Protein 4GL3 (pdb70)

Structure (mmCIF, N/CA/C/O backbone):
data_4GL3
#
_entry.id   4GL3
#
_cell.length_a   121.568
_cell.length_b   121.568
_cell.length_c   267.888
_cell.angle_alpha   90.000
_cell.angle_beta   90.000
_cell.angle_gamma   120.000
#
_symmetry.space_group_name_H-M   'H 3 2'
#
loop_
_entity.id
_entity.type
_entity.pdbx_description
1 polymer 'putative glucoamylase'
2 non-polymer 2-AMINO-2-HYDROXYMETHYL-PROPANE-1,3-DIOL
3 non-polymer GLYCEROL
4 non-polymer DI(HYDROXYETHYL)ETHER
5 water water
#
loop_
_atom_site.group_PDB
_atom_site.id
_atom_site.type_symbol
_atom_site.label_atom_id
_atom_site.label_alt_id
_atom_site.label_comp_id
_atom_site.label_asym_id
_atom_site.label_entity_id
_atom_site.label_seq_id
_atom_site.pdbx_PDB_ins_code
_atom_site.Cartn_x
_atom_site.Cartn_y
_atom_site.Cartn_z
_atom_site.occupancy
_atom_s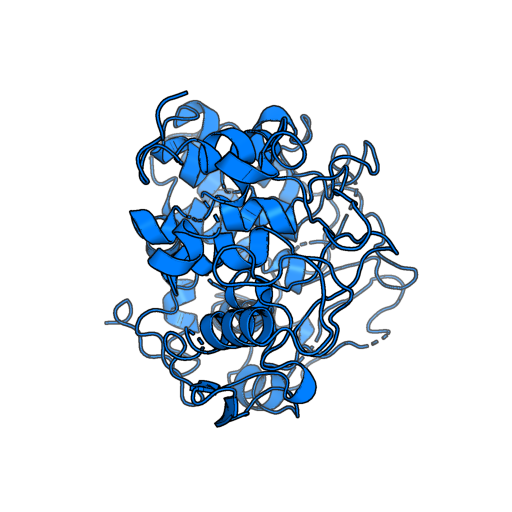ite.B_iso_or_equiv
_atom_site.auth_seq_id
_atom_site.auth_comp_id
_atom_site.auth_asym_id
_atom_site.auth_atom_id
_atom_site.pdbx_PDB_model_num
ATOM 1 N N . GLU A 1 10 ? 11.772 52.390 88.794 1.00 88.89 35 GLU A N 1
ATOM 2 C CA . GLU A 1 10 ? 10.341 52.257 89.224 1.00 96.29 35 GLU A CA 1
ATOM 3 C C . GLU A 1 10 ? 10.091 53.074 90.493 1.00 96.99 35 GLU A C 1
ATOM 4 O O . GLU A 1 10 ? 10.863 52.949 91.441 1.00 102.15 35 GLU A O 1
ATOM 10 N N . LYS A 1 11 ? 9.019 53.877 90.541 1.00 95.24 36 LYS A N 1
ATOM 11 C CA . LYS A 1 11 ? 8.709 54.661 91.762 1.00 86.11 36 LYS A CA 1
ATOM 12 C C . LYS A 1 11 ? 8.551 53.700 92.970 1.00 71.02 36 LYS A C 1
ATOM 13 O O . LYS A 1 11 ? 8.185 5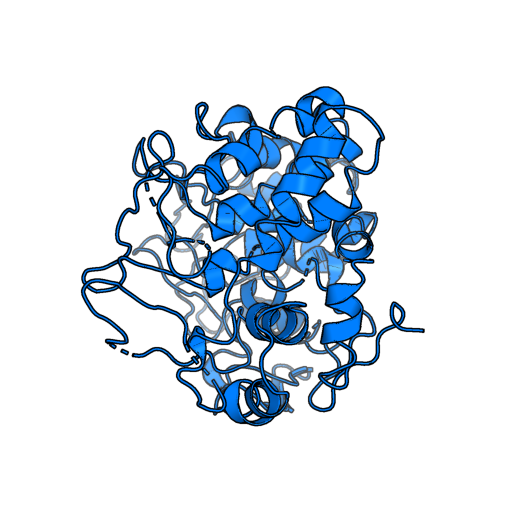2.524 92.830 1.00 59.40 36 LYS A O 1
ATOM 17 N N . GLN A 1 12 ? 8.890 54.191 94.152 1.00 62.91 37 GLN A N 1
ATOM 18 C CA . GLN A 1 12 ? 8.773 53.381 95.354 1.00 60.79 37 GLN A CA 1
ATOM 19 C C . GLN A 1 12 ? 7.314 53.087 95.657 1.00 52.39 37 GLN A C 1
ATOM 20 O O . GLN A 1 12 ? 6.451 53.934 95.446 1.00 50.82 37 GLN A O 1
ATOM 26 N N . LEU A 1 13 ? 7.035 51.873 96.130 1.00 50.96 38 LEU A N 1
ATOM 27 C CA . LEU A 1 13 ? 5.725 51.549 96.636 1.00 44.59 38 LEU A CA 1
ATOM 28 C C . LEU A 1 13 ? 5.555 52.191 98.042 1.00 47.36 38 LEU A C 1
ATOM 29 O O . LEU A 1 13 ? 6.509 52.263 98.841 1.00 45.94 38 LEU A O 1
ATOM 34 N N . SER A 1 14 ? 4.357 52.672 98.351 1.00 46.64 39 SER A N 1
ATOM 35 C CA . SER A 1 14 ? 4.027 53.005 99.737 1.00 43.49 39 SER A CA 1
ATOM 36 C C . SER A 1 14 ? 4.108 51.767 100.615 1.00 42.44 39 SER A C 1
ATOM 37 O O . SER A 1 14 ? 4.155 50.610 100.133 1.00 40.46 39 SER A O 1
ATOM 40 N N . ASP A 1 15 ? 4.132 51.970 101.924 1.00 43.69 40 ASP A N 1
ATOM 41 C CA . ASP A 1 15 ? 4.202 50.808 102.801 1.00 40.54 40 ASP A CA 1
ATOM 42 C C . ASP A 1 15 ? 2.978 49.925 102.596 1.00 41.31 40 ASP A C 1
ATOM 43 O O . ASP A 1 15 ? 3.098 48.700 102.585 1.00 38.17 40 ASP A O 1
ATOM 48 N N . ASP A 1 16 ? 1.797 50.520 102.431 1.00 39.77 41 ASP A N 1
ATOM 49 C CA . ASP A 1 16 ? 0.583 49.712 102.219 1.00 40.75 41 ASP A CA 1
ATOM 50 C C . ASP A 1 16 ? 0.667 48.895 100.914 1.00 40.56 41 ASP A C 1
ATOM 51 O O . ASP A 1 16 ? 0.291 47.720 100.893 1.00 37.63 41 ASP A O 1
ATOM 56 N N . GLU A 1 17 ? 1.165 49.516 99.839 1.00 41.42 42 GLU A N 1
ATOM 57 C CA . GLU A 1 17 ? 1.368 48.811 98.563 1.00 41.07 42 GLU A CA 1
ATOM 58 C C . GLU A 1 17 ? 2.372 47.649 98.635 1.00 38.10 42 GLU A C 1
ATOM 59 O O . GLU A 1 17 ? 2.145 46.567 98.070 1.00 35.64 42 GLU A O 1
ATOM 65 N N . LEU A 1 18 ? 3.474 47.899 99.327 1.00 38.33 43 LEU A N 1
ATOM 66 C CA . LEU A 1 18 ? 4.508 46.912 99.536 1.00 37.95 43 LEU A CA 1
ATOM 67 C C . LEU A 1 18 ? 3.956 45.745 100.331 1.00 38.66 43 LEU A C 1
ATOM 68 O O . LEU A 1 18 ? 4.168 44.593 99.942 1.00 34.53 43 LEU A O 1
ATOM 81 N N . THR A 1 20 ? 0.855 44.763 100.701 1.00 32.84 45 THR A N 1
ATOM 82 C CA . THR A 1 20 ? -0.141 44.090 99.910 1.00 36.96 45 THR A CA 1
ATOM 83 C C . THR A 1 20 ? 0.518 43.231 98.835 1.00 37.77 45 THR A C 1
ATOM 84 O O . THR A 1 20 ? 0.126 42.088 98.658 1.00 33.50 45 THR A O 1
ATOM 88 N N . LEU A 1 21 ? 1.539 43.754 98.165 1.00 35.32 46 LEU A N 1
ATOM 89 C CA . LEU A 1 21 ? 2.266 42.936 97.176 1.00 35.97 46 LEU A CA 1
ATOM 90 C C . LEU A 1 21 ? 2.920 41.716 97.846 1.00 34.10 46 LEU A C 1
ATOM 91 O O . LEU A 1 21 ? 2.835 40.596 97.326 1.00 33.89 46 LEU A O 1
ATOM 96 N N . VAL A 1 22 ? 3.539 41.902 99.009 1.00 31.37 47 VAL A N 1
ATOM 97 C CA . VAL A 1 22 ? 4.199 40.785 99.688 1.00 30.00 47 VAL A CA 1
ATOM 98 C C . VAL A 1 22 ? 3.158 39.699 100.054 1.00 33.15 47 VAL A C 1
ATOM 99 O O . VAL A 1 22 ? 3.352 38.498 99.806 1.00 30.65 47 VAL A O 1
ATOM 103 N N . GLN A 1 23 ? 2.016 40.130 100.577 1.00 31.16 48 GLN A N 1
ATOM 104 C CA . GLN A 1 23 ? 0.958 39.192 100.927 1.00 29.39 48 GLN A CA 1
ATOM 105 C C . GLN A 1 23 ? 0.402 38.471 99.697 1.00 28.86 48 GLN A C 1
ATOM 106 O O . GLN A 1 23 ? 0.179 37.259 99.718 1.00 30.45 48 GLN A O 1
ATOM 112 N N . LYS A 1 24 ? 0.162 39.217 98.629 1.00 31.36 49 LYS A N 1
ATOM 113 C CA . LYS A 1 24 ? -0.416 38.659 97.410 1.00 33.37 49 LYS A CA 1
ATOM 114 C C . LYS A 1 24 ? 0.523 37.672 96.719 1.00 32.46 49 LYS A C 1
ATOM 115 O O . LYS A 1 24 ? 0.082 36.635 96.269 1.00 29.86 49 LYS A O 1
ATOM 121 N N . GLN A 1 25 ? 1.800 38.018 96.596 1.00 32.14 50 GLN A N 1
ATOM 122 C CA . GLN A 1 25 ? 2.753 37.140 95.933 1.00 32.45 50 GLN A CA 1
ATOM 123 C C . GLN A 1 25 ? 2.976 35.863 96.758 1.00 30.75 50 GLN A C 1
ATOM 124 O O . GLN A 1 25 ? 3.024 34.761 96.198 1.00 28.73 50 GLN A O 1
ATOM 130 N N . THR A 1 26 ? 3.082 36.010 98.076 1.00 29.68 51 THR A N 1
ATOM 131 C CA . THR A 1 26 ? 3.327 34.881 98.964 1.00 26.89 51 THR A CA 1
ATOM 132 C C . THR A 1 26 ? 2.092 33.965 99.003 1.00 25.87 51 THR A C 1
ATOM 133 O O . THR A 1 26 ? 2.204 32.753 99.152 1.00 27.52 51 THR A O 1
ATOM 137 N N . PHE A 1 27 ? 0.916 34.556 98.871 1.00 27.43 52 PHE A N 1
ATOM 138 C CA . PHE A 1 27 ? -0.347 33.824 98.896 1.00 29.44 52 PHE A CA 1
ATOM 139 C C . PHE A 1 27 ? -0.379 32.732 97.806 1.00 28.87 52 PHE A C 1
ATOM 140 O O . PHE A 1 27 ? -1.016 31.685 97.974 1.00 30.09 52 PHE A O 1
ATOM 148 N N . ARG A 1 28 ? 0.299 32.984 96.696 1.00 27.92 53 ARG A N 1
ATOM 149 C CA . ARG A 1 28 ? 0.400 32.000 95.618 1.00 27.93 53 ARG A CA 1
ATOM 150 C C . ARG A 1 28 ? 0.899 30.625 96.125 1.00 26.70 53 ARG A C 1
ATOM 151 O O . ARG A 1 28 ? 0.512 29.616 95.574 1.00 27.18 53 ARG A O 1
ATOM 159 N N . TYR A 1 29 ? 1.783 30.621 97.123 1.00 28.30 54 TYR A N 1
ATOM 160 C CA . TYR A 1 29 ? 2.336 29.382 97.657 1.00 29.54 54 TYR A CA 1
ATOM 161 C C . TYR A 1 29 ? 1.216 28.468 98.204 1.00 29.06 54 TYR A C 1
ATOM 162 O O . TYR A 1 29 ? 1.315 27.261 98.108 1.00 27.26 54 TYR A O 1
ATOM 171 N N . PHE A 1 30 ? 0.213 29.070 98.847 1.00 25.79 55 PHE A N 1
ATOM 172 C CA . PHE A 1 30 ? -0.823 28.355 99.522 1.00 25.77 55 PHE A CA 1
ATOM 173 C C . PHE A 1 30 ? -2.076 28.137 98.697 1.00 26.61 55 PHE A C 1
ATOM 174 O O . PHE A 1 30 ? -2.914 27.324 99.082 1.00 30.95 55 PHE A O 1
ATOM 182 N N . TRP A 1 31 ? -2.230 28.896 97.617 1.00 29.43 56 TRP A N 1
ATOM 183 C CA . TRP A 1 31 ? -3.399 28.829 96.781 1.00 30.29 56 TRP A CA 1
ATOM 184 C C . TRP A 1 31 ? -3.061 28.071 95.487 1.00 30.91 56 TRP A C 1
ATOM 185 O O . TRP A 1 31 ? -3.468 26.940 95.317 1.00 34.06 56 TRP A O 1
ATOM 196 N N . ASP A 1 32 ? -2.323 28.710 94.594 1.00 31.55 57 ASP A N 1
ATOM 197 C CA . ASP A 1 32 ? -1.971 28.130 93.301 1.00 34.48 57 ASP A CA 1
ATOM 198 C C . ASP A 1 32 ? -1.082 26.894 93.443 1.00 30.29 57 ASP A C 1
ATOM 199 O O . ASP A 1 32 ? -1.222 25.967 92.712 1.00 33.71 57 ASP A O 1
ATOM 204 N N . PHE A 1 33 ? -0.184 26.881 94.407 1.00 30.19 58 PHE A N 1
ATOM 205 C CA . PHE A 1 33 ? 0.788 25.794 94.536 1.00 29.60 58 PHE A CA 1
ATOM 206 C C . PHE A 1 33 ? 0.366 24.666 95.531 1.00 29.90 58 PHE A C 1
ATOM 207 O O . PHE A 1 33 ? 1.125 23.742 95.760 1.00 33.46 58 PHE A O 1
ATOM 215 N N . ALA A 1 34 ? -0.816 24.781 96.125 1.00 29.93 59 ALA A N 1
ATOM 216 C CA . ALA A 1 34 ? -1.366 23.770 97.019 1.00 31.10 59 ALA A CA 1
ATOM 217 C C . ALA A 1 34 ? -1.604 22.493 96.275 1.00 31.22 59 ALA A C 1
ATOM 218 O O . ALA A 1 34 ? -1.862 22.498 95.075 1.00 29.44 59 ALA A O 1
ATOM 220 N N . HIS A 1 35 ? -1.517 21.368 96.980 1.00 27.96 60 HIS A N 1
ATOM 221 C CA . HIS A 1 35 ? -1.897 20.099 96.355 1.00 26.14 60 HIS A CA 1
ATOM 222 C C . HIS A 1 35 ? -3.339 20.190 95.803 1.00 27.38 60 HIS A C 1
ATOM 223 O O . HIS A 1 35 ? -4.235 20.576 96.529 1.00 27.26 60 HIS A O 1
ATOM 230 N N . PRO A 1 36 ? -3.567 19.803 94.547 1.00 29.31 61 PRO A N 1
ATOM 231 C CA . PRO A 1 36 ? -4.933 19.977 94.045 1.00 36.23 61 PRO A CA 1
ATOM 232 C C . PRO A 1 36 ? -5.977 19.048 94.682 1.00 34.92 61 PRO A C 1
ATOM 233 O O . PRO A 1 36 ? -7.147 19.393 94.718 1.00 32.53 61 PRO A O 1
ATOM 237 N N . GLU A 1 37 ? -5.570 17.875 95.147 1.00 30.65 62 GLU A N 1
ATOM 238 C CA . GLU A 1 37 ? -6.515 16.868 95.631 1.00 34.55 62 GLU A CA 1
ATOM 239 C C . GLU A 1 37 ? -6.985 17.267 97.012 1.00 32.88 62 GLU A C 1
ATOM 240 O O . GLU A 1 37 ? -8.102 16.975 97.379 1.00 35.50 62 GLU A O 1
ATOM 246 N N . SER A 1 38 ? -6.136 17.951 97.778 1.00 28.63 63 SER A N 1
ATOM 247 C CA . SER A 1 38 ? -6.410 18.176 99.188 1.00 27.76 63 SER A CA 1
ATOM 248 C C . SER A 1 38 ? -6.478 19.628 99.628 1.00 28.60 63 SER A C 1
ATOM 249 O O . SER A 1 38 ? -7.063 19.893 100.672 1.00 28.90 63 SER A O 1
ATOM 252 N N . GLY A 1 39 ? -5.825 20.543 98.886 1.00 26.06 64 GLY A N 1
ATOM 253 C CA . GLY A 1 39 ? -5.625 21.936 99.323 1.00 29.66 64 GLY A CA 1
ATOM 254 C C . GLY A 1 39 ? -4.495 22.155 100.318 1.00 29.27 64 GLY A C 1
ATOM 255 O O . GLY A 1 39 ? -4.225 23.294 100.747 1.00 27.46 64 GLY A O 1
ATOM 256 N N . LEU A 1 40 ? -3.818 21.084 100.695 1.00 25.10 65 LEU A N 1
ATOM 257 C CA . LEU A 1 40 ? -2.725 21.180 101.648 1.00 23.88 65 LEU A CA 1
ATOM 258 C C . LEU A 1 40 ? -1.462 21.762 101.002 1.00 24.93 65 LEU A C 1
ATOM 259 O O . LEU A 1 40 ? -1.277 21.731 99.766 1.00 22.70 65 LEU A O 1
ATOM 264 N N . ALA A 1 41 ? -0.623 22.330 101.862 1.00 24.08 66 ALA A N 1
ATOM 265 C CA . ALA A 1 41 ? 0.605 23.003 101.458 1.00 25.13 66 ALA A CA 1
ATOM 266 C C . ALA A 1 41 ? 1.760 22.025 101.354 1.00 25.07 66 ALA A C 1
ATOM 267 O O . ALA A 1 41 ? 1.911 21.103 102.180 1.00 25.55 66 ALA A O 1
ATOM 269 N N . HIS A 1 42 ? 2.559 22.182 100.312 1.00 24.57 67 HIS A N 1
ATOM 270 C CA . HIS A 1 42 ? 3.846 21.513 100.218 1.00 24.32 67 HIS A CA 1
ATOM 271 C C . HIS A 1 42 ? 4.781 22.015 101.334 1.00 27.82 67 HIS A C 1
ATOM 272 O O . HIS A 1 42 ? 4.749 23.196 101.723 1.00 24.55 67 HIS A O 1
ATOM 279 N N . GLU A 1 43 ? 5.653 21.134 101.818 1.00 25.90 68 GLU A N 1
ATOM 280 C CA . GLU A 1 43 ? 6.645 21.528 102.796 1.00 26.14 68 GLU A CA 1
ATOM 281 C C . GLU A 1 43 ? 7.591 22.557 102.191 1.00 25.06 68 GLU A C 1
ATOM 282 O O . GLU A 1 43 ? 8.036 23.481 102.880 1.00 27.59 68 GLU A O 1
ATOM 288 N N . ARG A 1 44 ? 7.933 22.359 100.923 1.00 22.59 69 ARG A N 1
ATOM 289 C CA . ARG A 1 44 ? 8.873 23.266 100.218 1.00 25.23 69 ARG A CA 1
ATOM 290 C C . ARG A 1 44 ? 8.614 23.206 98.695 1.00 27.95 69 ARG A C 1
ATOM 291 O O . ARG A 1 44 ? 7.968 22.276 98.216 1.00 28.94 69 ARG A O 1
ATOM 299 N N . SER A 1 45 ? 9.118 24.198 97.955 1.00 26.08 70 SER A N 1
ATOM 300 C CA . SER A 1 45 ? 8.962 24.274 96.537 1.00 26.93 70 SER A CA 1
ATOM 301 C C . SER A 1 45 ? 9.960 23.379 95.809 1.00 29.76 70 SER A C 1
ATOM 302 O O . SER A 1 45 ? 9.815 23.180 94.623 1.00 31.34 70 SER A O 1
ATOM 305 N N . ASN A 1 46 ? 11.000 22.880 96.465 1.00 30.63 71 ASN A N 1
ATOM 306 C CA . ASN A 1 46 ? 12.016 22.083 95.746 1.00 29.59 71 ASN A CA 1
ATOM 307 C C . ASN A 1 46 ? 12.225 20.702 96.425 1.00 32.71 71 ASN A C 1
ATOM 308 O O . ASN A 1 46 ? 13.342 20.244 96.590 1.00 40.07 71 ASN A O 1
ATOM 313 N N . GLY A 1 47 ? 11.120 20.047 96.805 1.00 35.81 72 GLY A N 1
ATOM 314 C CA . GLY A 1 47 ? 11.136 18.738 97.504 1.00 37.47 72 GLY A CA 1
ATOM 315 C C . GLY A 1 47 ? 10.334 17.682 96.741 1.00 36.28 72 GLY A C 1
ATOM 316 O O . GLY A 1 47 ? 10.256 17.701 95.497 1.00 34.22 72 GLY A O 1
ATOM 317 N N . GLY A 1 48 ? 9.705 16.757 97.451 1.00 44.10 73 GLY A N 1
ATOM 318 C CA . GLY A 1 48 ? 8.731 15.842 96.793 1.00 57.91 73 GLY A CA 1
ATOM 319 C C . GLY A 1 48 ? 7.760 16.537 95.812 1.00 61.61 73 GLY A C 1
ATOM 320 O O . GLY A 1 48 ? 7.601 17.769 95.786 1.00 58.19 73 GLY A O 1
ATOM 321 N N . ALA A 1 49 ? 7.124 15.756 94.960 1.00 42.69 74 ALA A N 1
ATOM 322 C CA . ALA A 1 49 ? 5.839 16.168 94.405 1.00 39.00 74 ALA A CA 1
ATOM 323 C C . ALA A 1 49 ? 4.708 15.775 95.395 1.00 34.70 74 ALA A C 1
ATOM 324 O O . ALA A 1 49 ? 3.599 16.243 95.289 1.00 35.40 74 ALA A O 1
ATOM 326 N N . GLU A 1 50 ? 4.998 14.914 96.369 1.00 31.11 75 GLU A N 1
ATOM 327 C CA . GLU A 1 50 ? 3.951 14.234 97.141 1.00 34.86 75 GLU A CA 1
ATOM 328 C C . GLU A 1 50 ? 3.727 14.743 98.563 1.00 28.62 75 GLU A C 1
ATOM 329 O O . GLU A 1 50 ? 2.715 14.386 99.175 1.00 28.31 75 GLU A O 1
ATOM 335 N N . THR A 1 51 ? 4.685 15.486 99.111 1.00 25.78 76 THR A N 1
ATOM 336 C CA . THR A 1 51 ? 4.706 15.836 100.538 1.00 26.55 76 THR A CA 1
ATOM 337 C C . THR A 1 51 ? 3.876 17.047 100.903 1.00 26.39 76 THR A C 1
ATOM 338 O O . THR A 1 51 ? 4.025 18.102 100.299 1.00 30.10 76 THR A O 1
ATOM 342 N N . ALA A 1 52 ? 2.972 16.868 101.853 1.00 24.69 77 ALA A N 1
ATOM 343 C CA . ALA A 1 52 ? 2.191 17.966 102.456 1.00 22.98 77 ALA A CA 1
ATOM 344 C C . ALA A 1 52 ? 2.640 18.078 103.898 1.00 24.40 77 ALA A C 1
ATOM 345 O O . ALA A 1 52 ? 2.937 17.069 104.562 1.00 22.76 77 ALA A O 1
ATOM 347 N N . THR A 1 53 ? 2.720 19.295 104.407 1.00 21.85 78 THR A N 1
ATOM 348 C CA . THR A 1 53 ? 3.073 19.492 105.801 1.00 20.67 78 THR A CA 1
ATOM 349 C C . THR A 1 53 ? 1.893 19.997 106.604 1.00 22.97 78 THR A C 1
ATOM 350 O O . THR A 1 53 ? 1.195 20.931 106.205 1.00 22.26 78 THR A O 1
ATOM 354 N N . ILE A 1 54 ? 1.637 19.371 107.746 1.00 24.09 79 ILE A N 1
ATOM 355 C CA . ILE A 1 54 ? 0.416 19.698 108.511 1.00 20.41 79 ILE A CA 1
ATOM 356 C C . ILE A 1 54 ? 0.443 21.050 109.194 1.00 23.54 79 ILE A C 1
ATOM 357 O O . ILE A 1 54 ? -0.584 21.755 109.143 1.00 20.10 79 ILE A O 1
ATOM 362 N N . GLY A 1 55 ? 1.526 21.393 109.891 1.00 18.62 80 GLY A N 1
ATOM 363 C CA . GLY A 1 55 ? 1.659 22.702 110.545 1.00 23.30 80 GLY A CA 1
ATOM 364 C C . GLY A 1 55 ? 1.623 23.860 109.546 1.00 25.48 80 GLY A C 1
ATOM 365 O O . GLY A 1 55 ? 0.881 24.845 109.711 1.00 24.64 80 GLY A O 1
ATOM 366 N N . GLY A 1 56 ? 2.398 23.708 108.489 1.00 23.18 81 GLY A N 1
ATOM 367 C CA . GLY A 1 56 ? 2.401 24.660 107.364 1.00 24.04 81 GLY A CA 1
ATOM 368 C C . GLY A 1 56 ? 1.043 24.760 106.695 1.00 25.82 81 GLY A C 1
ATOM 369 O O . GLY A 1 56 ? 0.661 25.83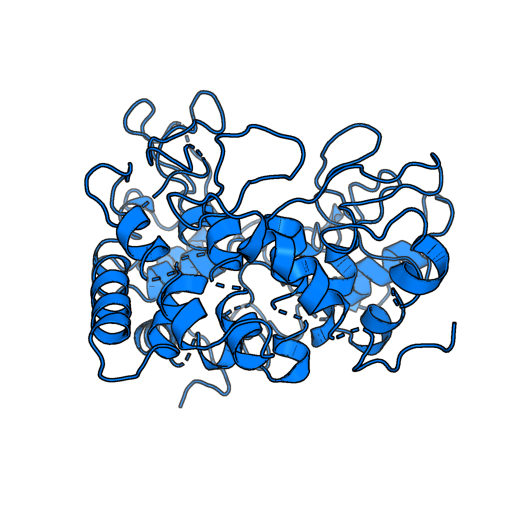5 106.254 1.00 24.31 81 GLY A O 1
ATOM 370 N N . SER A 1 57 ? 0.313 23.654 106.581 1.00 22.87 82 SER A N 1
ATOM 371 C CA . SER A 1 57 ? -1.047 23.717 105.995 1.00 23.48 82 SER A CA 1
ATOM 372 C C . SER A 1 57 ? -1.982 24.491 106.921 1.00 27.09 82 SER A C 1
ATOM 373 O O . SER A 1 57 ? -2.883 25.205 106.460 1.00 26.63 82 SER A O 1
ATOM 376 N N . GLY A 1 58 ? -1.761 24.363 108.228 1.00 25.46 83 GLY A N 1
ATOM 377 C CA . GLY A 1 58 ? -2.502 25.162 109.181 1.00 28.46 83 GLY A CA 1
ATOM 378 C C . GLY A 1 58 ? -2.239 26.659 108.930 1.00 25.62 83 GLY A C 1
ATOM 379 O O . GLY A 1 58 ? -3.157 27.472 109.004 1.00 25.07 83 GLY A O 1
ATOM 380 N N . PHE A 1 59 ? -1.000 27.030 108.630 1.00 26.59 84 PHE A N 1
ATOM 381 C CA . PHE A 1 59 ? -0.725 28.446 108.287 1.00 28.12 84 PHE A CA 1
ATOM 382 C C . PHE A 1 59 ? -1.468 28.821 107.001 1.00 26.65 84 PHE A C 1
ATOM 383 O O . PHE A 1 59 ? -1.981 29.939 106.862 1.00 28.81 84 PHE A O 1
ATOM 391 N N . GLY A 1 60 ? -1.509 27.879 106.082 1.00 22.79 85 GLY A N 1
ATOM 392 C CA . GLY A 1 60 ? -2.205 28.017 104.805 1.00 25.54 85 GLY A CA 1
ATOM 393 C C . GLY A 1 60 ? -3.694 28.309 105.000 1.00 27.96 85 GLY A C 1
ATOM 394 O O . GLY A 1 60 ? -4.251 29.157 104.322 1.00 26.87 85 GLY A O 1
ATOM 395 N N . VAL A 1 61 ? -4.326 27.596 105.926 1.00 25.81 86 VAL A N 1
ATOM 396 C CA . VAL A 1 61 ? -5.713 27.842 106.301 1.00 27.30 86 VAL A CA 1
ATOM 397 C C . VAL A 1 61 ? -5.905 29.310 106.717 1.00 27.65 86 VAL A C 1
ATOM 398 O O . VAL A 1 61 ? -6.829 29.977 106.283 1.00 26.73 86 VAL A O 1
ATOM 410 N N . ALA A 1 63 ? -3.875 31.774 105.867 1.00 28.76 88 ALA A N 1
ATOM 411 C CA . ALA A 1 63 ? -3.599 32.520 104.641 1.00 30.18 88 ALA A CA 1
ATOM 412 C C . ALA A 1 63 ? -4.829 32.608 103.741 1.00 30.50 88 ALA A C 1
ATOM 413 O O . ALA A 1 63 ? -5.087 33.654 103.121 1.00 29.40 88 ALA A O 1
ATOM 415 N N . ILE A 1 64 ? -5.622 31.543 103.671 1.00 30.10 89 ILE A N 1
ATOM 416 C CA . ILE A 1 64 ? -6.844 31.599 102.884 1.00 27.02 89 ILE A CA 1
ATOM 417 C C . ILE A 1 64 ? -7.815 32.689 103.424 1.00 30.74 89 ILE A C 1
ATOM 418 O O . ILE A 1 64 ? -8.389 33.471 102.643 1.00 29.23 89 ILE A O 1
ATOM 423 N N . ILE A 1 65 ? -7.983 32.753 104.738 1.00 28.52 90 ILE A N 1
ATOM 424 C CA . ILE A 1 65 ? -8.854 33.763 105.350 1.00 27.94 90 ILE A CA 1
ATOM 425 C C . ILE A 1 65 ? -8.340 35.186 105.036 1.00 29.30 90 ILE A C 1
ATOM 426 O O . ILE A 1 65 ? -9.133 36.059 104.632 1.00 28.56 90 ILE A O 1
ATOM 431 N N . VAL A 1 66 ? -7.021 35.390 105.150 1.00 28.67 91 VAL A N 1
ATOM 432 C CA . VAL A 1 66 ? -6.381 36.670 104.788 1.00 28.68 91 VAL A CA 1
ATOM 433 C C . VAL A 1 66 ? -6.682 37.016 103.326 1.00 30.75 91 VAL A C 1
ATOM 434 O O . VAL A 1 66 ? -7.117 38.120 102.993 1.00 31.29 91 VAL A O 1
ATOM 438 N N . GLY A 1 67 ? -6.520 36.026 102.463 1.00 30.85 92 GLY A N 1
ATOM 439 C CA . GLY A 1 67 ? -6.764 36.198 101.017 1.00 31.38 92 GLY A CA 1
ATOM 440 C C . GLY A 1 67 ? -8.188 36.571 100.640 1.00 33.48 92 GLY A C 1
ATOM 441 O O . GLY A 1 67 ? -8.393 37.370 99.717 1.00 35.06 92 GLY A O 1
ATOM 442 N N . ILE A 1 68 ? -9.171 36.012 101.348 1.00 31.03 93 ILE A N 1
ATOM 443 C CA . ILE A 1 68 ? -10.557 36.399 101.122 1.00 33.38 93 ILE A CA 1
ATOM 444 C C . ILE A 1 68 ? -10.748 37.871 101.496 1.00 35.30 93 ILE A C 1
ATOM 445 O O . ILE A 1 68 ? -11.301 38.641 100.722 1.00 33.34 93 ILE A O 1
ATOM 450 N N . GLU A 1 69 ? -10.297 38.233 102.690 1.00 33.45 94 GLU A N 1
ATOM 451 C CA . GLU A 1 69 ? -10.438 39.597 103.203 1.00 38.33 94 GLU A CA 1
ATOM 452 C C . GLU A 1 69 ? -9.662 40.618 102.378 1.00 39.69 94 GLU A C 1
ATOM 453 O O . GLU A 1 69 ? -10.093 41.746 102.289 1.00 36.99 94 GLU A O 1
ATOM 459 N N . ARG A 1 70 ? -8.525 40.225 101.791 1.00 33.68 95 ARG A N 1
ATOM 460 C CA . ARG A 1 70 ? -7.752 41.114 100.919 1.00 34.55 95 ARG A CA 1
ATOM 461 C C . ARG A 1 70 ? -8.230 41.103 99.472 1.00 35.78 95 ARG A C 1
ATOM 462 O O . ARG A 1 70 ? -7.724 41.866 98.650 1.00 34.39 95 ARG A O 1
ATOM 470 N N . GLY A 1 71 ? -9.228 40.279 99.160 1.00 35.16 96 GLY A N 1
ATOM 471 C CA . GLY A 1 71 ? -9.753 40.220 97.816 1.00 34.87 96 GLY A CA 1
ATOM 472 C C . GLY A 1 71 ? -8.859 39.468 96.830 1.00 35.93 96 GLY A C 1
ATOM 473 O O . GLY A 1 71 ? -9.054 39.574 95.627 1.00 38.63 96 GLY A O 1
ATOM 474 N N . PHE A 1 72 ? -7.910 38.680 97.314 1.00 36.27 97 PHE A N 1
ATOM 475 C CA . PHE A 1 72 ? -7.110 37.830 96.427 1.00 35.12 97 PHE A CA 1
ATOM 476 C C . PHE A 1 72 ? -7.948 36.703 95.830 1.00 40.57 97 PHE A C 1
ATOM 477 O O . PHE A 1 72 ? -7.672 36.280 94.718 1.00 41.84 97 PHE A O 1
ATOM 485 N N . VAL A 1 73 ? -8.933 36.202 96.583 1.00 35.46 98 VAL A N 1
ATOM 486 C CA . VAL A 1 73 ? -9.943 35.250 96.075 1.00 35.69 98 VAL A CA 1
ATOM 487 C C . VAL A 1 73 ? -11.323 35.689 96.596 1.00 35.15 98 VAL A C 1
ATOM 488 O O . VAL A 1 73 ? -11.403 36.494 97.542 1.00 35.94 98 VAL A O 1
ATOM 492 N N . THR A 1 74 ? -12.400 35.177 96.006 1.00 34.62 99 THR A N 1
ATOM 493 C CA . THR A 1 74 ? -13.725 35.463 96.539 1.00 36.56 99 THR A CA 1
ATOM 494 C C . THR A 1 74 ? -14.015 34.573 97.767 1.00 38.29 99 THR A C 1
ATOM 495 O O . THR A 1 74 ? -13.343 33.543 98.039 1.00 34.01 99 THR A O 1
ATOM 499 N N . ARG A 1 75 ? -14.999 34.991 98.546 1.00 33.65 100 ARG A N 1
ATOM 500 C CA . ARG A 1 75 ? -15.394 34.227 99.694 1.00 36.37 100 ARG A CA 1
ATOM 501 C C . ARG A 1 75 ? -15.905 32.836 99.301 1.00 34.97 100 ARG A C 1
ATOM 502 O O . ARG A 1 75 ? -15.696 31.890 100.019 1.00 36.10 100 ARG A O 1
ATOM 510 N N . GLU A 1 76 ? -16.621 32.754 98.191 1.00 35.47 101 GLU A N 1
ATOM 511 C CA . GLU A 1 76 ? -17.116 31.480 97.692 1.00 41.28 101 GLU A CA 1
ATOM 512 C C . GLU A 1 76 ? -15.919 30.602 97.305 1.00 37.94 101 GLU A C 1
ATOM 513 O O . GLU A 1 76 ? -15.914 29.425 97.628 1.00 34.50 101 GLU A O 1
ATOM 519 N N . GLN A 1 77 ? -14.898 31.177 96.660 1.00 33.58 102 GLN A N 1
ATOM 520 C CA . GLN A 1 77 ? -13.717 30.389 96.307 1.00 34.24 102 GLN A CA 1
ATOM 521 C C . GLN A 1 77 ? -12.995 29.901 97.525 1.00 32.56 102 GLN A C 1
ATOM 522 O O . GLN A 1 77 ? -12.547 28.747 97.564 1.00 31.73 102 GLN A O 1
ATOM 528 N N . GLY A 1 78 ? -12.847 30.775 98.507 1.00 30.07 103 GLY A N 1
ATOM 529 C CA . GLY A 1 78 ? -12.114 30.439 99.684 1.00 31.24 103 GLY A CA 1
ATOM 530 C C . GLY A 1 78 ? -12.810 29.362 100.515 1.00 31.26 103 GLY A C 1
ATOM 531 O O . GLY A 1 78 ? -12.169 28.454 101.048 1.00 32.05 103 GLY A O 1
ATOM 532 N N . ALA A 1 79 ? -14.129 29.473 100.616 1.00 33.15 104 ALA A N 1
ATOM 533 C CA . ALA A 1 79 ? -14.959 28.485 101.327 1.00 31.73 104 ALA A CA 1
ATOM 534 C C . ALA A 1 79 ? -14.885 27.121 100.640 1.00 29.77 104 ALA A C 1
ATOM 535 O O . ALA A 1 79 ? -14.794 26.072 101.291 1.00 29.37 104 ALA A O 1
ATOM 537 N N . GLU A 1 80 ? -14.910 27.133 99.311 1.00 33.62 105 GLU A N 1
ATOM 538 C CA . GLU A 1 80 ? -14.827 25.897 98.546 1.00 36.90 105 GLU A CA 1
ATOM 539 C C . GLU A 1 80 ? -13.520 25.170 98.842 1.00 33.51 105 GLU A C 1
ATOM 540 O O . GLU A 1 80 ? -13.513 23.946 99.145 1.00 33.37 105 GLU A O 1
ATOM 546 N N . ARG A 1 81 ? -12.416 25.922 98.799 1.00 29.95 106 ARG A N 1
ATOM 547 C CA . ARG A 1 81 ? -11.099 25.375 99.148 1.00 28.89 106 ARG A CA 1
ATOM 548 C C . ARG A 1 81 ? -11.063 24.854 100.602 1.00 31.28 106 ARG A C 1
ATOM 549 O O . ARG A 1 81 ? -10.570 23.767 100.864 1.00 26.06 106 ARG A O 1
ATOM 565 N N . LEU A 1 83 ? -13.496 23.837 102.519 1.00 27.15 108 LEU A N 1
ATOM 566 C CA . LEU A 1 83 ? -14.265 22.595 102.593 1.00 27.79 108 LEU A CA 1
ATOM 567 C C . LEU A 1 83 ? -13.444 21.412 102.055 1.00 30.67 108 LEU A C 1
ATOM 568 O O . LEU A 1 83 ? -13.449 20.351 102.686 1.00 28.07 108 LEU A O 1
ATOM 573 N N . LYS A 1 84 ? -12.731 21.585 100.938 1.00 29.07 109 LYS A N 1
ATOM 574 C CA . LYS A 1 84 ? -11.871 20.536 100.414 1.00 29.95 109 LYS A CA 1
ATOM 575 C C . LYS A 1 84 ? -10.817 20.106 101.483 1.00 30.33 109 LYS A C 1
ATOM 576 O O . LYS A 1 84 ? -10.605 18.914 101.712 1.00 26.73 109 LYS A O 1
ATOM 582 N N . ILE A 1 85 ? -10.195 21.085 102.135 1.00 28.03 110 ILE A N 1
ATOM 583 C CA . ILE A 1 85 ? -9.183 20.849 103.105 1.00 24.46 110 ILE A CA 1
ATOM 584 C C . ILE A 1 85 ? -9.711 20.076 104.295 1.00 26.82 110 ILE A C 1
ATOM 585 O O . ILE A 1 85 ? -9.121 19.057 104.667 1.00 21.98 110 ILE A O 1
ATOM 590 N N . VAL A 1 86 ? -10.802 20.535 104.887 1.00 26.67 111 VAL A N 1
ATOM 591 C CA . VAL A 1 86 ? -11.301 19.896 106.108 1.00 28.77 111 VAL A CA 1
ATOM 592 C C . VAL A 1 86 ? -11.958 18.551 105.820 1.00 25.45 111 VAL A C 1
ATOM 593 O O . VAL A 1 86 ? -11.875 17.610 106.648 1.00 25.55 111 VAL A O 1
ATOM 597 N N . ARG A 1 87 ? -12.537 18.400 104.632 1.00 26.59 112 ARG A N 1
ATOM 598 C CA . ARG A 1 87 ? -12.979 17.069 104.233 1.00 30.43 112 ARG A CA 1
ATOM 599 C C . ARG A 1 87 ? -11.807 16.076 104.112 1.00 29.19 112 ARG A C 1
ATOM 600 O O . ARG A 1 87 ? -11.927 14.934 104.523 1.00 27.47 112 ARG A O 1
ATOM 608 N N . PHE A 1 88 ? -10.710 16.501 103.497 1.00 26.31 113 PHE A N 1
ATOM 609 C CA . PHE A 1 88 ? -9.538 15.652 103.372 1.00 27.29 113 PHE A CA 1
ATOM 610 C C . PHE A 1 88 ? -8.936 15.264 104.735 1.00 23.25 113 PHE A C 1
ATOM 611 O O . PHE A 1 88 ? -8.567 14.100 104.960 1.00 25.96 113 PHE A O 1
ATOM 619 N N . LEU A 1 89 ? -8.811 16.228 105.634 1.00 23.67 114 LEU A N 1
ATOM 620 C CA . LEU A 1 89 ? -8.228 15.981 106.925 1.00 23.76 114 LEU A CA 1
ATOM 621 C C . LEU A 1 89 ? -9.110 15.061 107.804 1.00 24.13 114 LEU A C 1
ATOM 622 O O . LEU A 1 89 ? -8.586 14.353 108.669 1.00 22.85 114 LEU A O 1
ATOM 627 N N . SER A 1 90 ? -10.434 15.105 107.608 1.00 22.05 115 SER A N 1
ATOM 628 C CA . SER A 1 90 ? -11.324 14.332 108.418 1.00 22.64 115 SER A CA 1
ATOM 629 C C . SER A 1 90 ? -11.626 12.948 107.796 1.00 24.45 115 SER A C 1
ATOM 630 O O . SER A 1 90 ? -12.266 12.140 108.425 1.00 24.38 115 SER A O 1
ATOM 633 N N . ASP A 1 91 ? -11.237 12.709 106.549 1.00 24.23 116 ASP A N 1
ATOM 634 C CA . ASP A 1 91 ? -11.572 11.472 105.861 1.00 27.67 116 ASP A CA 1
ATOM 635 C C . ASP A 1 91 ? -10.965 10.289 106.639 1.00 25.49 116 ASP A C 1
ATOM 636 O O . ASP A 1 91 ? -9.846 10.379 107.086 1.00 23.06 116 ASP A O 1
ATOM 641 N N . LYS A 1 92 ? -11.731 9.234 106.835 1.00 26.56 117 LYS A N 1
ATOM 642 C CA A LYS A 1 92 ? -11.250 8.030 107.543 0.50 26.42 117 LYS A CA 1
ATOM 643 C CA B LYS A 1 92 ? -11.244 8.029 107.538 0.50 26.82 117 LYS A CA 1
ATOM 644 C C . LYS A 1 92 ? -10.020 7.375 106.872 1.00 25.97 117 LYS A C 1
ATOM 645 O O . LYS A 1 92 ? -9.259 6.653 107.516 1.00 25.82 117 LYS A O 1
ATOM 656 N N . ASN A 1 93 ? -9.815 7.644 105.579 1.00 27.45 118 ASN A N 1
ATOM 657 C CA . ASN A 1 93 ? -8.648 7.131 104.829 1.00 29.03 118 ASN A CA 1
ATOM 658 C C . ASN A 1 93 ? -7.374 7.990 104.923 1.00 27.90 118 ASN A C 1
ATOM 659 O O . ASN A 1 93 ? -6.290 7.565 104.533 1.00 29.52 118 ASN A O 1
ATOM 664 N N . THR A 1 94 ? -7.516 9.180 105.490 1.00 24.19 119 THR A N 1
ATOM 665 C CA . THR A 1 94 ? -6.370 10.024 105.836 1.00 25.58 119 THR A CA 1
ATOM 666 C C . THR A 1 94 ? -5.886 9.613 107.194 1.00 23.56 119 THR A C 1
ATOM 667 O O . THR A 1 94 ? -6.655 9.624 108.152 1.00 24.16 119 THR A O 1
ATOM 671 N N . ASP A 1 95 ? -4.601 9.279 107.305 1.00 25.30 120 ASP A N 1
ATOM 672 C CA . ASP A 1 95 ? -4.057 8.784 108.564 1.00 21.24 120 ASP A CA 1
ATOM 673 C C . ASP A 1 95 ? -4.138 9.786 109.700 1.00 21.40 120 ASP A C 1
ATOM 674 O O . ASP A 1 95 ? -3.776 10.990 109.551 1.00 20.89 120 ASP A O 1
ATOM 679 N N . SER A 1 96 ? -4.577 9.268 110.845 1.00 19.55 121 SER A N 1
ATOM 680 C CA . SER A 1 96 ? -4.593 9.997 112.095 1.00 20.83 121 SER A CA 1
ATOM 681 C C . SER A 1 96 ? -4.424 9.036 113.277 1.00 20.30 121 SER A C 1
ATOM 682 O O . SER A 1 96 ? -4.690 7.836 113.161 1.00 19.57 121 SER A O 1
ATOM 685 N N . TYR A 1 97 ? -3.990 9.592 114.401 1.00 19.44 122 TYR A N 1
ATOM 686 C CA . TYR A 1 97 ? -3.617 8.838 115.589 1.00 20.08 122 TYR A CA 1
ATOM 687 C C . TYR A 1 97 ? -4.114 9.617 116.796 1.00 19.92 122 TYR A C 1
ATOM 688 O O . TYR A 1 97 ? -3.619 10.660 117.078 1.00 20.79 122 TYR A O 1
ATOM 697 N N . HIS A 1 98 ? -5.125 9.079 117.476 1.00 19.48 123 HIS A N 1
ATOM 698 C CA . HIS A 1 98 ? -5.714 9.718 118.656 1.00 19.21 123 HIS A CA 1
ATOM 699 C C . HIS A 1 98 ? -6.163 11.160 118.339 1.00 25.06 123 HIS A C 1
ATOM 700 O O . HIS A 1 98 ? -6.002 12.063 119.143 1.00 22.49 123 HIS A O 1
ATOM 707 N N . GLY A 1 99 ? -6.715 11.328 117.146 1.00 22.77 124 GLY A N 1
ATOM 708 C CA . GLY A 1 99 ? -7.192 12.598 116.625 1.00 19.61 124 GLY A CA 1
ATOM 709 C C . GLY A 1 99 ? -6.140 13.516 116.022 1.00 22.88 124 GLY A C 1
ATOM 710 O O . GLY A 1 99 ? -6.483 14.601 115.524 1.00 25.55 124 GLY A O 1
ATOM 719 N N . TRP A 1 101 ? -2.677 14.339 113.514 1.00 18.62 126 TRP A N 1
ATOM 720 C CA . TRP A 1 101 ? -1.987 13.942 112.283 1.00 19.68 126 TRP A CA 1
ATOM 721 C C . TRP A 1 101 ? -0.480 13.882 112.477 1.00 17.28 126 TRP A C 1
ATOM 722 O O . TRP A 1 101 ? 0.064 14.444 113.450 1.00 19.33 126 TRP A O 1
ATOM 733 N N . ALA A 1 102 ? 0.169 13.211 111.524 1.00 20.03 127 ALA A N 1
ATOM 734 C CA . ALA A 1 102 ? 1.609 13.232 111.328 1.00 18.04 127 ALA A CA 1
ATOM 735 C C . ALA A 1 102 ? 2.129 14.627 110.875 1.00 25.05 127 ALA A C 1
ATOM 736 O O . ALA A 1 102 ? 1.344 15.513 110.496 1.00 23.07 127 ALA A O 1
ATOM 738 N N . HIS A 1 103 ? 3.441 14.845 111.022 1.00 21.60 128 HIS A N 1
ATOM 739 C CA . HIS A 1 103 ? 4.110 16.059 110.543 1.00 20.12 128 HIS A CA 1
ATOM 740 C C . HIS A 1 103 ? 3.907 16.136 109.014 1.00 22.19 128 HIS A C 1
ATOM 741 O O . HIS A 1 103 ? 3.488 17.162 108.493 1.00 22.66 128 HIS A O 1
ATOM 748 N N . TRP A 1 104 ? 4.236 15.056 108.313 1.00 19.30 129 TRP A N 1
ATOM 749 C CA . TRP A 1 104 ? 4.100 14.982 106.858 1.00 20.22 129 TRP A CA 1
ATOM 750 C C . TRP A 1 104 ? 3.094 13.904 106.461 1.00 24.31 129 TRP A C 1
ATOM 751 O O . TRP A 1 104 ? 3.047 12.853 107.081 1.00 20.91 129 TRP A O 1
ATOM 770 N N . ASN A 1 106 ? 1.074 12.354 102.547 1.00 22.29 131 ASN A N 1
ATOM 771 C CA . ASN A 1 106 ? 0.976 12.432 101.117 1.00 23.46 131 ASN A CA 1
ATOM 772 C C . ASN A 1 106 ? -0.213 13.339 100.794 1.00 25.81 131 ASN A C 1
ATOM 773 O O . ASN A 1 106 ? -1.322 13.069 101.242 1.00 23.41 131 ASN A O 1
ATOM 778 N N . GLY A 1 107 ? 0.025 14.407 100.035 1.00 27.07 132 GLY A N 1
ATOM 779 C CA . GLY A 1 107 ? -1.016 15.401 99.726 1.00 26.87 132 GLY A CA 1
ATOM 780 C C . GLY A 1 107 ? -2.106 14.946 98.749 1.00 28.18 132 GLY A C 1
ATOM 781 O O . GLY A 1 107 ? -3.082 15.625 98.566 1.00 26.61 132 GLY A O 1
ATOM 782 N N . LYS A 1 108 ? -1.918 13.781 98.128 1.00 28.17 133 LYS A N 1
ATOM 783 C CA . LYS A 1 108 ? -2.936 13.153 97.315 1.00 30.54 133 LYS A CA 1
ATOM 784 C C . LYS A 1 108 ? -3.663 12.025 98.075 1.00 33.75 133 LYS A C 1
ATOM 785 O O . LYS A 1 108 ? -4.850 11.959 98.015 1.00 29.22 133 LYS A O 1
ATOM 791 N N . THR A 1 109 ? -2.974 11.149 98.788 1.00 27.59 134 THR A N 1
ATOM 792 C CA . THR A 1 109 ? -3.622 9.974 99.377 1.00 25.36 134 THR A CA 1
ATOM 793 C C . THR A 1 109 ? -3.922 10.101 100.861 1.00 27.48 134 THR A C 1
ATOM 794 O O . THR A 1 109 ? -4.680 9.323 101.420 1.00 27.61 134 THR A O 1
ATOM 798 N N . GLY A 1 110 ? -3.304 11.057 101.525 1.00 25.77 135 GLY A N 1
ATOM 799 C CA . GLY A 1 110 ? -3.507 11.228 102.957 1.00 23.64 135 GLY A CA 1
ATOM 800 C C . GLY A 1 110 ? -2.761 10.233 103.850 1.00 24.93 135 GLY A C 1
ATOM 801 O O . GLY A 1 110 ? -3.010 10.207 105.047 1.00 23.16 135 GLY A O 1
ATOM 802 N N . LYS A 1 111 ? -1.858 9.428 103.291 1.00 20.78 136 LYS A N 1
ATOM 803 C CA . LYS A 1 111 ? -1.086 8.487 104.076 1.00 21.78 136 LYS A CA 1
ATOM 804 C C . LYS A 1 111 ? 0.129 9.175 104.728 1.00 23.23 136 LYS A C 1
ATOM 805 O O . LYS A 1 111 ? 0.807 10.014 104.126 1.00 25.42 136 LYS A O 1
ATOM 811 N N . THR A 1 112 ? 0.404 8.841 105.978 1.00 21.69 137 THR A N 1
ATOM 812 C CA . THR A 1 112 ? 1.541 9.396 106.674 1.00 20.39 137 THR A CA 1
ATOM 813 C C . THR A 1 112 ? 2.829 9.163 105.913 1.00 21.63 137 THR A C 1
ATOM 814 O O . THR A 1 112 ? 3.029 8.095 105.371 1.00 21.79 137 THR A O 1
ATOM 818 N N . ILE A 1 113 ? 3.701 10.175 105.910 1.00 21.71 138 ILE A N 1
ATOM 819 C CA . ILE A 1 113 ? 5.128 10.063 105.460 1.00 23.43 138 ILE A CA 1
ATOM 820 C C . ILE A 1 113 ? 5.973 10.301 106.685 1.00 21.68 138 ILE A C 1
ATOM 821 O O . ILE A 1 113 ? 5.886 11.353 107.288 1.00 22.97 138 ILE A O 1
ATOM 826 N N . PRO A 1 114 ? 6.726 9.301 107.120 1.00 23.58 139 PRO A N 1
ATOM 827 C CA . PRO A 1 114 ? 7.568 9.523 108.301 1.00 23.05 139 PRO A CA 1
ATOM 828 C C . PRO A 1 114 ? 8.525 10.666 108.145 1.00 23.35 139 PRO A C 1
ATOM 829 O O . PRO A 1 114 ? 9.085 10.869 107.055 1.00 24.08 139 PRO A O 1
ATOM 833 N N . PHE A 1 115 ? 8.680 11.435 109.225 1.00 23.60 140 PHE A N 1
ATOM 834 C CA . PHE A 1 115 ? 9.624 12.529 109.263 1.00 23.09 140 PHE A CA 1
ATOM 835 C C . PHE A 1 115 ? 11.043 12.002 109.611 1.00 23.55 140 PHE A C 1
ATOM 836 O O . PHE A 1 115 ? 12.023 12.545 109.139 1.00 26.27 140 PHE A O 1
ATOM 844 N N . SER A 1 116 ? 11.123 10.954 110.429 1.00 22.43 141 SER A N 1
ATOM 845 C CA . SER A 1 116 ? 12.354 10.230 110.695 1.00 21.81 141 SER A CA 1
ATOM 846 C C . SER A 1 116 ? 11.976 8.785 111.052 1.00 22.74 141 SER A C 1
ATOM 847 O O . SER A 1 116 ? 10.800 8.424 111.103 1.00 24.38 141 SER A O 1
ATOM 850 N N . ARG A 1 117 ? 12.970 7.962 111.282 1.00 21.04 142 ARG A N 1
ATOM 851 C CA . ARG A 1 117 ? 12.758 6.534 111.493 1.00 23.58 142 ARG A CA 1
ATOM 852 C C . ARG A 1 117 ? 11.694 6.177 112.523 1.00 22.81 142 ARG A C 1
ATOM 853 O O . ARG A 1 117 ? 10.860 5.327 112.253 1.00 23.58 142 ARG A O 1
ATOM 861 N N . LYS A 1 118 ? 11.733 6.806 113.695 1.00 19.07 143 LYS A N 1
ATOM 862 C CA . LYS A 1 118 ? 10.790 6.527 114.755 1.00 22.11 143 LYS A CA 1
ATOM 863 C C . LYS A 1 118 ? 9.660 7.577 114.857 1.00 23.61 143 LYS A C 1
ATOM 864 O O . LYS A 1 118 ? 8.801 7.469 115.723 1.00 23.65 143 LYS A O 1
ATOM 870 N N . ASP A 1 119 ? 9.689 8.610 113.990 1.00 22.94 144 ASP A N 1
ATOM 871 C CA . ASP A 1 119 ? 8.654 9.683 113.955 1.00 20.52 144 ASP A CA 1
ATOM 872 C C . ASP A 1 119 ? 7.724 9.432 112.773 1.00 24.68 144 ASP A C 1
ATOM 873 O O . ASP A 1 119 ? 7.820 10.070 111.711 1.00 21.72 144 ASP A O 1
ATOM 878 N N . ASP A 1 120 ? 6.812 8.499 112.971 1.00 22.47 145 ASP A N 1
ATOM 879 C CA . ASP A 1 120 ? 5.933 8.016 111.910 1.00 21.49 145 ASP A CA 1
ATOM 880 C C . ASP A 1 120 ? 4.498 7.914 112.341 1.00 21.99 145 ASP A C 1
ATOM 881 O O . ASP A 1 120 ? 3.723 7.124 111.775 1.00 23.99 145 ASP A O 1
ATOM 886 N N . GLY A 1 121 ? 4.151 8.653 113.387 1.00 19.38 146 GLY A N 1
ATOM 887 C CA . GLY A 1 121 ? 2.795 8.730 113.887 1.00 20.10 146 GLY A CA 1
ATOM 888 C C . GLY A 1 121 ? 2.362 10.167 114.098 1.00 19.32 146 GLY A C 1
ATOM 889 O O . GLY A 1 121 ? 2.668 11.027 113.300 1.00 24.37 146 GLY A O 1
ATOM 890 N N . ALA A 1 122 ? 1.668 10.403 115.206 1.00 20.57 147 ALA A N 1
ATOM 891 C CA . ALA A 1 122 ? 1.210 11.718 115.585 1.00 22.59 147 ALA A CA 1
ATOM 892 C C . ALA A 1 122 ? 2.404 12.658 115.860 1.00 21.91 147 ALA A C 1
ATOM 893 O O . ALA A 1 122 ? 3.433 12.253 116.444 1.00 18.52 147 ALA A O 1
ATOM 895 N N . ASP A 1 123 ? 2.222 13.902 115.407 1.00 21.45 148 ASP A N 1
ATOM 896 C CA . ASP A 1 123 ? 3.041 15.064 115.813 1.00 20.23 148 ASP A CA 1
ATOM 897 C C . ASP A 1 123 ? 2.080 16.112 116.330 1.00 19.27 148 ASP A C 1
ATOM 898 O O . ASP A 1 123 ? 1.275 16.723 115.546 1.00 19.59 148 ASP A O 1
ATOM 903 N N . ILE A 1 124 ? 2.043 16.296 117.650 1.00 21.53 149 ILE A N 1
ATOM 904 C CA . ILE A 1 124 ? 1.003 17.154 118.184 1.00 20.01 149 ILE A CA 1
ATOM 905 C C . ILE A 1 124 ? 1.306 18.639 118.086 1.00 22.96 149 ILE A C 1
ATOM 906 O O . ILE A 1 124 ? 0.375 19.464 118.260 1.00 18.55 149 ILE A O 1
ATOM 911 N N . VAL A 1 125 ? 2.573 18.996 117.849 1.00 20.59 150 VAL A N 1
ATOM 912 C CA . VAL A 1 125 ? 2.925 20.413 117.662 1.00 20.27 150 VAL A CA 1
ATOM 913 C C . VAL A 1 125 ? 2.412 20.819 116.276 1.00 21.26 150 VAL A C 1
ATOM 914 O O . VAL A 1 125 ? 1.695 21.801 116.133 1.00 22.44 150 VAL A O 1
ATOM 918 N N . GLU A 1 126 ? 2.705 20.008 115.267 1.00 20.14 151 GLU A N 1
ATOM 919 C CA . GLU A 1 126 ? 2.200 20.285 113.914 1.00 20.11 151 GLU A CA 1
ATOM 920 C C . GLU A 1 126 ? 0.666 20.270 113.940 1.00 21.99 151 GLU A C 1
ATOM 921 O O . GLU A 1 126 ? -0.020 21.111 113.331 1.00 20.15 151 GLU A O 1
ATOM 927 N N . SER A 1 127 ? 0.099 19.343 114.688 1.00 16.82 152 SER A N 1
ATOM 928 C CA . SER A 1 127 ? -1.377 19.260 114.697 1.00 20.57 152 SER A CA 1
ATOM 929 C C . SER A 1 127 ? -1.982 20.478 115.401 1.00 19.93 152 SER A C 1
ATOM 930 O O . SER A 1 127 ? -3.046 20.950 115.020 1.00 21.90 152 SER A O 1
ATOM 933 N N . ALA A 1 128 ? -1.292 20.981 116.442 1.00 20.67 153 ALA A N 1
ATOM 934 C CA . ALA A 1 128 ? -1.728 22.174 117.183 1.00 22.11 153 ALA A CA 1
ATOM 935 C C . ALA A 1 128 ? -1.727 23.409 116.248 1.00 21.70 153 ALA A C 1
ATOM 936 O O . ALA A 1 128 ? -2.627 24.229 116.322 1.00 21.65 153 ALA A O 1
ATOM 938 N N . PHE A 1 129 ? -0.728 23.527 115.380 1.00 20.00 154 PHE A N 1
ATOM 939 C CA . PHE A 1 129 ? -0.685 24.628 114.439 1.00 23.05 154 PHE A CA 1
ATOM 940 C C . PHE A 1 129 ? -1.824 24.507 113.422 1.00 25.13 154 PHE A C 1
ATOM 941 O O . PHE A 1 129 ? -2.468 25.526 113.036 1.00 23.58 154 PHE A O 1
ATOM 957 N N . PHE A 1 131 ? -4.785 23.120 114.218 1.00 25.05 156 PHE A N 1
ATOM 958 C CA . PHE A 1 131 ? -5.980 23.518 114.987 1.00 24.00 156 PHE A CA 1
ATOM 959 C C . PHE A 1 131 ? -6.014 25.026 115.235 1.00 23.98 156 PHE A C 1
ATOM 960 O O . PHE A 1 131 ? -7.063 25.619 115.300 1.00 24.62 156 PHE A O 1
ATOM 968 N N . GLU A 1 132 ? -4.854 25.645 115.382 1.00 23.76 157 GLU A N 1
ATOM 969 C CA . GLU A 1 132 ? -4.796 27.120 115.497 1.00 25.99 157 GLU A CA 1
ATOM 970 C C . GLU A 1 132 ? -5.500 27.764 114.288 1.00 26.62 157 GLU A C 1
ATOM 971 O O . GLU A 1 132 ? -6.445 28.550 114.414 1.00 26.16 157 GLU A O 1
ATOM 977 N N . GLY A 1 133 ? -5.130 27.336 113.097 1.00 26.12 158 GLY A N 1
ATOM 978 C CA . GLY A 1 133 ? -5.854 27.740 111.918 1.00 30.31 158 GLY A CA 1
ATOM 979 C C . GLY A 1 133 ? -7.312 27.305 111.806 1.00 27.37 158 GLY A C 1
ATOM 980 O O . GLY A 1 133 ? -8.156 28.104 111.438 1.00 24.74 158 GLY A O 1
ATOM 981 N N . LEU A 1 134 ? -7.623 26.044 112.114 1.00 24.65 159 LEU A N 1
ATOM 982 C CA . LEU A 1 134 ? -8.994 25.554 111.962 1.00 23.95 159 LEU A CA 1
ATOM 983 C C . LEU A 1 134 ? -9.924 26.259 112.940 1.00 26.68 159 LEU A C 1
ATOM 984 O O . LEU A 1 134 ? -11.082 26.538 112.595 1.00 25.34 159 LEU A O 1
ATOM 989 N N . LEU A 1 135 ? -9.446 26.609 114.138 1.00 24.71 160 LEU A N 1
ATOM 990 C CA . LEU A 1 135 ? -10.377 27.274 115.068 1.00 24.82 160 LEU A CA 1
ATOM 991 C C . LEU A 1 135 ? -10.685 28.729 114.610 1.00 26.49 160 LEU A C 1
ATOM 992 O O . LEU A 1 135 ? -11.817 29.179 114.749 1.00 26.83 160 LEU A O 1
ATOM 997 N N . ALA A 1 136 ? -9.687 29.418 114.046 1.00 29.11 161 ALA A N 1
ATOM 998 C CA . ALA A 1 136 ? -9.886 30.699 113.371 1.00 31.75 161 ALA A CA 1
ATOM 999 C C . ALA A 1 136 ? -10.891 30.526 112.239 1.00 30.62 161 ALA A C 1
ATOM 1000 O O . ALA A 1 136 ? -11.847 31.295 112.135 1.00 29.46 161 ALA A O 1
ATOM 1002 N N . ALA A 1 137 ? -10.718 29.507 111.405 1.00 30.09 162 ALA A N 1
ATOM 1003 C CA . ALA A 1 137 ? -11.662 29.283 110.281 1.00 30.51 162 ALA A CA 1
ATOM 1004 C C . ALA A 1 137 ? -13.084 29.009 110.775 1.00 26.86 162 ALA A C 1
ATOM 1005 O O . ALA A 1 137 ? -14.045 29.529 110.221 1.00 28.70 162 ALA A O 1
ATOM 1007 N N . HIS A 1 138 ? -13.225 28.216 111.841 1.00 28.56 163 HIS A N 1
ATOM 1008 C CA . HIS A 1 138 ? -14.534 27.990 112.483 1.00 30.99 163 HIS A CA 1
ATOM 1009 C C . HIS A 1 138 ? -15.242 29.309 112.859 1.00 29.07 163 HIS A C 1
ATOM 1010 O O . HIS A 1 138 ? -16.430 29.440 112.713 1.00 30.01 163 HIS A O 1
ATOM 1017 N N . GLN A 1 139 ? -14.483 30.273 113.333 1.00 30.89 164 GLN A N 1
ATOM 1018 C CA . GLN A 1 139 ? -15.021 31.554 113.750 1.00 31.43 164 GLN A CA 1
ATOM 1019 C C . GLN A 1 139 ? -15.212 32.518 112.601 1.00 33.75 164 GLN A C 1
ATOM 1020 O O . GLN A 1 139 ? -15.891 33.533 112.775 1.00 31.03 164 GLN A O 1
ATOM 1026 N N . TYR A 1 140 ? -14.642 32.224 111.430 1.00 29.34 165 TYR A N 1
ATOM 1027 C CA . TYR A 1 140 ? -14.785 33.125 110.256 1.00 29.74 165 TYR A CA 1
ATOM 1028 C C . TYR A 1 140 ? -15.927 32.717 109.322 1.00 33.94 165 TYR A C 1
ATOM 1029 O O . TYR A 1 140 ? -16.698 33.561 108.868 1.00 32.60 165 TYR A O 1
ATOM 1038 N N . PHE A 1 141 ? -16.014 31.421 109.002 1.00 31.57 166 PHE A N 1
ATOM 1039 C CA . PHE A 1 141 ? -17.046 30.894 108.067 1.00 34.75 166 PHE A CA 1
ATOM 1040 C C . PHE A 1 141 ? -18.400 30.658 108.728 1.00 34.20 166 PHE A C 1
ATOM 1041 O O . PHE A 1 141 ? -18.831 29.509 108.885 1.00 32.38 166 PHE A O 1
ATOM 1049 N N . THR A 1 142 ? -19.068 31.764 109.061 1.00 33.99 167 THR A N 1
ATOM 1050 C CA . THR A 1 142 ? -20.258 31.773 109.906 1.00 34.15 167 THR A CA 1
ATOM 1051 C C . THR A 1 142 ? -21.563 31.885 109.131 1.00 36.94 167 THR A C 1
ATOM 1052 O O . THR A 1 142 ? -22.611 31.968 109.737 1.00 40.96 167 THR A O 1
ATOM 1056 N N . LYS A 1 143 ? -21.535 31.879 107.801 1.00 38.39 168 LYS A N 1
ATOM 1057 C CA A LYS A 1 143 ? -22.763 31.998 107.004 0.50 40.32 168 LYS A CA 1
ATOM 1058 C CA B LYS A 1 143 ? -22.783 32.026 107.045 0.50 41.44 168 LYS A CA 1
ATOM 1059 C C . LYS A 1 143 ? -23.626 30.750 107.132 1.00 39.74 168 LYS A C 1
ATOM 1060 O O . LYS A 1 143 ? -23.111 29.646 107.252 1.00 37.50 168 LYS A O 1
ATOM 1071 N N . ASP A 1 144 ? -24.929 30.921 107.088 1.00 44.42 169 ASP A N 1
ATOM 1072 C CA . ASP A 1 144 ? -25.835 29.794 107.087 1.00 48.48 169 ASP A CA 1
ATOM 1073 C C . ASP A 1 144 ? -26.013 29.352 105.623 1.00 48.59 169 ASP A C 1
ATOM 1074 O O . ASP A 1 144 ? -26.956 29.752 104.961 1.00 50.63 169 ASP A O 1
ATOM 1079 N N . ASN A 1 145 ? -25.062 28.616 105.083 1.00 44.62 170 ASN A N 1
ATOM 1080 C CA . ASN A 1 145 ? -25.257 27.994 103.765 1.00 46.61 170 ASN A CA 1
ATOM 1081 C C . ASN A 1 145 ? -24.590 26.621 103.79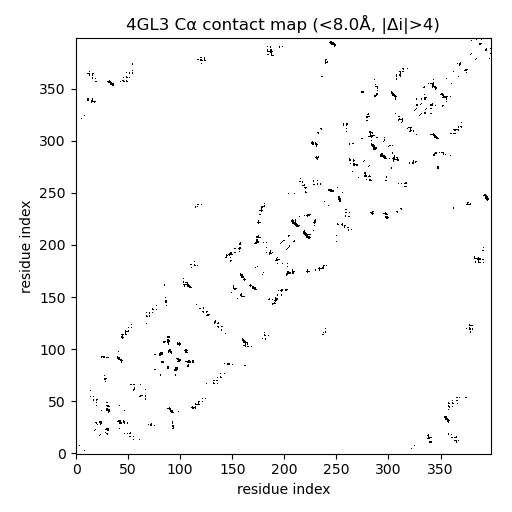5 1.00 40.66 170 ASN A C 1
ATOM 1082 O O . ASN A 1 145 ? -23.904 26.297 104.768 1.00 36.60 170 ASN A O 1
ATOM 1087 N N . PRO A 1 146 ? -24.837 25.793 102.770 1.00 43.80 171 PRO A N 1
ATOM 1088 C CA . PRO A 1 146 ? -24.400 24.410 102.916 1.00 38.83 171 PRO A CA 1
ATOM 1089 C C . PRO A 1 146 ? -22.890 24.254 103.087 1.00 38.15 171 PRO A C 1
ATOM 1090 O O . PRO A 1 146 ? -22.472 23.435 103.905 1.00 38.51 171 PRO A O 1
ATOM 1094 N N . THR A 1 147 ? -22.089 25.031 102.350 1.00 32.79 172 THR A N 1
ATOM 1095 C CA . THR A 1 147 ? -20.652 24.905 102.426 1.00 34.98 172 THR A CA 1
ATOM 1096 C C . THR A 1 147 ? -20.117 25.303 103.808 1.00 34.48 172 THR A C 1
ATOM 1097 O O . THR A 1 147 ? -19.303 24.595 104.399 1.00 29.63 172 THR A O 1
ATOM 1101 N N . GLU A 1 148 ? -20.589 26.419 104.343 1.00 31.90 173 GLU A N 1
ATOM 1102 C CA . GLU A 1 148 ? -20.001 26.945 105.572 1.00 32.59 173 GLU A CA 1
ATOM 1103 C C . GLU A 1 148 ? -20.591 26.217 106.774 1.00 31.28 173 GLU A C 1
ATOM 1104 O O . GLU A 1 148 ? -19.914 26.052 107.774 1.00 31.90 173 GLU A O 1
ATOM 1110 N N . ASN A 1 149 ? -21.825 25.746 106.673 1.00 31.43 174 ASN A N 1
ATOM 1111 C CA . ASN A 1 149 ? -22.379 24.917 107.737 1.00 32.71 174 ASN A CA 1
ATOM 1112 C C . ASN A 1 149 ? -21.520 23.672 107.889 1.00 32.25 174 ASN A C 1
ATOM 1113 O O . ASN A 1 149 ? -21.219 23.265 109.015 1.00 28.67 174 ASN A O 1
ATOM 1118 N N . ARG A 1 150 ? -21.083 23.117 106.758 1.00 31.63 175 ARG A N 1
ATOM 1119 C CA . ARG A 1 150 ? -20.341 21.861 106.748 1.00 32.99 175 ARG A CA 1
ATOM 1120 C C . ARG A 1 150 ? -18.899 22.076 107.207 1.00 28.17 175 ARG A C 1
ATOM 1121 O O . ARG A 1 150 ? -18.358 21.259 107.926 1.00 25.70 175 ARG A O 1
ATOM 1129 N N . ILE A 1 151 ? -18.274 23.175 106.777 1.00 27.31 176 ILE A N 1
ATOM 1130 C CA . ILE A 1 151 ? -16.980 23.580 107.301 1.00 25.35 176 ILE A CA 1
ATOM 1131 C C . ILE A 1 151 ? -16.974 23.617 108.827 1.00 28.72 176 ILE A C 1
ATOM 1132 O O . ILE A 1 151 ? -16.107 23.040 109.468 1.00 26.68 176 ILE A O 1
ATOM 1137 N N . ARG A 1 152 ? -17.920 24.328 109.415 1.00 28.26 177 ARG A N 1
ATOM 1138 C CA . ARG A 1 152 ? -17.977 24.451 110.882 1.00 30.98 177 ARG A CA 1
ATOM 1139 C C . ARG A 1 152 ? -18.208 23.116 111.573 1.00 27.19 177 ARG A C 1
ATOM 1140 O O . ARG A 1 152 ? -17.587 22.842 112.603 1.00 26.20 177 ARG A O 1
ATOM 1148 N N . GLY A 1 153 ? -19.126 22.314 111.032 1.00 32.20 178 GLY A N 1
ATOM 1149 C CA . GLY A 1 153 ? -19.447 20.976 111.582 1.00 27.56 178 GLY A CA 1
ATOM 1150 C C . GLY A 1 153 ? -18.251 20.051 111.583 1.00 29.33 178 GLY A C 1
ATOM 1151 O O . GLY A 1 153 ? -17.963 19.368 112.593 1.00 27.08 178 GLY A O 1
ATOM 1152 N N . ILE A 1 154 ? -17.533 20.036 110.456 1.00 25.35 179 ILE A N 1
ATOM 1153 C CA . ILE A 1 154 ? -16.386 19.182 110.336 1.00 22.37 179 ILE A CA 1
ATOM 1154 C C . ILE A 1 154 ? -15.322 19.653 111.294 1.00 24.92 179 ILE A C 1
ATOM 1155 O O . ILE A 1 154 ? -14.729 18.843 111.992 1.00 22.75 179 ILE A O 1
ATOM 1160 N N . ILE A 1 155 ? -15.062 20.963 111.348 1.00 22.94 180 ILE A N 1
ATOM 1161 C CA . ILE A 1 155 ? -13.986 21.479 112.217 1.00 22.74 180 ILE A CA 1
ATOM 1162 C C . ILE A 1 155 ? -14.343 21.174 113.681 1.00 23.74 180 ILE A C 1
ATOM 1163 O O . ILE A 1 155 ? -13.497 20.770 114.436 1.00 22.96 180 ILE A O 1
ATOM 1168 N N . ASN A 1 156 ? -15.608 21.362 114.065 1.00 22.96 181 ASN A N 1
ATOM 1169 C CA . ASN A 1 156 ? -15.952 21.160 115.463 1.00 26.72 181 ASN A CA 1
ATOM 1170 C C . ASN A 1 156 ? -15.731 19.689 115.858 1.00 28.11 181 ASN A C 1
ATOM 1171 O O . ASN A 1 156 ? -15.268 19.420 116.933 1.00 23.47 181 ASN A O 1
ATOM 1176 N N . ASN A 1 157 ? -16.092 18.762 114.967 1.00 27.11 182 ASN A N 1
ATOM 1177 C CA A ASN A 1 157 ? -15.869 17.342 115.206 0.60 26.13 182 ASN A CA 1
ATOM 1178 C CA B ASN A 1 157 ? -15.874 17.321 115.193 0.40 26.89 182 ASN A CA 1
ATOM 1179 C C . ASN A 1 157 ? -14.377 16.970 115.288 1.00 23.42 182 ASN A C 1
ATOM 1180 O O . ASN A 1 157 ? -13.955 16.231 116.194 1.00 25.86 182 ASN A O 1
ATOM 1189 N N . LEU A 1 158 ? -13.563 17.488 114.371 1.00 23.14 183 LEU A N 1
ATOM 1190 C CA . LEU A 1 158 ? -12.098 17.335 114.460 1.00 22.36 183 LEU A CA 1
ATOM 1191 C C . LEU A 1 158 ? -11.562 17.871 115.771 1.00 24.63 183 LEU A C 1
ATOM 1192 O O . LEU A 1 158 ? -10.754 17.213 116.472 1.00 23.02 183 LEU A O 1
ATOM 1197 N N . TRP A 1 159 ? -12.009 19.067 116.137 1.00 24.63 184 TRP A N 1
ATOM 1198 C CA . TRP A 1 159 ? -11.564 19.665 117.394 1.00 23.59 184 TRP A CA 1
ATOM 1199 C C . TRP A 1 159 ? -11.964 18.789 118.597 1.00 25.23 184 TRP A C 1
ATOM 1200 O O . TRP A 1 159 ? -11.140 18.553 119.469 1.00 23.20 184 TRP A O 1
ATOM 1211 N N . ARG A 1 160 ? -13.215 18.305 118.638 1.00 22.58 185 ARG A N 1
ATOM 1212 C CA . ARG A 1 160 ? -13.645 17.452 119.743 1.00 23.94 185 ARG A CA 1
ATOM 1213 C C . ARG A 1 160 ? -12.915 16.070 119.773 1.00 26.35 185 ARG A C 1
ATOM 1214 O O . ARG A 1 160 ? -12.746 15.500 120.841 1.00 22.50 185 ARG A O 1
ATOM 1222 N N . GLN A 1 161 ? -12.398 15.624 118.639 1.00 22.37 186 GLN A N 1
ATOM 1223 C CA . GLN A 1 161 ? -11.714 14.323 118.554 1.00 24.71 186 GLN A CA 1
ATOM 1224 C C . GLN A 1 161 ? -10.204 14.383 118.874 1.00 20.59 186 GLN A C 1
ATOM 1225 O O . GLN A 1 161 ? -9.562 13.321 118.968 1.00 23.20 186 GLN A O 1
ATOM 1231 N N . ALA A 1 162 ? -9.646 15.594 119.073 1.00 23.20 187 ALA A N 1
ATOM 1232 C CA . ALA A 1 162 ? -8.206 15.749 119.293 1.00 19.29 187 ALA A CA 1
ATOM 1233 C C . ALA A 1 162 ? -7.913 15.421 120.763 1.00 21.37 187 ALA A C 1
ATOM 1234 O O . ALA A 1 162 ? -8.307 16.182 121.637 1.00 24.66 187 ALA A O 1
ATOM 1236 N N . GLU A 1 163 ? -7.201 14.299 121.008 1.00 22.61 188 GLU A N 1
ATOM 1237 C CA . GLU A 1 163 ? -7.018 13.745 122.378 1.00 23.30 188 GLU A CA 1
ATOM 1238 C C . GLU A 1 163 ? -5.770 14.295 123.079 1.00 21.42 188 GLU A C 1
ATOM 1239 O O . GLU A 1 163 ? -4.799 13.570 123.342 1.00 20.62 188 GLU A O 1
ATOM 1245 N N . TRP A 1 164 ? -5.798 15.586 123.398 1.00 18.12 189 TRP A N 1
ATOM 1246 C CA . TRP A 1 164 ? -4.617 16.247 123.997 1.00 20.49 189 TRP A CA 1
ATOM 1247 C C . TRP A 1 164 ? -4.090 15.476 125.227 1.00 20.18 189 TRP A C 1
ATOM 1248 O O . TRP A 1 164 ? -2.878 15.237 125.346 1.00 23.67 189 TRP A O 1
ATOM 1259 N N . ASN A 1 165 ? -4.993 15.090 126.112 1.00 20.25 190 ASN A N 1
ATOM 1260 C CA A ASN A 1 165 ? -4.542 14.524 127.380 0.60 20.55 190 ASN A CA 1
ATOM 1261 C CA B ASN A 1 165 ? -4.657 14.474 127.399 0.40 22.24 190 ASN A CA 1
ATOM 1262 C C . ASN A 1 165 ? -3.885 13.160 127.242 1.00 20.82 190 ASN A C 1
ATOM 1263 O O . ASN A 1 165 ? -3.079 12.796 128.102 1.00 24.49 190 ASN A O 1
ATOM 1272 N N . PHE A 1 166 ? -4.183 12.425 126.159 1.00 21.19 191 PHE A N 1
ATOM 1273 C CA . PHE A 1 166 ? -3.463 11.177 125.869 1.00 22.17 191 PHE A CA 1
ATOM 1274 C C . PHE A 1 166 ? -1.942 11.410 125.834 1.00 23.25 191 PHE A C 1
ATOM 1275 O O . PHE A 1 166 ? -1.183 10.546 126.245 1.00 20.05 191 PHE A O 1
ATOM 1283 N N . PHE A 1 167 ? -1.517 12.582 125.332 1.00 18.68 192 PHE A N 1
ATOM 1284 C CA . PHE A 1 167 ? -0.127 12.883 125.120 1.00 18.42 192 PHE A CA 1
ATOM 1285 C C . PHE A 1 167 ? 0.628 13.300 126.364 1.00 18.67 192 PHE A C 1
ATOM 1286 O O . PHE A 1 167 ? 1.848 13.603 126.297 1.00 21.68 192 PHE A O 1
ATOM 1294 N N . THR A 1 168 ? -0.064 13.322 127.500 1.00 17.56 193 THR A N 1
ATOM 1295 C CA . THR A 1 168 ? 0.590 13.481 128.759 1.00 20.47 193 THR A CA 1
ATOM 1296 C C . THR A 1 168 ? 1.175 12.169 129.352 1.00 21.84 193 THR A C 1
ATOM 1297 O O . THR A 1 168 ? 1.962 12.232 130.328 1.00 24.12 193 THR A O 1
ATOM 1301 N N . GLN A 1 169 ? 0.784 11.001 128.812 1.00 22.39 194 GLN A N 1
ATOM 1302 C CA . GLN A 1 169 ? 1.053 9.706 129.490 1.00 22.09 194 GLN A CA 1
ATOM 1303 C C . GLN A 1 169 ? 0.659 9.720 130.979 1.00 23.54 194 GLN A C 1
ATOM 1304 O O . GLN A 1 169 ? 1.252 9.035 131.774 1.00 25.81 194 GLN A O 1
ATOM 1310 N N . GLY A 1 170 ? -0.335 10.515 131.362 1.00 21.49 195 GLY A N 1
ATOM 1311 C CA . GLY A 1 170 ? -0.750 10.605 132.758 1.00 21.27 195 GLY A CA 1
ATOM 1312 C C . GLY A 1 170 ? 0.240 11.381 133.640 1.00 26.11 195 GLY A C 1
ATOM 1313 O O . GLY A 1 170 ? 0.104 11.356 134.847 1.00 26.04 195 GLY A O 1
ATOM 1314 N N . GLN A 1 171 ? 1.222 12.078 133.037 1.00 24.21 196 GLN A N 1
ATOM 1315 C CA . GLN A 1 171 ? 2.207 12.856 133.767 1.00 22.56 196 GLN A CA 1
ATOM 1316 C C . GLN A 1 171 ? 1.865 14.367 133.684 1.00 26.23 196 GLN A C 1
ATOM 1317 O O . GLN A 1 171 ? 0.939 14.766 132.950 1.00 22.39 196 GLN A O 1
ATOM 1323 N N . ASP A 1 172 ? 2.668 15.187 134.372 1.00 24.17 197 ASP A N 1
ATOM 1324 C CA . ASP A 1 172 ? 2.532 16.636 134.366 1.00 24.42 197 ASP A CA 1
ATOM 1325 C C . ASP A 1 172 ? 3.417 17.315 133.290 1.00 23.81 197 ASP A C 1
ATOM 1326 O O . ASP A 1 172 ? 4.172 18.246 133.585 1.00 22.57 197 ASP A O 1
ATOM 1331 N N . VAL A 1 173 ? 3.273 16.896 132.038 1.00 23.02 198 VAL A N 1
ATOM 1332 C CA . VAL A 1 173 ? 3.986 17.483 130.915 1.00 21.91 198 VAL A CA 1
ATOM 1333 C C . VAL A 1 173 ? 3.322 16.844 129.685 1.00 24.01 198 VAL A C 1
ATOM 1334 O O . VAL A 1 173 ? 2.609 15.832 129.785 1.00 20.73 198 VAL A O 1
ATOM 1346 N N . TYR A 1 175 ? 3.972 15.370 125.632 1.00 19.04 200 TYR A N 1
ATOM 1347 C CA . TYR A 1 175 ? 4.938 14.774 124.750 1.00 19.86 200 TYR A CA 1
ATOM 1348 C C . TYR A 1 175 ? 4.578 15.135 123.312 1.00 19.57 200 TYR A C 1
ATOM 1349 O O . TYR A 1 175 ? 3.399 15.200 122.952 1.00 20.32 200 TYR A O 1
ATOM 1358 N N . TRP A 1 176 ? 5.627 15.320 122.515 1.00 19.75 201 TRP A N 1
ATOM 1359 C CA . TRP A 1 176 ? 5.567 15.840 121.147 1.00 20.15 201 TRP A CA 1
ATOM 1360 C C . TRP A 1 176 ? 4.966 14.798 120.164 1.00 23.24 201 TRP A C 1
ATOM 1361 O O . TRP A 1 176 ? 4.209 15.185 119.294 1.00 20.30 201 TRP A O 1
ATOM 1372 N N . HIS A 1 177 ? 5.293 13.514 120.339 1.00 21.54 202 HIS A N 1
ATOM 1373 C CA . HIS A 1 177 ? 4.996 12.476 119.376 1.00 19.44 202 HIS A CA 1
ATOM 1374 C C . HIS A 1 177 ? 4.356 11.256 120.066 1.00 19.14 202 HIS A C 1
ATOM 1375 O O . HIS A 1 177 ? 4.483 11.030 121.295 1.00 18.24 202 HIS A O 1
ATOM 1382 N N . TRP A 1 178 ? 3.667 10.475 119.238 1.00 20.61 203 TRP A N 1
ATOM 1383 C CA . TRP A 1 178 ? 3.291 9.085 119.554 1.00 20.78 203 TRP A CA 1
ATOM 1384 C C . TRP A 1 178 ? 3.150 8.300 118.263 1.00 21.82 203 TRP A C 1
ATOM 1385 O O . TRP A 1 178 ? 2.676 8.830 117.237 1.00 19.22 203 TRP A O 1
ATOM 1396 N N . SER A 1 179 ? 3.580 7.040 118.318 1.00 18.89 204 SER A N 1
ATOM 1397 C CA . SER A 1 179 ? 3.606 6.171 117.157 1.00 21.69 204 SER A CA 1
ATOM 1398 C C . SER A 1 179 ? 3.002 4.794 117.419 1.00 19.42 204 SER A C 1
ATOM 1399 O O . SER A 1 179 ? 3.225 4.213 118.465 1.00 19.99 204 SER A O 1
ATOM 1402 N N . PRO A 1 180 ? 2.221 4.272 116.465 1.00 20.82 205 PRO A N 1
ATOM 1403 C CA . PRO A 1 180 ? 1.724 2.921 116.593 1.00 20.78 205 PRO A CA 1
ATOM 1404 C C . PRO A 1 180 ? 2.829 1.885 116.535 1.00 21.21 205 PRO A C 1
ATOM 1405 O O . PRO A 1 180 ? 2.643 0.777 117.048 1.00 25.96 205 PRO A O 1
ATOM 1409 N N . ASN A 1 181 ? 3.963 2.244 115.931 1.00 19.17 206 ASN A N 1
ATOM 1410 C CA . ASN A 1 181 ? 5.073 1.301 115.724 1.00 20.68 206 ASN A CA 1
ATOM 1411 C C . ASN A 1 181 ? 6.197 1.459 116.762 1.00 21.82 206 ASN A C 1
ATOM 1412 O O . ASN A 1 181 ? 6.920 0.531 117.033 1.00 18.99 206 ASN A O 1
ATOM 1417 N N . ASN A 1 182 ? 6.323 2.654 117.335 1.00 19.93 207 ASN A N 1
ATOM 1418 C CA . ASN A 1 182 ? 7.428 2.966 118.256 1.00 21.35 207 ASN A CA 1
ATOM 1419 C C . ASN A 1 182 ? 6.953 3.522 119.587 1.00 23.31 207 ASN A C 1
ATOM 1420 O O . ASN A 1 182 ? 7.765 3.959 120.401 1.00 20.91 207 ASN A O 1
ATOM 1425 N N . GLY A 1 183 ? 5.634 3.540 119.800 1.00 21.14 208 GLY A N 1
ATOM 1426 C CA . GLY A 1 183 ? 5.058 4.020 121.038 1.00 19.44 208 GLY A CA 1
ATOM 1427 C C . GLY A 1 183 ? 5.602 5.392 121.420 1.00 19.11 208 GLY A C 1
ATOM 1428 O O . GLY A 1 183 ? 5.573 6.323 120.614 1.00 20.31 208 GLY A O 1
ATOM 1429 N N . TRP A 1 184 ? 6.129 5.490 122.639 1.00 17.20 209 TRP A N 1
ATOM 1430 C CA . TRP A 1 184 ? 6.687 6.736 123.188 1.00 19.81 209 TRP A CA 1
ATOM 1431 C C . TRP A 1 184 ? 8.180 6.879 123.003 1.00 18.31 209 TRP A C 1
ATOM 1432 O O . TRP A 1 184 ? 8.834 7.693 123.704 1.00 21.88 209 TRP A O 1
ATOM 1443 N N . ALA A 1 185 ? 8.777 6.129 122.078 1.00 22.93 210 ALA A N 1
ATOM 1444 C CA . ALA A 1 185 ? 10.244 6.109 121.945 1.00 21.83 210 ALA A CA 1
ATOM 1445 C C . ALA A 1 185 ? 10.863 7.497 121.593 1.00 24.66 210 ALA A C 1
ATOM 1446 O O . ALA A 1 185 ? 11.993 7.735 121.921 1.00 25.40 210 ALA A O 1
ATOM 1456 N N . ASN A 1 187 ? 10.103 10.226 122.898 1.00 22.25 212 ASN A N 1
ATOM 1457 C CA . ASN A 1 187 ? 10.361 10.665 124.275 1.00 21.76 212 ASN A CA 1
ATOM 1458 C C . ASN A 1 187 ? 10.807 12.149 124.350 1.00 24.26 212 ASN A C 1
ATOM 1459 O O . ASN A 1 187 ? 11.776 12.464 125.037 1.00 23.50 212 ASN A O 1
ATOM 1464 N N . HIS A 1 188 ? 10.045 13.050 123.704 1.00 22.60 213 HIS A N 1
ATOM 1465 C CA . HIS A 1 188 ? 10.428 14.472 123.602 1.00 23.01 213 HIS A CA 1
ATOM 1466 C C . HIS A 1 188 ? 9.382 15.295 124.394 1.00 23.96 213 HIS A C 1
ATOM 1467 O O . HIS A 1 188 ? 8.287 15.534 123.921 1.00 21.37 213 HIS A O 1
ATOM 1474 N N . GLN A 1 189 ? 9.718 15.671 125.627 1.00 21.44 214 GLN A N 1
ATOM 1475 C CA . GLN A 1 189 ? 8.841 16.512 126.435 1.00 21.90 214 GLN A CA 1
ATOM 1476 C C . GLN A 1 189 ? 8.777 17.928 125.839 1.00 21.80 214 GLN A C 1
ATOM 1477 O O . GLN A 1 189 ? 9.802 18.464 125.383 1.00 20.94 214 GLN A O 1
ATOM 1483 N N . ILE A 1 190 ? 7.595 18.514 125.797 1.00 22.09 215 ILE A N 1
ATOM 1484 C CA . ILE A 1 190 ? 7.453 19.875 125.265 1.00 22.69 215 ILE A CA 1
ATOM 1485 C C . ILE A 1 190 ? 7.683 20.829 126.438 1.00 23.89 215 ILE A C 1
ATOM 1486 O O . ILE A 1 190 ? 6.825 20.980 127.331 1.00 23.79 215 ILE A O 1
ATOM 1491 N N . LYS A 1 191 ? 8.849 21.451 126.440 1.00 21.09 216 LYS A N 1
ATOM 1492 C CA . LYS A 1 191 ? 9.298 22.295 127.545 1.00 25.66 216 LYS A CA 1
ATOM 1493 C C . LYS A 1 191 ? 9.454 23.717 127.009 1.00 24.00 216 LYS A C 1
ATOM 1494 O O . LYS A 1 191 ? 9.870 23.901 125.876 1.00 23.52 216 LYS A O 1
ATOM 1500 N N . GLY A 1 192 ? 9.053 24.698 127.797 1.00 24.76 217 GLY A N 1
ATOM 1501 C CA . GLY A 1 192 ? 9.096 26.117 127.367 1.00 27.57 217 GLY A CA 1
ATOM 1502 C C . GLY A 1 192 ? 10.464 26.755 127.528 1.00 26.18 217 GLY A C 1
ATOM 1503 O O . GLY A 1 192 ? 11.314 26.181 128.171 1.00 27.02 217 GLY A O 1
ATOM 1504 N N . HIS A 1 193 ? 10.705 27.956 126.989 1.00 29.75 218 HIS A N 1
ATOM 1505 C CA . HIS A 1 193 ? 9.759 28.726 126.167 1.00 27.30 218 HIS A CA 1
ATOM 1506 C C . HIS A 1 193 ? 10.275 28.705 124.730 1.00 27.06 218 HIS A C 1
ATOM 1507 O O . HIS A 1 193 ? 11.284 29.337 124.413 1.00 27.83 218 HIS A O 1
ATOM 1514 N N . ASN A 1 194 ? 9.597 27.932 123.899 1.00 25.49 219 ASN A N 1
ATOM 1515 C CA . ASN A 1 194 ? 9.924 27.794 122.481 1.00 28.85 219 ASN A CA 1
ATOM 1516 C C . ASN A 1 194 ? 8.695 28.088 121.628 1.00 25.08 219 ASN A C 1
ATOM 1517 O O . ASN A 1 194 ? 7.852 28.877 122.040 1.00 31.02 219 ASN A O 1
ATOM 1522 N N . GLU A 1 195 ? 8.585 27.477 120.446 1.00 26.04 220 GLU A N 1
ATOM 1523 C CA . GLU A 1 195 ? 7.465 27.732 119.548 1.00 25.06 220 GLU A CA 1
ATOM 1524 C C . GLU A 1 195 ? 6.189 27.012 119.921 1.00 29.91 220 GLU A C 1
ATOM 1525 O O . GLU A 1 195 ? 5.176 27.259 119.272 1.00 24.34 220 GLU A O 1
ATOM 1531 N N . CYS A 1 196 ? 6.204 26.129 120.934 1.00 23.13 221 CYS A N 1
ATOM 1532 C CA . CYS A 1 196 ? 5.067 25.220 121.155 1.00 25.23 221 CYS A CA 1
ATOM 1533 C C . CYS A 1 196 ? 4.030 25.650 122.199 1.00 24.47 221 CYS A C 1
ATOM 1534 O O . CYS A 1 196 ? 3.280 24.822 122.674 1.00 23.95 221 CYS A O 1
ATOM 1537 N N . HIS A 1 197 ? 4.020 26.912 122.611 1.00 19.79 222 HIS A N 1
ATOM 1538 C CA . HIS A 1 197 ? 3.113 27.381 123.674 1.00 23.31 222 HIS A CA 1
ATOM 1539 C C . HIS A 1 197 ? 1.643 26.958 123.442 1.00 23.89 222 HIS A C 1
ATOM 1540 O O . HIS A 1 197 ? 0.899 26.537 124.384 1.00 22.32 222 HIS A O 1
ATOM 1547 N N . ILE A 1 198 ? 1.244 27.048 122.178 1.00 23.56 223 ILE A N 1
ATOM 1548 C CA . ILE A 1 198 ? -0.138 26.834 121.764 1.00 25.76 223 ILE A CA 1
ATOM 1549 C C . ILE A 1 198 ? -0.607 25.403 122.021 1.00 21.57 223 ILE A C 1
ATOM 1550 O O . ILE A 1 198 ? -1.825 25.153 122.171 1.00 22.15 223 ILE A O 1
ATOM 1555 N N . VAL A 1 199 ? 0.330 24.458 122.054 1.00 22.56 224 VAL A N 1
ATOM 1556 C CA . VAL A 1 199 ? -0.028 23.104 122.379 1.00 22.84 224 VAL A CA 1
ATOM 1557 C C . VAL A 1 199 ? -0.661 22.998 123.774 1.00 21.83 224 VAL A C 1
ATOM 1558 O O . VAL A 1 199 ? -1.651 22.281 123.958 1.00 23.67 224 VAL A O 1
ATOM 1562 N N . TYR A 1 200 ? -0.086 23.701 124.752 1.00 23.32 225 TYR A N 1
ATOM 1563 C CA . TYR A 1 200 ? -0.619 23.692 126.119 1.00 23.58 225 TYR A CA 1
ATOM 1564 C C . TYR A 1 200 ? -1.914 24.474 126.224 1.00 23.73 225 TYR A C 1
ATOM 1565 O O . TYR A 1 200 ? -2.830 24.038 126.930 1.00 21.95 225 TYR A O 1
ATOM 1574 N N . ILE A 1 201 ? -2.007 25.607 125.512 1.00 23.23 226 ILE A N 1
ATOM 1575 C CA . ILE A 1 201 ? -3.251 26.394 125.509 1.00 22.53 226 ILE A CA 1
ATOM 1576 C C . ILE A 1 201 ? -4.411 25.576 124.910 1.00 21.70 226 ILE A C 1
ATOM 1577 O O . ILE A 1 201 ? -5.472 25.534 125.494 1.00 23.70 226 ILE A O 1
ATOM 1582 N N . LEU A 1 202 ? -4.196 24.914 123.761 1.00 23.35 227 LEU A N 1
ATOM 1583 C CA . LEU A 1 202 ? -5.253 24.084 123.168 1.00 24.73 227 LEU A CA 1
ATOM 1584 C C . LEU A 1 202 ? -5.568 22.885 124.075 1.00 23.94 227 LEU A C 1
ATOM 1585 O O . LEU A 1 202 ? -6.746 22.533 124.289 1.00 24.14 227 LEU A O 1
ATOM 1590 N N . GLY A 1 203 ? -4.538 22.257 124.616 1.00 24.34 228 GLY A N 1
ATOM 1591 C CA . GLY A 1 203 ? -4.755 21.155 125.593 1.00 22.72 228 GLY A CA 1
ATOM 1592 C C . GLY A 1 203 ? -5.653 21.592 126.745 1.00 23.89 228 GLY A C 1
ATOM 1593 O O . GLY A 1 203 ? -6.513 20.844 127.191 1.00 23.60 228 GLY A O 1
ATOM 1594 N N . ALA A 1 204 ? -5.456 22.806 127.245 1.00 20.69 229 ALA A N 1
ATOM 1595 C CA . ALA A 1 204 ? -6.233 23.324 128.379 1.00 23.36 229 ALA A CA 1
ATOM 1596 C C . ALA A 1 204 ? -7.645 23.690 127.942 1.00 23.32 229 ALA A C 1
ATOM 1597 O O . ALA A 1 204 ? -8.557 23.704 128.786 1.00 23.53 229 ALA A O 1
ATOM 1599 N N . SER A 1 205 ? -7.793 24.007 126.648 1.00 24.57 230 SER A N 1
ATOM 1600 C CA . SER A 1 205 ? -9.063 24.487 126.065 1.00 26.61 230 SER A CA 1
ATOM 1601 C C . SER A 1 205 ? -10.023 23.374 125.633 1.00 27.10 230 SER A C 1
ATOM 1602 O O . SER A 1 205 ? -11.208 23.620 125.406 1.00 24.09 230 SER A O 1
ATOM 1605 N N . SER A 1 206 ? -9.524 22.156 125.502 1.00 26.04 231 SER A N 1
ATOM 1606 C CA . SER A 1 206 ? -10.340 21.036 124.969 1.00 23.43 231 SER A CA 1
ATOM 1607 C C . SER A 1 206 ? -11.619 20.797 1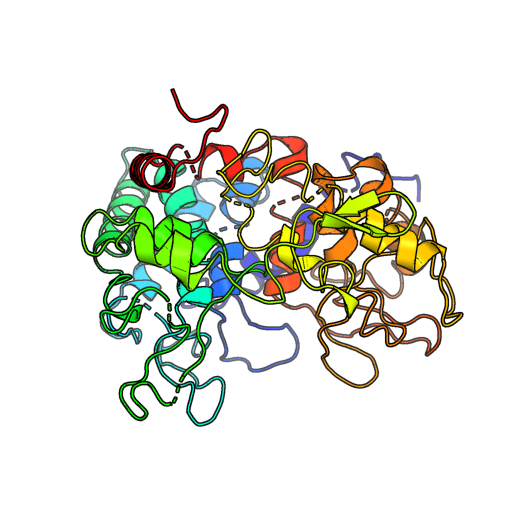25.746 1.00 25.67 231 SER A C 1
ATOM 1608 O O . SER A 1 206 ? -11.588 20.711 126.989 1.00 25.87 231 SER A O 1
ATOM 1611 N N . PRO A 1 207 ? -12.763 20.686 125.042 1.00 24.08 232 PRO A N 1
ATOM 1612 C CA . PRO A 1 207 ? -13.994 20.349 125.735 1.00 27.88 232 PRO A CA 1
ATOM 1613 C C . PRO A 1 207 ? -14.107 18.857 126.065 1.00 25.93 232 PRO A C 1
ATOM 1614 O O . PRO A 1 207 ? -15.015 18.473 126.778 1.00 27.95 232 PRO A O 1
ATOM 1618 N N . THR A 1 208 ? -13.200 18.029 125.552 1.00 25.26 233 THR A N 1
ATOM 1619 C CA . THR A 1 208 ? -13.382 16.588 125.590 1.00 26.55 233 THR A CA 1
ATOM 1620 C C . THR A 1 208 ? -12.202 15.840 126.177 1.00 25.11 233 THR A C 1
ATOM 1621 O O . THR A 1 208 ? -12.407 14.885 126.864 1.00 26.80 233 THR A O 1
ATOM 1625 N N . TYR A 1 209 ? -10.972 16.272 125.913 1.00 21.29 234 TYR A N 1
ATOM 1626 C CA . TYR A 1 209 ? -9.765 15.600 126.418 1.00 21.38 234 TYR A CA 1
ATOM 1627 C C . TYR A 1 209 ? -8.769 16.639 126.982 1.00 18.50 234 TYR A C 1
ATOM 1628 O O . TYR A 1 209 ? -7.633 16.713 126.545 1.00 19.68 234 TYR A O 1
ATOM 1637 N N . PRO A 1 210 ? -9.212 17.462 127.920 1.00 21.91 235 PRO A N 1
ATOM 1638 C CA . PRO A 1 210 ? -8.347 18.550 128.433 1.00 24.22 235 PRO A CA 1
ATOM 1639 C C . PRO A 1 210 ? -7.232 18.044 129.360 1.00 24.98 235 PRO A C 1
ATOM 1640 O O . PRO A 1 210 ? -7.364 16.978 129.989 1.00 22.23 235 PRO A O 1
ATOM 1644 N N . ILE A 1 211 ? -6.160 18.813 129.413 1.00 23.30 236 ILE A N 1
ATOM 1645 C CA . ILE A 1 211 ? -5.069 18.610 130.382 1.00 23.45 236 ILE A CA 1
ATOM 1646 C C . ILE A 1 211 ? -5.387 19.247 131.730 1.00 24.57 236 ILE A C 1
ATOM 1647 O O . ILE A 1 211 ? -6.137 20.212 131.822 1.00 25.88 236 ILE A O 1
ATOM 1652 N N . ALA A 1 212 ? -4.817 18.682 132.791 1.00 28.62 237 ALA A N 1
ATOM 1653 C CA . ALA A 1 212 ? -4.832 19.310 134.105 1.00 26.34 237 ALA A CA 1
ATOM 1654 C C . ALA A 1 212 ? -3.956 20.590 134.067 1.00 27.91 237 ALA A C 1
ATOM 1655 O O . ALA A 1 212 ? -3.027 20.705 133.279 1.00 23.10 237 ALA A O 1
ATOM 1657 N N . GLU A 1 213 ? -4.261 21.551 134.924 1.00 26.84 238 GLU A N 1
ATOM 1658 C CA . GLU A 1 213 ? -3.484 22.791 135.005 1.00 30.16 238 GLU A CA 1
ATOM 1659 C C . GLU A 1 213 ? -2.042 22.530 135.343 1.00 30.18 238 GLU A C 1
ATOM 1660 O O . GLU A 1 213 ? -1.150 23.218 134.833 1.00 26.37 238 GLU A O 1
ATOM 1666 N N . SER A 1 214 ? -1.815 21.552 136.209 1.00 25.21 239 SER A N 1
ATOM 1667 C CA . SER A 1 214 ? -0.471 21.214 136.641 1.00 26.84 239 SER A CA 1
ATOM 1668 C C . SER A 1 214 ? 0.441 20.741 135.460 1.00 29.52 239 SER A C 1
ATOM 1669 O O . SER A 1 214 ? 1.682 20.843 135.543 1.00 26.53 239 SER A O 1
ATOM 1672 N N . VAL A 1 215 ? -0.161 20.278 134.365 1.00 25.33 240 VAL A N 1
ATOM 1673 C CA . VAL A 1 215 ? 0.568 19.904 133.160 1.00 23.47 240 VAL A CA 1
ATOM 1674 C C . VAL A 1 215 ? 1.260 21.153 132.593 1.00 25.78 240 VAL A C 1
ATOM 1675 O O . VAL A 1 215 ? 2.424 21.086 132.150 1.00 22.86 240 VAL A O 1
ATOM 1679 N N . TYR A 1 216 ? 0.555 22.279 132.600 1.00 22.96 241 TYR A N 1
ATOM 1680 C CA . TYR A 1 216 ? 1.139 23.538 132.144 1.00 26.01 241 TYR A CA 1
ATOM 1681 C C . TYR A 1 216 ? 2.201 24.042 133.146 1.00 26.03 241 TYR A C 1
ATOM 1682 O O . TYR A 1 216 ? 3.340 24.320 132.778 1.00 23.28 241 TYR A O 1
ATOM 1691 N N . HIS A 1 217 ? 1.814 24.176 134.408 1.00 25.41 242 HIS A N 1
ATOM 1692 C CA . HIS A 1 217 ? 2.692 24.816 135.393 1.00 31.98 242 HIS A CA 1
ATOM 1693 C C . HIS A 1 217 ? 3.961 24.013 135.727 1.00 34.73 242 HIS A C 1
ATOM 1694 O O . HIS A 1 217 ? 5.020 24.602 135.908 1.00 32.02 242 HIS A O 1
ATOM 1701 N N . LYS A 1 218 ? 3.870 22.681 135.761 1.00 27.73 243 LYS A N 1
ATOM 1702 C CA . LYS A 1 218 ? 5.058 21.830 136.014 1.00 30.36 243 LYS A CA 1
ATOM 1703 C C . LYS A 1 218 ? 5.788 21.343 134.775 1.00 26.76 243 LYS A C 1
ATOM 1704 O O . LYS A 1 218 ? 6.972 21.125 134.815 1.00 29.77 243 LYS A O 1
ATOM 1710 N N . GLY A 1 219 ? 5.088 21.158 133.672 1.00 29.45 244 GLY A N 1
ATOM 1711 C CA . GLY A 1 219 ? 5.717 20.677 132.471 1.00 25.19 244 GLY A CA 1
ATOM 1712 C C . GLY A 1 219 ? 6.239 21.786 131.565 1.00 28.80 244 GLY A C 1
ATOM 1713 O O . GLY A 1 219 ? 7.428 21.888 131.318 1.00 28.98 244 GLY A O 1
ATOM 1714 N N . TRP A 1 220 ? 5.347 22.612 131.033 1.00 25.68 245 TRP A N 1
ATOM 1715 C CA . TRP A 1 220 ? 5.773 23.689 130.175 1.00 24.13 245 TRP A CA 1
ATOM 1716 C C . TRP A 1 220 ? 6.659 24.683 130.911 1.00 24.32 245 TRP A C 1
ATOM 1717 O O . TRP A 1 220 ? 7.704 25.055 130.391 1.00 25.23 245 TRP A O 1
ATOM 1728 N N . ALA A 1 221 ? 6.244 25.092 132.115 1.00 24.07 246 ALA A N 1
ATOM 1729 C CA . ALA A 1 221 ? 6.791 26.292 132.773 1.00 24.02 246 ALA A CA 1
ATOM 1730 C C . ALA A 1 221 ? 7.955 26.046 133.717 1.00 25.28 246 ALA A C 1
ATOM 1731 O O . ALA A 1 221 ? 8.091 26.733 134.717 1.00 28.32 246 ALA A O 1
ATOM 1733 N N . ASN A 1 222 ? 8.795 25.075 133.439 1.00 29.93 247 ASN A N 1
ATOM 1734 C CA . ASN A 1 222 ? 9.921 24.775 134.331 1.00 28.65 247 ASN A CA 1
ATOM 1735 C C . ASN A 1 222 ? 11.023 24.115 133.500 1.00 29.18 247 ASN A C 1
ATOM 1736 O O . ASN A 1 222 ? 10.921 22.944 133.170 1.00 28.21 247 ASN A O 1
ATOM 1741 N N . ALA A 1 223 ? 12.036 24.892 133.112 1.00 29.00 248 ALA A N 1
ATOM 1742 C CA . ALA A 1 223 ? 13.096 24.439 132.186 1.00 26.92 248 ALA A CA 1
ATOM 1743 C C . ALA A 1 223 ? 14.230 25.445 132.181 1.00 26.78 248 ALA A C 1
ATOM 1744 O O . ALA A 1 223 ? 14.017 26.603 132.518 1.00 26.29 248 ALA A O 1
ATOM 1746 N N . ASN A 1 224 ? 15.452 25.005 131.883 1.00 28.85 249 ASN A N 1
ATOM 1747 C CA . ASN A 1 224 ? 16.573 25.912 131.668 1.00 27.85 249 ASN A CA 1
ATOM 1748 C C . ASN A 1 224 ? 16.273 27.015 130.640 1.00 29.66 249 ASN A C 1
ATOM 1749 O O . ASN A 1 224 ? 16.828 28.133 130.732 1.00 27.38 249 ASN A O 1
ATOM 1754 N N . THR A 1 225 ? 15.402 26.688 129.685 1.00 23.88 250 THR A N 1
ATOM 1755 C CA . THR A 1 225 ? 15.006 27.547 128.578 1.00 29.21 250 THR A CA 1
ATOM 1756 C C . THR A 1 225 ? 13.699 28.347 128.851 1.00 29.21 250 THR A C 1
ATOM 1757 O O . THR A 1 225 ? 13.218 29.042 127.960 1.00 29.18 250 THR A O 1
ATOM 1761 N N . PHE A 1 226 ? 13.128 28.235 130.059 1.00 28.49 251 PHE A N 1
ATOM 1762 C CA . PHE A 1 226 ? 11.901 28.950 130.412 1.00 26.74 251 PHE A CA 1
ATOM 1763 C C . PHE A 1 226 ? 12.191 30.318 131.049 1.00 29.45 251 PHE A C 1
ATOM 1764 O O . PHE A 1 226 ? 12.353 31.287 130.313 1.00 26.99 251 PHE A O 1
ATOM 1772 N N . LEU A 1 227 ? 12.266 30.437 132.361 1.00 29.74 252 LEU A N 1
ATOM 1773 C CA . LEU A 1 227 ? 12.465 31.764 132.953 1.00 33.51 252 LEU A CA 1
ATOM 1774 C C . LEU A 1 227 ? 13.858 32.244 132.564 1.00 39.40 252 LEU A C 1
ATOM 1775 O O . LEU A 1 227 ? 14.818 31.486 132.640 1.00 32.82 252 LEU A O 1
ATOM 1780 N N . ASN A 1 228 ? 13.945 33.491 132.077 1.00 31.62 253 ASN A N 1
ATOM 1781 C CA . ASN A 1 228 ? 15.210 34.069 131.683 1.00 31.99 253 ASN A CA 1
ATOM 1782 C C . ASN A 1 228 ? 15.420 35.343 132.502 1.00 31.98 253 ASN A C 1
ATOM 1783 O O . ASN A 1 228 ? 16.099 35.344 133.529 1.00 32.16 253 ASN A O 1
ATOM 1788 N N . GLY A 1 229 ? 14.796 36.435 132.083 1.00 37.30 254 GLY A N 1
ATOM 1789 C CA . GLY A 1 229 ? 14.932 37.693 132.835 1.00 34.65 254 GLY A CA 1
ATOM 1790 C C . GLY A 1 229 ? 16.292 38.356 132.699 1.00 37.56 254 GLY A C 1
ATOM 1791 O O . GLY A 1 229 ? 16.532 39.351 133.361 1.00 39.23 254 GLY A O 1
ATOM 1792 N N . ARG A 1 230 ? 17.199 37.852 131.865 1.00 36.88 255 ARG A N 1
ATOM 1793 C CA . ARG A 1 230 ? 18.517 38.526 131.758 1.00 38.70 255 ARG A CA 1
ATOM 1794 C C . ARG A 1 230 ? 18.419 39.690 130.755 1.00 39.83 255 ARG A C 1
ATOM 1795 O O . ARG A 1 230 ? 17.441 39.828 130.018 1.00 39.28 255 ARG A O 1
ATOM 1803 N N . GLU A 1 231 ? 19.453 40.502 130.713 1.00 39.46 256 GLU A N 1
ATOM 1804 C CA . GLU A 1 231 ? 19.493 41.660 129.838 1.00 45.08 256 GLU A CA 1
ATOM 1805 C C . GLU A 1 231 ? 20.442 41.393 128.650 1.00 43.50 256 GLU A C 1
ATOM 1806 O O . GLU A 1 231 ? 21.542 40.880 128.820 1.00 42.30 256 GLU A O 1
ATOM 1812 N N . TYR A 1 232 ? 19.998 41.726 127.447 1.00 41.46 257 TYR A N 1
ATOM 1813 C CA . TYR A 1 232 ? 20.814 41.606 126.253 1.00 40.91 257 TYR A CA 1
ATOM 1814 C C . TYR A 1 232 ? 20.742 42.947 125.503 1.00 40.74 257 TYR A C 1
ATOM 1815 O O . TYR A 1 232 ? 19.641 43.413 125.181 1.00 39.73 257 TYR A O 1
ATOM 1824 N N . TYR A 1 233 ? 21.890 43.579 125.275 1.00 42.22 258 TYR A N 1
ATOM 1825 C CA . TYR A 1 233 ? 21.924 44.920 124.637 1.00 44.76 258 TYR A CA 1
ATOM 1826 C C . TYR A 1 233 ? 20.941 45.869 125.352 1.00 46.42 258 TYR A C 1
ATOM 1827 O O . TYR A 1 233 ? 20.192 46.613 124.720 1.00 48.68 258 TYR A O 1
ATOM 1836 N N . GLY A 1 234 ? 20.916 45.815 126.680 1.00 43.15 259 GLY A N 1
ATOM 1837 C CA . GLY A 1 234 ? 20.070 46.719 127.457 1.00 44.84 259 GLY A CA 1
ATOM 1838 C C . GLY A 1 234 ? 18.596 46.334 127.479 1.00 45.05 259 GLY A C 1
ATOM 1839 O O . GLY A 1 234 ? 17.806 47.046 128.048 1.00 46.74 259 GLY A O 1
ATOM 1840 N N . ILE A 1 235 ? 18.219 45.207 126.890 1.00 43.33 260 ILE A N 1
ATOM 1841 C CA . ILE A 1 235 ? 16.799 44.783 126.859 1.00 41.64 260 ILE A CA 1
ATOM 1842 C C . ILE A 1 235 ? 16.548 43.524 127.710 1.00 41.09 260 ILE A C 1
ATOM 1843 O O . ILE A 1 235 ? 17.193 42.491 127.528 1.00 36.64 260 ILE A O 1
ATOM 1848 N N . LYS A 1 236 ? 15.564 43.607 128.598 1.00 41.96 261 LYS A N 1
ATOM 1849 C CA . LYS A 1 236 ? 15.221 42.532 129.490 1.00 41.28 261 LYS A CA 1
ATOM 1850 C C . LYS A 1 236 ? 14.392 41.522 128.685 1.00 38.69 261 LYS A C 1
ATOM 1851 O O . LYS A 1 236 ? 13.378 41.898 128.080 1.00 37.95 261 LYS A O 1
ATOM 1857 N N . LEU A 1 237 ? 14.822 40.253 128.657 1.00 36.97 262 LEU A N 1
ATOM 1858 C CA . LEU A 1 237 ? 14.099 39.179 127.971 1.00 32.54 262 LEU A CA 1
ATOM 1859 C C . LEU A 1 237 ? 13.417 38.257 129.000 1.00 36.22 262 LEU A C 1
ATOM 1860 O O . LEU A 1 237 ? 14.116 37.499 129.692 1.00 37.31 262 LEU A O 1
ATOM 1865 N N . PRO A 1 238 ? 12.064 38.309 129.121 1.00 36.41 263 PRO A N 1
ATOM 1866 C CA . PRO A 1 238 ? 11.396 37.526 130.198 1.00 34.97 263 PRO A CA 1
ATOM 1867 C C . PRO A 1 238 ? 11.663 36.027 130.158 1.00 30.72 263 PRO A C 1
ATOM 1868 O O . PRO A 1 238 ? 11.964 35.428 131.194 1.00 29.45 263 PRO A O 1
ATOM 1872 N N . LEU A 1 239 ? 11.583 35.455 128.967 1.00 28.93 264 LEU A N 1
ATOM 1873 C CA . LEU A 1 239 ? 11.641 34.015 128.762 1.00 29.01 264 LEU A CA 1
ATOM 1874 C C . LEU A 1 239 ? 12.601 33.601 127.615 1.00 32.98 264 LEU A C 1
ATOM 1875 O O . LEU A 1 239 ? 12.921 34.385 126.704 1.00 28.14 264 LEU A O 1
ATOM 1880 N N . GLY A 1 240 ? 13.017 32.339 127.642 1.00 27.31 265 GLY A N 1
ATOM 1881 C CA . GLY A 1 240 ? 13.657 31.737 126.478 1.00 25.36 265 GLY A CA 1
ATOM 1882 C C . GLY A 1 240 ? 15.142 31.424 126.683 1.00 31.96 265 GLY A C 1
ATOM 1883 O O . GLY A 1 240 ? 15.766 31.796 127.694 1.00 31.64 265 GLY A O 1
ATOM 1884 N N . ASN A 1 241 ? 15.687 30.747 125.677 1.00 29.62 266 ASN A N 1
ATOM 1885 C CA . ASN A 1 241 ? 17.062 30.259 125.662 1.00 31.68 266 ASN A CA 1
ATOM 1886 C C . ASN A 1 241 ? 18.062 31.344 126.011 1.00 32.66 266 ASN A C 1
ATOM 1887 O O . ASN A 1 241 ? 18.057 32.444 125.422 1.00 35.13 266 ASN A O 1
ATOM 1892 N N . ASN A 1 242 ? 18.981 31.034 126.906 1.00 32.50 267 ASN A N 1
ATOM 1893 C CA . ASN A 1 242 ? 20.008 32.000 127.300 1.00 31.87 267 ASN A CA 1
ATOM 1894 C C . ASN A 1 242 ? 21.085 32.321 126.216 1.00 35.40 267 ASN A C 1
ATOM 1895 O O . ASN A 1 242 ? 21.183 33.458 125.756 1.00 37.14 267 ASN A O 1
ATOM 1900 N N . HIS A 1 243 ? 21.898 31.327 125.855 1.00 38.98 268 HIS A N 1
ATOM 1901 C CA . HIS A 1 243 ? 22.975 31.443 124.862 1.00 47.84 268 HIS A CA 1
ATOM 1902 C C . HIS A 1 243 ? 22.390 31.908 123.519 1.00 38.64 268 HIS A C 1
ATOM 1903 O O . HIS A 1 243 ? 23.002 32.698 122.796 1.00 38.09 268 HIS A O 1
ATOM 1910 N N . GLY A 1 244 ? 21.182 31.465 123.217 1.00 33.93 269 GLY A N 1
ATOM 1911 C CA . GLY A 1 244 ? 20.530 31.863 121.969 1.00 34.24 269 GLY A CA 1
ATOM 1912 C C . GLY A 1 244 ? 19.830 33.205 121.997 1.00 35.09 269 GLY A C 1
ATOM 1913 O O . GLY A 1 244 ? 19.213 33.593 120.994 1.00 32.13 269 GLY A O 1
ATOM 1914 N N . LYS A 1 245 ? 19.938 33.935 123.114 1.00 34.73 270 LYS A N 1
ATOM 1915 C CA . LYS A 1 245 ? 19.266 35.228 123.276 1.00 34.40 270 LYS A CA 1
ATOM 1916 C C . LYS A 1 245 ? 17.788 35.145 122.875 1.00 32.94 270 LYS A C 1
ATOM 1917 O O . LYS A 1 245 ? 17.269 35.969 122.135 1.00 33.34 270 LYS A O 1
ATOM 1923 N N . GLY A 1 246 ? 17.132 34.126 123.367 1.00 28.49 271 GLY A N 1
ATOM 1924 C CA . GLY A 1 246 ? 15.706 33.863 123.058 1.00 28.15 271 GLY A CA 1
ATOM 1925 C C . GLY A 1 246 ? 15.480 32.749 122.042 1.00 29.35 271 GLY A C 1
ATOM 1926 O O . GLY A 1 246 ? 14.423 32.111 122.023 1.00 31.30 271 GLY A O 1
ATOM 1927 N N . GLY A 1 247 ? 16.489 32.501 121.207 1.00 31.37 272 GLY A N 1
ATOM 1928 C CA . GLY A 1 247 ? 16.397 31.476 120.194 1.00 28.48 272 GLY A CA 1
ATOM 1929 C C . GLY A 1 247 ? 16.100 32.057 118.814 1.00 28.96 272 GLY A C 1
ATOM 1930 O O . GLY A 1 247 ? 16.068 33.270 118.614 1.00 28.84 272 GLY A O 1
ATOM 1931 N N . PRO A 1 248 ? 15.901 31.178 117.846 1.00 27.54 273 PRO A N 1
ATOM 1932 C CA . PRO A 1 248 ? 15.397 31.574 116.521 1.00 28.24 273 PRO A CA 1
ATOM 1933 C C . PRO A 1 248 ? 14.099 32.402 116.639 1.00 27.63 273 PRO A C 1
ATOM 1934 O O . PRO A 1 248 ? 13.204 32.104 117.488 1.00 25.54 273 PRO A O 1
ATOM 1938 N N . LEU A 1 249 ? 13.995 33.446 115.816 1.00 28.04 274 LEU A N 1
ATOM 1939 C CA . LEU A 1 249 ? 12.899 34.440 115.971 1.00 26.71 274 LEU A CA 1
ATOM 1940 C C . LEU A 1 249 ? 11.514 33.846 115.696 1.00 28.53 274 LEU A C 1
ATOM 1941 O O . LEU A 1 249 ? 10.522 34.399 116.176 1.00 27.27 274 LEU A O 1
ATOM 1946 N N . PHE A 1 250 ? 11.426 32.708 114.985 1.00 25.56 275 PHE A N 1
ATOM 1947 C CA . PHE A 1 250 ? 10.105 32.121 114.739 1.00 25.46 275 PHE A CA 1
ATOM 1948 C C . PHE A 1 250 ? 9.373 31.673 116.020 1.00 25.78 275 PHE A C 1
ATOM 1949 O O . PHE A 1 250 ? 8.172 31.414 115.976 1.00 23.44 275 PHE A O 1
ATOM 1957 N N . PHE A 1 251 ? 10.086 31.551 117.143 1.00 23.29 276 PHE A N 1
ATOM 1958 C CA . PHE A 1 251 ? 9.425 31.297 118.408 1.00 27.11 276 PHE A CA 1
ATOM 1959 C C . PHE A 1 251 ? 8.354 32.388 118.738 1.00 28.92 276 PHE A C 1
ATOM 1960 O O . PHE A 1 251 ? 7.411 32.102 119.456 1.00 27.66 276 PHE A O 1
ATOM 1968 N N . THR A 1 252 ? 8.493 33.604 118.197 1.00 26.75 277 THR A N 1
ATOM 1969 C CA . THR A 1 252 ? 7.485 34.690 118.408 1.00 26.36 277 THR A CA 1
ATOM 1970 C C . THR A 1 252 ? 6.371 34.680 117.360 1.00 26.18 277 THR A C 1
ATOM 1971 O O . THR A 1 252 ? 5.505 35.557 117.376 1.00 27.37 277 THR A O 1
ATOM 1975 N N . HIS A 1 253 ? 6.379 33.679 116.463 1.00 23.20 278 HIS A N 1
ATOM 1976 C CA . HIS A 1 253 ? 5.438 33.617 115.368 1.00 25.51 278 HIS A CA 1
ATOM 1977 C C . HIS A 1 253 ? 4.440 32.448 115.445 1.00 28.12 278 HIS A C 1
ATOM 1978 O O . HIS A 1 253 ? 3.271 32.654 115.299 1.00 27.49 278 HIS A O 1
ATOM 1985 N N . TYR A 1 254 ? 4.892 31.212 115.578 1.00 24.13 279 TYR A N 1
ATOM 1986 C CA . TYR A 1 254 ? 3.978 30.094 115.245 1.00 23.23 279 TYR A CA 1
ATOM 1987 C C . TYR A 1 254 ? 2.724 29.942 116.149 1.00 24.70 279 TYR A C 1
ATOM 1988 O O . TYR A 1 254 ? 1.646 29.640 115.659 1.00 23.94 279 TYR A O 1
ATOM 1997 N N . SER A 1 255 ? 2.894 30.101 117.451 1.00 23.76 280 SER A N 1
ATOM 1998 C CA . SER A 1 255 ? 1.796 30.048 118.415 1.00 26.17 280 SER A CA 1
ATOM 1999 C C . SER A 1 255 ? 1.005 31.358 118.488 1.00 28.08 280 SER A C 1
ATOM 2000 O O . SER A 1 255 ? -0.090 31.347 119.039 1.00 30.53 280 SER A O 1
ATOM 2003 N N . TYR A 1 256 ? 1.524 32.443 117.889 1.00 24.13 281 TYR A N 1
ATOM 2004 C CA . TYR A 1 256 ? 0.987 33.813 118.046 1.00 27.02 281 TYR A CA 1
ATOM 2005 C C . TYR A 1 256 ? 0.399 34.361 116.745 1.00 26.95 281 TYR A C 1
ATOM 2006 O O . TYR A 1 256 ? 0.270 35.573 116.491 1.00 30.55 281 TYR A O 1
ATOM 2028 N N . GLY A 1 258 ? -2.721 33.008 115.870 1.00 29.45 283 GLY A N 1
ATOM 2029 C CA . GLY A 1 258 ? -4.100 33.171 116.407 1.00 31.42 283 GLY A CA 1
ATOM 2030 C C . GLY A 1 258 ? -4.147 33.738 117.829 1.00 27.55 283 GLY A C 1
ATOM 2031 O O . GLY A 1 258 ? -4.982 34.586 118.167 1.00 31.08 283 GLY A O 1
ATOM 2032 N N . LEU A 1 259 ? -3.254 33.251 118.672 1.00 29.85 284 LEU A N 1
ATOM 2033 C CA . LEU A 1 259 ? -3.115 33.737 120.036 1.00 31.86 284 LEU A CA 1
ATOM 2034 C C . LEU A 1 259 ? -2.479 35.147 119.986 1.00 30.66 284 LEU A C 1
ATOM 2035 O O . LEU A 1 259 ? -1.316 35.319 119.583 1.00 35.44 284 LEU A O 1
ATOM 2040 N N . ASP A 1 260 ? -3.271 36.150 120.341 1.00 31.84 285 ASP A N 1
ATOM 2041 C CA . ASP A 1 260 ? -2.830 37.528 120.364 1.00 27.11 285 ASP A CA 1
ATOM 2042 C C . ASP A 1 260 ? -2.030 37.794 121.650 1.00 29.68 285 ASP A C 1
ATOM 2043 O O . ASP A 1 260 ? -2.596 37.811 122.744 1.00 30.53 285 ASP A O 1
ATOM 2048 N N . PRO A 1 261 ? -0.722 38.084 121.523 1.00 29.48 286 PRO A N 1
ATOM 2049 C CA . PRO A 1 261 ? 0.092 38.386 122.712 1.00 31.95 286 PRO A CA 1
ATOM 2050 C C . PRO A 1 261 ? -0.073 39.767 123.298 1.00 32.88 286 PRO A C 1
ATOM 2051 O O . PRO A 1 261 ? 0.436 39.999 124.417 1.00 32.25 286 PRO A O 1
ATOM 2055 N N . ARG A 1 262 ? -0.794 40.667 122.613 1.00 31.39 287 ARG A N 1
ATOM 2056 C CA . ARG A 1 262 ? -0.979 42.018 123.118 1.00 35.51 287 ARG A CA 1
ATOM 2057 C C . ARG A 1 262 ? -1.911 42.033 124.352 1.00 35.72 287 ARG A C 1
ATOM 2058 O O . ARG A 1 262 ? -3.055 41.573 124.296 1.00 40.60 287 ARG A O 1
ATOM 2066 N N . GLY A 1 263 ? -1.393 42.519 125.472 1.00 34.00 288 GLY A N 1
ATOM 2067 C CA . GLY A 1 263 ? -2.100 42.511 126.754 1.00 33.35 288 GLY A CA 1
ATOM 2068 C C . GLY A 1 263 ? -2.239 41.106 127.340 1.00 33.14 288 GLY A C 1
ATOM 2069 O O . GLY A 1 263 ? -2.937 40.927 128.338 1.00 37.22 288 GLY A O 1
ATOM 2070 N N . LEU A 1 264 ? -1.583 40.112 126.739 1.00 30.07 289 LEU A N 1
ATOM 2071 C CA . LEU A 1 264 ? -1.625 38.732 127.254 1.00 30.39 289 LEU A CA 1
ATOM 2072 C C . LEU A 1 264 ? -0.614 38.517 128.372 1.00 31.86 289 LEU A C 1
ATOM 2073 O O . LEU A 1 264 ? 0.558 38.800 128.197 1.00 31.74 289 LEU A O 1
ATOM 2078 N N . LYS A 1 265 ? -1.082 38.024 129.527 1.00 32.19 290 LYS A N 1
ATOM 2079 C CA . LYS A 1 265 ? -0.249 37.864 130.719 1.00 32.59 290 LYS A CA 1
ATOM 2080 C C . LYS A 1 265 ? -0.638 36.592 131.465 1.00 35.31 290 LYS A C 1
ATOM 2081 O O . LYS A 1 265 ? -1.822 36.331 131.637 1.00 36.98 290 LYS A O 1
ATOM 2087 N N . ASP A 1 266 ? 0.339 35.815 131.930 1.00 34.37 291 ASP A N 1
ATOM 2088 C CA . ASP A 1 266 ? 0.060 34.724 132.887 1.00 31.96 291 ASP A CA 1
ATOM 2089 C C . ASP A 1 266 ? 0.964 34.992 134.070 1.00 34.00 291 ASP A C 1
ATOM 2090 O O . ASP A 1 266 ? 1.531 36.097 134.167 1.00 33.13 291 ASP A O 1
ATOM 2095 N N . ARG A 1 267 ? 1.103 34.038 134.987 1.00 33.12 292 ARG A N 1
ATOM 2096 C CA . ARG A 1 267 ? 1.908 34.305 136.183 1.00 38.40 292 ARG A CA 1
ATOM 2097 C C . ARG A 1 267 ? 3.401 34.373 135.864 1.00 32.59 292 ARG A C 1
ATOM 2098 O O . ARG A 1 267 ? 4.123 34.730 136.697 1.00 33.37 292 ARG A O 1
ATOM 2106 N N . TYR A 1 268 ? 3.838 33.980 134.678 1.00 29.46 293 TYR A N 1
ATOM 2107 C CA . TYR A 1 268 ? 5.243 33.945 134.322 1.00 32.80 293 TYR A CA 1
ATOM 2108 C C . TYR A 1 268 ? 5.661 35.143 133.479 1.00 37.31 293 TYR A C 1
ATOM 2109 O O . TYR A 1 268 ? 6.759 35.596 133.630 1.00 37.59 293 TYR A O 1
ATOM 2118 N N . ALA A 1 269 ? 4.831 35.633 132.570 1.00 33.31 294 ALA A N 1
ATOM 2119 C CA . ALA A 1 269 ? 5.281 36.724 131.711 1.00 36.61 294 ALA A CA 1
ATOM 2120 C C . ALA A 1 269 ? 4.163 37.611 131.167 1.00 40.73 294 ALA A C 1
ATOM 2121 O O . ALA A 1 269 ? 2.965 37.230 131.131 1.00 36.82 294 ALA A O 1
ATOM 2123 N N . ASP A 1 270 ? 4.596 38.795 130.743 1.00 35.10 295 ASP A N 1
ATOM 2124 C CA . ASP A 1 270 ? 3.822 39.679 129.864 1.00 36.06 295 ASP A CA 1
ATOM 2125 C C . ASP A 1 270 ? 4.265 39.343 128.455 1.00 35.35 295 ASP A C 1
ATOM 2126 O O . ASP A 1 270 ? 5.404 39.622 128.060 1.00 30.63 295 ASP A O 1
ATOM 2131 N N . TYR A 1 271 ? 3.376 38.712 127.703 1.00 32.44 296 TYR A N 1
ATOM 2132 C CA . TYR A 1 271 ? 3.772 38.138 126.420 1.00 31.22 296 TYR A CA 1
ATOM 2133 C C . TYR A 1 271 ? 4.014 39.184 125.359 1.00 32.93 296 TYR A C 1
ATOM 2134 O O . TYR A 1 271 ? 4.806 38.959 124.447 1.00 30.74 296 TYR A O 1
ATOM 2143 N N . GLU A 1 272 ? 3.385 40.343 125.490 1.00 35.93 297 GLU A N 1
ATOM 2144 C CA . GLU A 1 272 ? 3.672 41.432 124.578 1.00 34.36 297 GLU A CA 1
ATOM 2145 C C . GLU A 1 272 ? 5.131 41.905 124.750 1.00 32.73 297 GLU A C 1
ATOM 2146 O O . GLU A 1 272 ? 5.832 42.166 123.762 1.00 31.85 297 GLU A O 1
ATOM 2152 N N . GLU A 1 273 ? 5.556 42.049 125.996 1.00 32.34 298 GLU A N 1
ATOM 2153 C CA . GLU A 1 273 ? 6.943 42.364 126.312 1.00 33.55 298 GLU A CA 1
ATOM 2154 C C . GLU A 1 273 ? 7.877 41.274 125.753 1.00 32.36 298 GLU A C 1
ATOM 2155 O O . GLU A 1 273 ? 8.906 41.584 125.170 1.00 32.39 298 GLU A O 1
ATOM 2161 N N . GLN A 1 274 ? 7.512 40.002 125.914 1.00 30.38 299 GLN A N 1
ATOM 2162 C CA . GLN A 1 274 ? 8.350 38.906 125.441 1.00 28.55 299 GLN A CA 1
ATOM 2163 C C . GLN A 1 274 ? 8.609 39.043 123.931 1.00 31.11 299 GLN A C 1
ATOM 2164 O O . GLN A 1 274 ? 9.768 38.902 123.472 1.00 30.66 299 GLN A O 1
ATOM 2178 N N . LYS A 1 276 ? 8.232 41.601 121.809 1.00 31.36 301 LYS A N 1
ATOM 2179 C CA . LYS A 1 276 ? 9.007 42.797 121.506 1.00 33.78 301 LYS A CA 1
ATOM 2180 C C . LYS A 1 276 ? 10.464 42.652 121.890 1.00 35.01 301 LYS A C 1
ATOM 2181 O O . LYS A 1 276 ? 11.334 42.982 121.102 1.00 34.35 301 LYS A O 1
ATOM 2187 N N . ALA A 1 277 ? 10.728 42.156 123.097 1.00 32.97 302 ALA A N 1
ATOM 2188 C CA . ALA A 1 277 ? 12.104 41.978 123.589 1.00 32.90 302 ALA A CA 1
ATOM 2189 C C . ALA A 1 277 ? 12.864 41.035 122.676 1.00 31.03 302 ALA A C 1
ATOM 2190 O O . ALA A 1 277 ? 13.964 41.340 122.243 1.00 30.58 302 ALA A O 1
ATOM 2192 N N . HIS A 1 278 ? 12.285 39.885 122.384 1.00 30.15 303 HIS A N 1
ATOM 2193 C CA . HIS A 1 278 ? 12.963 38.913 121.536 1.00 30.45 303 HIS A CA 1
ATOM 2194 C C . HIS A 1 278 ? 13.269 39.484 120.146 1.00 31.08 303 HIS A C 1
ATOM 2195 O O . HIS A 1 278 ? 14.382 39.335 119.629 1.00 27.16 303 HIS A O 1
ATOM 2202 N N . THR A 1 279 ? 12.281 40.134 119.545 1.00 29.11 304 THR A N 1
ATOM 2203 C CA . THR A 1 279 ? 12.493 40.781 118.241 1.00 30.41 304 THR A CA 1
ATOM 2204 C C . THR A 1 279 ? 13.616 41.811 118.265 1.00 30.99 304 THR A C 1
ATOM 2205 O O . THR A 1 279 ? 14.464 41.847 117.370 1.00 34.33 304 THR A O 1
ATOM 2209 N N . LEU A 1 280 ? 13.652 42.643 119.293 1.00 31.41 305 LEU A N 1
ATOM 2210 C CA . LEU A 1 280 ? 14.623 43.771 119.310 1.00 32.61 305 LEU A CA 1
ATOM 2211 C C . LEU A 1 280 ? 16.015 43.275 119.655 1.00 32.39 305 LEU A C 1
ATOM 2212 O O . LEU A 1 280 ? 16.996 43.766 119.151 1.00 36.57 305 LEU A O 1
ATOM 2217 N N . ILE A 1 281 ? 16.096 42.260 120.502 1.00 33.77 306 ILE A N 1
ATOM 2218 C CA . ILE A 1 281 ? 17.370 41.600 120.787 1.00 33.35 306 ILE A CA 1
ATOM 2219 C C . ILE A 1 281 ? 17.972 40.909 119.535 1.00 30.67 306 ILE A C 1
ATOM 2220 O O . ILE A 1 281 ? 19.163 41.041 119.270 1.00 33.50 306 ILE A O 1
ATOM 2225 N N . ASN A 1 282 ? 17.147 40.185 118.782 1.00 31.09 307 ASN A N 1
ATOM 2226 C CA . ASN A 1 282 ? 17.573 39.527 117.530 1.00 33.02 307 ASN A CA 1
ATOM 2227 C C . ASN A 1 282 ? 18.115 40.577 116.543 1.00 36.19 307 ASN A C 1
ATOM 2228 O O . ASN A 1 282 ? 19.226 40.460 115.984 1.00 37.68 307 ASN A O 1
ATOM 2233 N N . ARG A 1 283 ? 17.368 41.670 116.409 1.00 38.12 308 ARG A N 1
ATOM 2234 C CA . ARG A 1 283 ? 17.826 42.798 115.619 1.00 37.27 308 ARG A CA 1
ATOM 2235 C C . ARG A 1 283 ? 19.112 43.414 116.149 1.00 39.44 308 ARG A C 1
ATOM 2236 O O . ARG A 1 283 ? 20.016 43.711 115.368 1.00 39.05 308 ARG A O 1
ATOM 2244 N N . ALA A 1 284 ? 19.197 43.650 117.462 1.00 40.47 309 ALA A N 1
ATOM 2245 C CA . ALA A 1 284 ? 20.403 44.257 118.048 1.00 36.29 309 ALA A CA 1
ATOM 2246 C C . ALA A 1 284 ? 21.618 43.360 117.811 1.00 37.54 309 ALA A C 1
ATOM 2247 O O . ALA A 1 284 ? 22.716 43.865 117.531 1.00 39.38 309 ALA A O 1
ATOM 2249 N N . TYR A 1 285 ? 21.429 42.038 117.910 1.00 37.94 310 TYR A N 1
ATOM 2250 C CA . TYR A 1 285 ? 22.519 41.115 117.620 1.00 37.31 310 TYR A CA 1
ATOM 2251 C C . TYR A 1 285 ? 23.032 41.362 116.187 1.00 40.21 310 TYR A C 1
ATOM 2252 O O . TYR A 1 285 ? 24.252 41.452 115.952 1.00 40.59 310 TYR A O 1
ATOM 2261 N N . CYS A 1 286 ? 22.107 41.509 115.251 1.00 37.15 311 CYS A N 1
ATOM 2262 C CA . CYS A 1 286 ? 22.490 41.662 113.858 1.00 38.58 311 CYS A CA 1
ATOM 2263 C C . CYS A 1 286 ? 23.213 42.956 113.621 1.00 38.52 311 CYS A C 1
ATOM 2264 O O . CYS A 1 286 ? 24.189 43.007 112.835 1.00 43.44 311 CYS A O 1
ATOM 2267 N N . ILE A 1 287 ? 22.778 44.006 114.315 1.00 38.67 312 ILE A N 1
ATOM 2268 C CA . ILE A 1 287 ? 23.443 45.298 114.201 1.00 41.44 312 ILE A CA 1
ATOM 2269 C C . ILE A 1 287 ? 24.825 45.220 114.836 1.00 46.04 312 ILE A C 1
ATOM 2270 O O . ILE A 1 287 ? 25.780 45.725 114.274 1.00 45.95 312 ILE A O 1
ATOM 2275 N N . ASP A 1 288 ? 24.940 44.579 115.999 1.00 48.16 313 ASP A N 1
ATOM 2276 C CA . ASP A 1 288 ? 26.259 44.350 116.605 1.00 50.59 313 ASP A CA 1
ATOM 2277 C C . ASP A 1 288 ? 27.187 43.583 115.641 1.00 47.85 313 ASP A C 1
ATOM 2278 O O . ASP A 1 288 ? 28.344 43.929 115.506 1.00 45.63 313 ASP A O 1
ATOM 2283 N N . ASN A 1 289 ? 26.652 42.555 114.968 1.00 46.15 314 ASN A N 1
ATOM 2284 C CA . ASN A 1 289 ? 27.393 41.760 113.974 1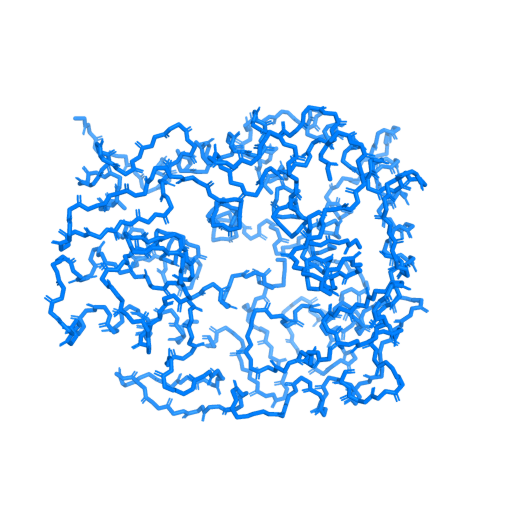.00 44.77 314 ASN A CA 1
ATOM 2285 C C . ASN A 1 289 ? 28.746 41.291 114.502 1.00 44.56 314 ASN A C 1
ATOM 2286 O O . ASN A 1 289 ? 29.785 41.572 113.911 1.00 44.44 314 ASN A O 1
ATOM 2291 N N . PRO A 1 290 ? 28.746 40.588 115.635 1.00 47.88 315 PRO A N 1
ATOM 2292 C CA . PRO A 1 290 ? 30.048 40.264 116.232 1.00 49.69 315 PRO A CA 1
ATOM 2293 C C . PRO A 1 290 ? 30.921 39.358 115.361 1.00 50.76 315 PRO A C 1
ATOM 2294 O O . PRO A 1 290 ? 32.125 39.426 115.482 1.00 52.70 315 PRO A O 1
ATOM 2298 N N . LYS A 1 291 ? 30.344 38.532 114.486 1.00 47.01 316 LYS A N 1
ATOM 2299 C CA . LYS A 1 291 ? 31.159 37.659 113.618 1.00 48.73 316 LYS A CA 1
ATOM 2300 C C . LYS A 1 291 ? 31.618 38.337 112.326 1.00 54.15 316 LYS A C 1
ATOM 2301 O O . LYS A 1 291 ? 32.389 37.756 111.548 1.00 59.51 316 LYS A O 1
ATOM 2307 N N . GLY A 1 292 ? 31.153 39.567 112.106 1.00 51.21 317 GLY A N 1
ATOM 2308 C CA . GLY A 1 292 ? 31.569 40.383 110.970 1.00 44.94 317 GLY A CA 1
ATOM 2309 C C . GLY A 1 292 ? 31.041 39.923 109.618 1.00 44.79 317 GLY A C 1
ATOM 2310 O O . GLY A 1 292 ? 31.726 40.048 108.628 1.00 46.80 317 GLY A O 1
ATOM 2311 N N . TYR A 1 293 ? 29.833 39.371 109.553 1.00 44.41 318 TYR A N 1
ATOM 2312 C CA . TYR A 1 293 ? 29.287 38.966 108.265 1.00 43.01 318 TYR A CA 1
ATOM 2313 C C . TYR A 1 293 ? 28.986 40.169 107.379 1.00 51.20 318 TYR A C 1
ATOM 2314 O O . TYR A 1 293 ? 28.773 41.269 107.884 1.00 47.51 318 TYR A O 1
ATOM 2323 N N . LYS A 1 294 ? 28.988 39.966 106.060 1.00 50.97 319 LYS A N 1
ATOM 2324 C CA . LYS A 1 294 ? 28.674 41.045 105.121 1.00 47.50 319 LYS A CA 1
ATOM 2325 C C . LYS A 1 294 ? 27.186 41.452 105.161 1.00 48.29 319 LYS A C 1
ATOM 2326 O O . LYS A 1 294 ? 26.293 40.596 105.135 1.00 45.60 319 LYS A O 1
ATOM 2332 N N . GLY A 1 295 ? 26.935 42.758 105.264 1.00 47.13 320 GLY A N 1
ATOM 2333 C CA . GLY A 1 295 ? 25.575 43.324 105.162 1.00 47.95 320 GLY A CA 1
ATOM 2334 C C . GLY A 1 295 ? 24.657 43.289 106.379 1.00 45.66 320 GLY A C 1
ATOM 2335 O O . GLY A 1 295 ? 23.599 43.856 106.342 1.00 46.65 320 GLY A O 1
ATOM 2336 N N . TYR A 1 296 ? 25.043 42.626 107.459 1.00 44.97 321 TYR A N 1
ATOM 2337 C CA . TYR A 1 296 ? 24.217 42.582 108.671 1.00 41.34 321 TYR A CA 1
ATOM 2338 C C . TYR A 1 296 ? 24.042 44.001 109.202 1.00 39.60 321 TYR A C 1
ATOM 2339 O O . TYR A 1 296 ? 25.016 44.747 109.303 1.00 40.33 321 TYR A O 1
ATOM 2348 N N . GLY A 1 297 ? 22.824 44.388 109.562 1.00 40.67 322 GLY A N 1
ATOM 2349 C CA . GLY A 1 297 ? 22.579 45.811 109.918 1.00 43.31 322 GLY A CA 1
ATOM 2350 C C . GLY A 1 297 ? 21.115 46.148 110.119 1.00 42.80 322 GLY A C 1
ATOM 2351 O O . GLY A 1 297 ? 20.262 45.266 110.170 1.00 41.83 322 GLY A O 1
ATOM 2352 N N . GLU A 1 298 ? 20.833 47.437 110.213 1.00 44.41 323 GLU A N 1
ATOM 2353 C CA . GLU A 1 298 ? 19.476 47.938 110.426 1.00 47.11 323 GLU A CA 1
ATOM 2354 C C . GLU A 1 298 ? 18.540 47.559 109.295 1.00 43.39 323 GLU A C 1
ATOM 2355 O O . GLU A 1 298 ? 17.356 47.371 109.521 1.00 48.21 323 GLU A O 1
ATOM 2361 N N . LYS A 1 299 ? 19.079 47.468 108.087 1.00 44.70 324 LYS A N 1
ATOM 2362 C CA . LYS A 1 299 ? 18.285 47.157 106.903 1.00 45.95 324 LYS A CA 1
ATOM 2363 C C . LYS A 1 299 ? 18.218 45.668 106.689 1.00 45.81 324 LYS A C 1
ATOM 2364 O O . LYS A 1 299 ? 17.384 45.192 105.957 1.00 49.03 324 LYS A O 1
ATOM 2370 N N . CYS A 1 300 ? 19.096 44.931 107.351 1.00 44.28 325 CYS A N 1
ATOM 2371 C CA . CYS A 1 300 ? 19.309 43.547 107.036 1.00 42.44 325 CYS A CA 1
ATOM 2372 C C . CYS A 1 300 ? 19.554 42.765 108.330 1.00 41.06 325 CYS A C 1
ATOM 2373 O O . CYS A 1 300 ? 20.692 42.612 108.779 1.00 39.51 325 CYS A O 1
ATOM 2376 N N . TRP A 1 301 ? 18.446 42.335 108.935 1.00 39.15 326 TRP A N 1
ATOM 2377 C CA . TRP A 1 301 ? 18.439 41.615 110.208 1.00 36.30 326 TRP A CA 1
ATOM 2378 C C . TRP A 1 301 ? 17.372 40.552 110.188 1.00 34.61 326 TRP A C 1
ATOM 2379 O O . TRP A 1 301 ? 16.456 40.598 109.357 1.00 32.92 326 TRP A O 1
ATOM 2390 N N . GLY A 1 302 ? 17.509 39.603 111.117 1.00 34.08 327 GLY A N 1
ATOM 2391 C CA . GLY A 1 302 ? 16.509 38.577 111.362 1.00 32.10 327 GLY A CA 1
ATOM 2392 C C . GLY A 1 302 ? 17.118 37.201 111.208 1.00 34.91 327 GLY A C 1
ATOM 2393 O O . GLY A 1 302 ? 17.348 36.739 110.084 1.00 30.73 327 GLY A O 1
ATOM 2394 N N . LEU A 1 303 ? 17.359 36.541 112.344 1.00 32.91 328 LEU A N 1
ATOM 2395 C CA . LEU A 1 303 ? 17.886 35.168 112.386 1.00 29.97 328 LEU A CA 1
ATOM 2396 C C . LEU A 1 303 ? 16.842 34.169 112.922 1.00 27.87 328 LEU A C 1
ATOM 2397 O O . LEU A 1 303 ? 16.286 34.332 114.022 1.00 30.81 328 LEU A O 1
ATOM 2402 N N . THR A 1 304 ? 16.577 33.139 112.118 1.00 26.11 329 THR A N 1
ATOM 2403 C CA . THR A 1 304 ? 15.683 32.057 112.480 1.00 26.07 329 THR A CA 1
ATOM 2404 C C . THR A 1 304 ? 16.038 30.786 111.665 1.00 26.39 329 THR A C 1
ATOM 2405 O O . THR A 1 304 ? 16.893 30.816 110.766 1.00 27.99 329 THR A O 1
ATOM 2409 N N . ALA A 1 305 ? 15.376 29.681 111.991 1.00 25.23 330 ALA A N 1
ATOM 2410 C CA . ALA A 1 305 ? 15.548 28.413 111.270 1.00 27.27 330 ALA A CA 1
ATOM 2411 C C . ALA A 1 305 ? 15.154 28.551 109.803 1.00 26.57 330 ALA A C 1
ATOM 2412 O O . ALA A 1 305 ? 14.063 29.065 109.482 1.00 29.49 330 ALA A O 1
ATOM 2414 N N . SER A 1 306 ? 16.009 28.043 108.927 1.00 28.06 331 SER A N 1
ATOM 2415 C CA . SER A 1 306 ? 15.726 28.071 107.502 1.00 31.07 331 SER A CA 1
ATOM 2416 C C . SER A 1 306 ? 16.765 27.283 106.716 1.00 33.80 331 SER A C 1
ATOM 2417 O O . SER A 1 306 ? 17.763 26.827 107.283 1.00 29.24 331 SER A O 1
ATOM 2420 N N . ASP A 1 307 ? 16.584 27.223 105.390 1.00 29.55 332 ASP A N 1
ATOM 2421 C CA . ASP A 1 307 ? 17.645 26.782 104.501 1.00 29.18 332 ASP A CA 1
ATOM 2422 C C . ASP A 1 307 ? 18.863 27.708 104.645 1.00 32.37 332 ASP A C 1
ATOM 2423 O O . ASP A 1 307 ? 18.766 28.851 105.142 1.00 32.20 332 ASP A O 1
ATOM 2428 N N . GLY A 1 308 ? 20.011 27.190 104.216 1.00 31.45 333 GLY A N 1
ATOM 2429 C CA . GLY A 1 308 ? 21.269 27.873 104.328 1.00 33.28 333 GLY A CA 1
ATOM 2430 C C . GLY A 1 308 ? 22.241 27.387 103.280 1.00 34.66 333 GLY A C 1
ATOM 2431 O O . GLY A 1 308 ? 22.072 26.312 102.725 1.00 37.64 333 GLY A O 1
ATOM 2432 N N . ASP A 1 309 ? 23.267 28.174 103.022 1.00 37.21 334 ASP A N 1
ATOM 2433 C CA . ASP A 1 309 ? 24.268 27.797 102.039 1.00 42.67 334 ASP A CA 1
ATOM 2434 C C . ASP A 1 309 ? 24.983 26.476 102.374 1.00 45.82 334 ASP A C 1
ATOM 2435 O O . ASP A 1 309 ? 25.434 25.803 101.473 1.00 45.32 334 ASP A O 1
ATOM 2440 N N . LYS A 1 310 ? 25.051 26.095 103.641 1.00 41.94 335 LYS A N 1
ATOM 2441 C CA . LYS A 1 310 ? 25.667 24.833 104.038 1.00 45.68 335 LYS A CA 1
ATOM 2442 C C . LYS A 1 310 ? 24.618 23.806 104.459 1.00 47.39 335 LYS A C 1
ATOM 2443 O O . LYS A 1 310 ? 24.951 22.736 104.937 1.00 46.98 335 LYS A O 1
ATOM 2449 N N . GLY A 1 311 ? 23.345 24.141 104.319 1.00 40.75 336 GLY A N 1
ATOM 2450 C CA . GLY A 1 311 ? 22.276 23.247 104.737 1.00 36.25 336 GLY A CA 1
ATOM 2451 C C . GLY A 1 311 ? 21.352 23.926 105.736 1.00 33.64 336 GLY A C 1
ATOM 2452 O O . GLY A 1 311 ? 21.624 25.044 106.192 1.00 35.72 336 GLY A O 1
ATOM 2453 N N . TYR A 1 312 ? 20.274 23.226 106.092 1.00 32.39 337 TYR A N 1
ATOM 2454 C CA . TYR A 1 312 ? 19.240 23.760 106.963 1.00 31.96 337 TYR A CA 1
ATOM 2455 C C . TYR A 1 312 ? 19.788 23.834 108.371 1.00 35.97 337 TYR A C 1
ATOM 2456 O O . TYR A 1 312 ? 20.514 22.961 108.781 1.00 39.45 337 TYR A O 1
ATOM 2465 N N . SER A 1 313 ? 19.494 24.911 109.084 1.00 33.59 338 SER A N 1
ATOM 2466 C CA . SER A 1 313 ? 19.882 25.028 110.484 1.00 37.19 338 SER A CA 1
ATOM 2467 C C . SER A 1 313 ? 19.015 26.039 111.239 1.00 32.56 338 SER A C 1
ATOM 2468 O O . SER A 1 313 ? 18.444 26.942 110.623 1.00 31.75 338 SER A O 1
ATOM 2471 N N . ALA A 1 314 ? 18.917 25.871 112.564 1.00 29.32 339 ALA A N 1
ATOM 2472 C CA . ALA A 1 314 ? 18.096 26.728 113.432 1.00 32.03 339 ALA A CA 1
ATOM 2473 C C . ALA A 1 314 ? 18.903 27.990 113.813 1.00 29.90 339 ALA A C 1
ATOM 2474 O O . ALA A 1 314 ? 19.406 28.155 114.948 1.00 27.85 339 ALA A O 1
ATOM 2476 N N . HIS A 1 315 ? 19.039 28.883 112.839 1.00 28.71 340 HIS A N 1
ATOM 2477 C CA . HIS A 1 315 ? 19.921 30.064 113.011 1.00 29.85 340 HIS A CA 1
ATOM 2478 C C . HIS A 1 315 ? 19.378 30.939 114.144 1.00 30.32 340 HIS A C 1
ATOM 2479 O O . HIS A 1 315 ? 18.154 31.058 114.328 1.00 27.82 340 HIS A O 1
ATOM 2486 N N . SER A 1 316 ? 20.293 31.563 114.881 1.00 32.61 341 SER A N 1
ATOM 2487 C CA . SER A 1 316 ? 19.917 32.471 115.954 1.00 31.54 341 SER A CA 1
ATOM 2488 C C . SER A 1 316 ? 21.183 33.196 116.407 1.00 31.87 341 SER A C 1
ATOM 2489 O O . SER A 1 316 ? 22.313 32.908 115.922 1.00 29.69 341 SER A O 1
ATOM 2492 N N . PRO A 1 317 ? 21.042 34.124 117.363 1.00 32.41 342 PRO A N 1
ATOM 2493 C CA . PRO A 1 317 ? 22.290 34.743 117.846 1.00 34.82 342 PRO A CA 1
ATOM 2494 C C . PRO A 1 317 ? 23.291 33.778 118.515 1.00 36.13 342 PRO A C 1
ATOM 2495 O O . PRO A 1 317 ? 24.441 34.149 118.677 1.00 43.29 342 PRO A O 1
ATOM 2499 N N . GLY A 1 318 ? 22.856 32.594 118.923 1.00 39.78 343 GLY A N 1
ATOM 2500 C CA . GLY A 1 318 ? 23.778 31.538 119.393 1.00 43.57 343 GLY A CA 1
ATOM 2501 C C . GLY A 1 318 ? 24.138 30.478 118.350 1.00 46.01 343 GLY A C 1
ATOM 2502 O O . GLY A 1 318 ? 24.804 29.505 118.674 1.00 37.80 343 GLY A O 1
ATOM 2503 N N . ASN A 1 319 ? 23.697 30.674 117.102 1.00 41.24 344 ASN A N 1
ATOM 2504 C CA . ASN A 1 319 ? 23.985 29.782 115.978 1.00 36.92 344 ASN A CA 1
ATOM 2505 C C . ASN A 1 319 ? 23.880 30.605 114.690 1.00 37.26 344 ASN A C 1
ATOM 2506 O O . ASN A 1 319 ? 22.927 30.458 113.883 1.00 34.30 344 ASN A O 1
ATOM 2511 N N . ASP A 1 320 ? 24.845 31.495 114.539 1.00 33.95 345 ASP A N 1
ATOM 2512 C CA . ASP A 1 320 ? 24.866 32.474 113.477 1.00 37.58 345 ASP A CA 1
ATOM 2513 C C . ASP A 1 320 ? 25.860 31.985 112.440 1.00 39.64 345 ASP A C 1
ATOM 2514 O O . ASP A 1 320 ? 27.040 31.933 112.721 1.00 43.34 345 ASP A O 1
ATOM 2519 N N . ARG A 1 321 ? 25.358 31.644 111.251 1.00 39.89 346 ARG A N 1
ATOM 2520 C CA A ARG A 1 321 ? 26.149 31.035 110.179 0.50 37.57 346 ARG A CA 1
ATOM 2521 C CA B ARG A 1 321 ? 26.179 31.039 110.194 0.50 39.55 346 ARG A CA 1
ATOM 2522 C C . ARG A 1 321 ? 26.244 31.930 108.949 1.00 38.67 346 ARG A C 1
ATOM 2523 O O . ARG A 1 321 ? 26.641 31.475 107.873 1.00 39.53 346 ARG A O 1
ATOM 2538 N N . GLY A 1 322 ? 25.844 33.197 109.097 1.00 38.67 347 GLY A N 1
ATOM 2539 C CA . GLY A 1 322 ? 25.909 34.201 108.000 1.00 39.36 347 GLY A CA 1
ATOM 2540 C C . GLY A 1 322 ? 24.639 34.309 107.156 1.00 36.81 347 GLY A C 1
ATOM 2541 O O . GLY A 1 322 ? 24.630 35.032 106.163 1.00 38.49 347 GLY A O 1
ATOM 2542 N N . VAL A 1 323 ? 23.587 33.591 107.564 1.00 33.26 348 VAL A N 1
ATOM 2543 C CA . VAL A 1 323 ? 22.327 33.442 106.833 1.00 31.43 348 VAL A CA 1
ATOM 2544 C C . VAL A 1 323 ? 21.273 34.354 107.491 1.00 32.47 348 VAL A C 1
ATOM 2545 O O . VAL A 1 323 ? 20.998 34.245 108.682 1.00 32.87 348 VAL A O 1
ATOM 2549 N N . ILE A 1 324 ? 20.758 35.300 106.712 1.00 36.36 349 ILE A N 1
ATOM 2550 C CA . ILE A 1 324 ? 19.599 36.119 107.083 1.00 35.26 349 ILE A CA 1
ATOM 2551 C C . ILE A 1 324 ? 18.365 35.497 106.408 1.00 32.08 349 ILE A C 1
ATOM 2552 O O . ILE A 1 324 ? 18.406 35.064 105.244 1.00 33.88 349 ILE A O 1
ATOM 2557 N N . THR A 1 325 ? 17.277 35.407 107.156 1.00 31.48 350 THR A N 1
ATOM 2558 C CA . THR A 1 325 ? 16.118 34.702 106.733 1.00 28.85 350 THR A CA 1
ATOM 2559 C C . THR A 1 325 ? 14.898 35.680 106.805 1.00 31.27 350 THR A C 1
ATOM 2560 O O . THR A 1 325 ? 14.486 36.096 107.911 1.00 32.29 350 THR A O 1
ATOM 2564 N N . PRO A 1 326 ? 14.323 36.055 105.631 1.00 33.03 351 PRO A N 1
ATOM 2565 C CA . PRO A 1 326 ? 13.304 37.105 105.606 1.00 30.84 351 PRO A CA 1
ATOM 2566 C C . PRO A 1 326 ? 12.110 36.909 106.521 1.00 34.28 351 PRO A C 1
ATOM 2567 O O . PRO A 1 326 ? 11.613 37.906 107.051 1.00 31.14 351 PRO A O 1
ATOM 2571 N N . THR A 1 327 ? 11.656 35.665 106.729 1.00 28.92 352 THR A N 1
ATOM 2572 C CA . THR A 1 327 ? 10.527 35.457 107.607 1.00 26.98 352 THR A CA 1
ATOM 2573 C C . THR A 1 327 ? 10.758 35.939 109.037 1.00 28.83 352 THR A C 1
ATOM 2574 O O . THR A 1 327 ? 9.785 36.263 109.696 1.00 26.22 352 THR A O 1
ATOM 2578 N N . ALA A 1 328 ? 12.018 36.026 109.495 1.00 30.79 353 ALA A N 1
ATOM 2579 C CA . ALA A 1 328 ? 12.354 36.531 110.849 1.00 29.92 353 ALA A CA 1
ATOM 2580 C C . ALA A 1 328 ? 11.847 37.971 111.034 1.00 30.25 353 ALA A C 1
ATOM 2581 O O . ALA A 1 328 ? 10.931 38.208 111.839 1.00 31.43 353 ALA A O 1
ATOM 2583 N N . ALA A 1 329 ? 12.416 38.915 110.290 1.00 31.16 354 ALA A N 1
ATOM 2584 C CA . ALA A 1 329 ? 12.016 40.322 110.418 1.00 32.29 354 ALA A CA 1
ATOM 2585 C C . ALA A 1 329 ? 10.558 40.544 109.979 1.00 33.17 354 ALA A C 1
ATOM 2586 O O . ALA A 1 329 ? 9.800 41.250 110.645 1.00 34.31 354 ALA A O 1
ATOM 2588 N N . LEU A 1 330 ? 10.166 39.945 108.868 1.00 30.82 355 LEU A N 1
ATOM 2589 C CA . LEU A 1 330 ? 8.898 40.283 108.246 1.00 31.61 355 LEU A CA 1
ATOM 2590 C C . LEU A 1 330 ? 7.756 39.848 109.141 1.00 30.65 355 LEU A C 1
ATOM 2591 O O . LEU A 1 330 ? 6.801 40.612 109.373 1.00 30.58 355 LEU A O 1
ATOM 2596 N N . SER A 1 331 ? 7.859 38.635 109.698 1.00 31.15 356 SER A N 1
ATOM 2597 C CA . SER A 1 331 ? 6.768 38.121 110.507 1.00 28.08 356 SER A CA 1
ATOM 2598 C C . SER A 1 331 ? 6.676 38.734 111.918 1.00 30.14 356 SER A C 1
ATOM 2599 O O . SER A 1 331 ? 5.683 38.519 112.629 1.00 30.99 356 SER A O 1
ATOM 2602 N N . SER A 1 332 ? 7.719 39.473 112.297 1.00 28.90 357 SER A N 1
ATOM 2603 C CA . SER A 1 332 ? 7.794 40.189 113.545 1.00 30.98 357 SER A CA 1
ATOM 2604 C C . SER A 1 332 ? 7.236 41.620 113.428 1.00 31.38 357 SER A C 1
ATOM 2605 O O . SER A 1 332 ? 7.349 42.399 114.385 1.00 32.57 357 SER A O 1
ATOM 2608 N N . ILE A 1 333 ? 6.645 41.942 112.269 1.00 29.81 358 ILE A N 1
ATOM 2609 C CA . ILE A 1 333 ? 6.056 43.258 111.976 1.00 30.85 358 ILE A CA 1
ATOM 2610 C C . ILE A 1 333 ? 5.112 43.809 113.072 1.00 31.14 358 ILE A C 1
ATOM 2611 O O . ILE A 1 333 ? 5.238 44.969 113.405 1.00 32.84 358 ILE A O 1
ATOM 2616 N N . PRO A 1 334 ? 4.235 42.986 113.693 1.00 30.42 359 PRO A N 1
ATOM 2617 C CA . PRO A 1 334 ? 3.430 43.668 114.704 1.00 31.46 359 PRO A CA 1
ATOM 2618 C C . PRO A 1 334 ? 4.220 44.037 115.933 1.00 33.92 359 PRO A C 1
ATOM 2619 O O . PRO A 1 334 ? 3.771 44.819 116.715 1.00 35.37 359 PRO A O 1
ATOM 2623 N N . TYR A 1 335 ? 5.399 43.474 116.097 1.00 31.44 360 TYR A N 1
ATOM 2624 C CA . TYR A 1 335 ? 6.175 43.721 117.305 1.00 34.35 360 TYR A CA 1
ATOM 2625 C C . TYR A 1 335 ? 7.143 44.886 117.159 1.00 34.51 360 TYR A C 1
ATOM 2626 O O . TYR A 1 335 ? 7.429 45.533 118.144 1.00 35.62 360 TYR A O 1
ATOM 2635 N N . ALA A 1 336 ? 7.643 45.151 115.953 1.00 37.12 361 ALA A N 1
ATOM 2636 C CA . ALA A 1 336 ? 8.551 46.278 115.716 1.00 38.96 361 ALA A CA 1
ATOM 2637 C C . ALA A 1 336 ? 8.319 46.764 114.295 1.00 38.88 361 ALA A C 1
ATOM 2638 O O . ALA A 1 336 ? 9.160 46.549 113.403 1.00 36.82 361 ALA A O 1
ATOM 2640 N N . PRO A 1 337 ? 7.163 47.415 114.061 1.00 37.05 362 PRO A N 1
ATOM 2641 C CA . PRO A 1 337 ? 6.746 47.610 112.654 1.00 37.34 362 PRO A CA 1
ATOM 2642 C C . PRO A 1 337 ? 7.698 48.432 111.779 1.00 36.71 362 PRO A C 1
ATOM 2643 O O . PRO A 1 337 ? 7.951 48.075 110.615 1.00 37.12 362 PRO A O 1
ATOM 2647 N N . GLU A 1 338 ? 8.250 49.503 112.326 1.00 36.76 363 GLU A N 1
ATOM 2648 C CA . GLU A 1 338 ? 9.146 50.366 111.547 1.00 44.97 363 GLU A CA 1
ATOM 2649 C C . GLU A 1 338 ? 10.408 49.610 111.139 1.00 44.67 363 GLU A C 1
ATOM 2650 O O . GLU A 1 338 ? 10.903 49.755 110.004 1.00 39.92 363 GLU A O 1
ATOM 2656 N N . TYR A 1 339 ? 10.930 48.793 112.057 1.00 38.54 364 TYR A N 1
ATOM 2657 C CA . TYR A 1 339 ? 12.143 48.059 111.770 1.00 37.97 364 TYR A CA 1
ATOM 2658 C C . TYR A 1 339 ? 11.874 46.923 110.787 1.00 37.63 364 TYR A C 1
ATOM 2659 O O . TYR A 1 339 ? 12.708 46.651 109.924 1.00 36.61 364 TYR A O 1
ATOM 2668 N N . SER A 1 340 ? 10.704 46.290 110.885 1.00 36.93 365 SER A N 1
ATOM 2669 C CA . SER A 1 340 ? 10.343 45.236 109.959 1.00 35.79 365 SER A CA 1
ATOM 2670 C C . SER A 1 340 ? 10.057 45.806 108.586 1.00 38.18 365 SER A C 1
ATOM 2671 O O . SER A 1 340 ? 10.481 45.221 107.597 1.00 35.46 365 SER A O 1
ATOM 2674 N N . LEU A 1 341 ? 9.350 46.937 108.510 1.00 37.39 366 LEU A N 1
ATOM 2675 C CA . LEU A 1 341 ? 9.143 47.593 107.224 1.00 38.42 366 LEU A CA 1
ATOM 2676 C C . LEU A 1 341 ? 10.463 48.033 106.549 1.00 38.71 366 LEU A C 1
ATOM 2677 O O . LEU A 1 341 ? 10.563 48.039 105.317 1.00 40.10 366 LEU A O 1
ATOM 2682 N N . GLU A 1 342 ? 11.457 48.416 107.345 1.00 37.80 367 GLU A N 1
ATOM 2683 C CA . GLU A 1 342 ? 12.768 48.828 106.825 1.00 39.69 367 GLU A CA 1
ATOM 2684 C C . GLU A 1 342 ? 13.464 47.612 106.134 1.00 37.41 367 GLU A C 1
ATOM 2685 O O . GLU A 1 342 ? 14.018 47.723 105.027 1.00 36.26 367 GLU A O 1
ATOM 2691 N N . ALA A 1 343 ? 13.395 46.455 106.781 1.00 36.01 368 ALA A N 1
ATOM 2692 C CA . ALA A 1 343 ? 13.985 45.218 106.256 1.00 36.48 368 ALA A CA 1
ATOM 2693 C C . ALA A 1 343 ? 13.220 44.775 105.012 1.00 36.85 368 ALA A C 1
ATOM 2694 O O . ALA A 1 343 ? 13.821 44.380 104.014 1.00 36.84 368 ALA A O 1
ATOM 2704 N N . ARG A 1 345 ? 11.582 46.607 102.849 1.00 37.90 370 ARG A N 1
ATOM 2705 C CA . ARG A 1 345 ? 11.854 47.458 101.714 1.00 39.79 370 ARG A CA 1
ATOM 2706 C C . ARG A 1 345 ? 13.248 47.176 101.154 1.00 39.44 370 ARG A C 1
ATOM 2707 O O . ARG A 1 345 ? 13.443 47.226 99.934 1.00 39.60 370 ARG A O 1
ATOM 2715 N N . TYR A 1 346 ? 14.204 46.897 102.031 1.00 37.96 371 TYR A N 1
ATOM 2716 C CA . TYR A 1 346 ? 15.569 46.571 101.609 1.00 39.13 371 TYR A CA 1
ATOM 2717 C C . TYR A 1 346 ? 15.578 45.240 100.821 1.00 39.94 371 TYR A C 1
ATOM 2718 O O . TYR A 1 346 ? 16.217 45.141 99.759 1.00 39.96 371 TYR A O 1
ATOM 2727 N N . PHE A 1 347 ? 14.833 44.249 101.326 1.00 35.12 372 PHE A N 1
ATOM 2728 C CA . PHE A 1 347 ? 14.772 42.949 100.695 1.00 37.09 372 PHE A CA 1
ATOM 2729 C C . PHE A 1 347 ? 14.153 43.062 99.311 1.00 38.22 372 PHE A C 1
ATOM 2730 O O . PHE A 1 347 ? 14.592 42.387 98.388 1.00 39.20 372 PHE A O 1
ATOM 2738 N N . TYR A 1 348 ? 13.130 43.904 99.179 1.00 37.93 373 TYR A N 1
ATOM 2739 C CA . TYR A 1 348 ? 12.443 44.069 97.906 1.00 38.03 373 TYR A CA 1
ATOM 2740 C C . TYR A 1 348 ? 13.218 44.975 96.956 1.00 41.42 373 TYR A C 1
ATOM 2741 O O . TYR A 1 348 ? 13.471 44.603 95.807 1.00 39.03 373 TYR A O 1
ATOM 2750 N N . GLU A 1 349 ? 13.576 46.174 97.410 1.00 38.55 374 GLU A N 1
ATOM 2751 C CA . GLU A 1 349 ? 14.139 47.159 96.509 1.00 41.34 374 GLU A CA 1
ATOM 2752 C C . GLU A 1 349 ? 15.605 46.873 96.224 1.00 43.41 374 GLU A C 1
ATOM 2753 O O . GLU A 1 349 ? 16.027 47.036 95.107 1.00 42.03 374 GLU A O 1
ATOM 2759 N N . GLU A 1 350 ? 16.385 46.451 97.210 1.00 41.89 375 GLU A N 1
ATOM 2760 C CA . GLU A 1 350 ? 17.822 46.304 96.992 1.00 46.21 375 GLU A CA 1
ATOM 2761 C C . GLU A 1 350 ? 18.176 44.862 96.639 1.00 43.35 375 GLU A C 1
ATOM 2762 O O . GLU A 1 350 ? 18.981 44.628 95.774 1.00 45.31 375 GLU A O 1
ATOM 2768 N N . LEU A 1 351 ? 17.616 43.891 97.340 1.00 43.47 376 LEU A N 1
ATOM 2769 C CA . LEU A 1 351 ? 17.933 42.488 97.042 1.00 43.80 376 LEU A CA 1
ATOM 2770 C C . LEU A 1 351 ? 16.955 41.813 96.092 1.00 41.39 376 LEU A C 1
ATOM 2771 O O . LEU A 1 351 ? 17.161 40.670 95.767 1.00 40.27 376 LEU A O 1
ATOM 2776 N N . GLY A 1 352 ? 15.936 42.514 95.610 1.00 41.41 377 GLY A N 1
ATOM 2777 C CA . GLY A 1 352 ? 14.816 41.828 94.935 1.00 41.77 377 GLY A CA 1
ATOM 2778 C C . GLY A 1 352 ? 15.159 41.061 93.668 1.00 40.33 377 GLY A C 1
ATOM 2779 O O . GLY A 1 352 ? 14.554 40.026 93.364 1.00 40.98 377 GLY A O 1
ATOM 2780 N N . ASP A 1 353 ? 16.130 41.542 92.918 1.00 41.26 378 ASP A N 1
ATOM 2781 C CA . ASP A 1 353 ? 16.530 40.852 91.681 1.00 44.45 378 ASP A CA 1
ATOM 2782 C C . ASP A 1 353 ? 17.030 39.427 91.984 1.00 47.87 378 ASP A C 1
ATOM 2783 O O . ASP A 1 353 ? 16.892 38.542 91.161 1.00 47.82 378 ASP A O 1
ATOM 2788 N N . ARG A 1 354 ? 17.553 39.184 93.184 1.00 44.10 379 ARG A N 1
ATOM 2789 C CA A ARG A 1 354 ? 18.024 37.837 93.524 0.50 43.26 379 ARG A CA 1
ATOM 2790 C CA B ARG A 1 354 ? 18.096 37.878 93.588 0.50 42.76 379 ARG A CA 1
ATOM 2791 C C . ARG A 1 354 ? 17.195 37.143 94.588 1.00 40.09 379 ARG A C 1
ATOM 2792 O O . ARG A 1 354 ? 17.206 35.909 94.682 1.00 43.79 379 ARG A O 1
ATOM 2807 N N . LEU A 1 355 ? 16.425 37.899 95.360 1.00 37.31 380 LEU A N 1
ATOM 2808 C CA . LEU A 1 355 ? 15.634 37.324 96.477 1.00 35.61 380 LEU A CA 1
ATOM 2809 C C . LEU A 1 355 ? 14.126 37.205 96.213 1.00 34.21 380 LEU A C 1
ATOM 2810 O O . LEU A 1 355 ? 13.430 36.429 96.856 1.00 37.59 380 LEU A O 1
ATOM 2815 N N . TRP A 1 356 ? 13.596 38.009 95.297 1.00 34.62 381 TRP A N 1
ATOM 2816 C CA . TRP A 1 356 ? 12.134 38.059 95.084 1.00 35.80 381 TRP A CA 1
ATOM 2817 C C . TRP A 1 356 ? 11.819 37.182 93.898 1.00 33.41 381 TRP A C 1
ATOM 2818 O O . TRP A 1 356 ? 12.476 37.289 92.896 1.00 36.09 381 TRP A O 1
ATOM 2829 N N . GLY A 1 357 ? 10.797 36.356 93.970 1.00 32.82 382 GLY A N 1
ATOM 2830 C CA . GLY A 1 357 ? 10.443 35.533 92.798 1.00 32.65 382 GLY A CA 1
ATOM 2831 C C . GLY A 1 357 ? 8.984 35.140 92.866 1.00 33.54 382 GLY A C 1
ATOM 2832 O O . GLY A 1 357 ? 8.162 35.832 93.485 1.00 31.83 382 GLY A O 1
ATOM 2833 N N . GLU A 1 358 ? 8.670 34.004 92.263 1.00 34.23 383 GLU A N 1
ATOM 2834 C CA . GLU A 1 358 ? 7.303 33.584 92.036 1.00 32.35 383 GLU A CA 1
ATOM 2835 C C . GLU A 1 358 ? 6.409 33.556 93.278 1.00 30.53 383 GLU A C 1
ATOM 2836 O O . GLU A 1 358 ? 5.251 33.933 93.193 1.00 30.61 383 GLU A O 1
ATOM 2842 N N . TYR A 1 359 ? 6.934 33.116 94.420 1.00 31.79 384 TYR A N 1
ATOM 2843 C CA . TYR A 1 359 ? 6.124 32.919 95.638 1.00 30.69 384 TYR A CA 1
ATOM 2844 C C . TYR A 1 359 ? 6.522 33.900 96.738 1.00 32.57 384 TYR A C 1
ATOM 2845 O O . TYR A 1 359 ? 6.360 33.623 97.930 1.00 31.02 384 TYR A O 1
ATOM 2854 N N . GLY A 1 360 ? 7.059 35.042 96.333 1.00 30.18 385 GLY A N 1
ATOM 2855 C CA . GLY A 1 360 ? 7.512 36.043 97.276 1.00 31.45 385 GLY A CA 1
ATOM 2856 C C . GLY A 1 360 ? 9.017 36.081 97.459 1.00 33.04 385 GLY A C 1
ATOM 2857 O O . GLY A 1 360 ? 9.791 35.850 96.512 1.00 32.78 385 GLY A O 1
ATOM 2858 N N . PHE A 1 361 ? 9.419 36.386 98.690 1.00 30.23 386 PHE A N 1
ATOM 2859 C CA . PHE A 1 361 ? 10.798 36.318 99.110 1.00 31.07 386 PHE A CA 1
ATOM 2860 C C . PHE A 1 361 ? 11.188 34.859 99.252 1.00 30.38 386 PHE A C 1
ATOM 2861 O O . PHE A 1 361 ? 10.513 34.073 99.934 1.00 29.07 386 PHE A O 1
ATOM 2869 N N . LYS A 1 362 ? 12.333 34.542 98.665 1.00 30.63 387 LYS A N 1
ATOM 2870 C CA . LYS A 1 362 ? 12.904 33.230 98.815 1.00 31.04 387 LYS A CA 1
ATOM 2871 C C . LYS A 1 362 ? 13.384 33.047 100.274 1.00 32.48 387 LYS A C 1
ATOM 2872 O O . LYS A 1 362 ? 13.420 33.999 101.095 1.00 29.90 387 LYS A O 1
ATOM 2878 N N . ASP A 1 363 ? 13.697 31.812 100.621 1.00 32.79 388 ASP A N 1
ATOM 2879 C CA . ASP A 1 363 ? 13.740 31.432 102.024 1.00 29.86 388 ASP A CA 1
ATOM 2880 C C . ASP A 1 363 ? 14.783 32.126 102.878 1.00 28.75 388 ASP A C 1
ATOM 2881 O O . ASP A 1 363 ? 14.537 32.361 104.063 1.00 31.34 388 ASP A O 1
ATOM 2886 N N . ALA A 1 364 ? 15.945 32.393 102.293 1.00 29.96 389 ALA A N 1
ATOM 2887 C CA . ALA A 1 364 ? 17.106 32.870 103.031 1.00 33.53 389 ALA A CA 1
ATOM 2888 C C . ALA A 1 364 ? 18.195 33.285 102.061 1.00 33.28 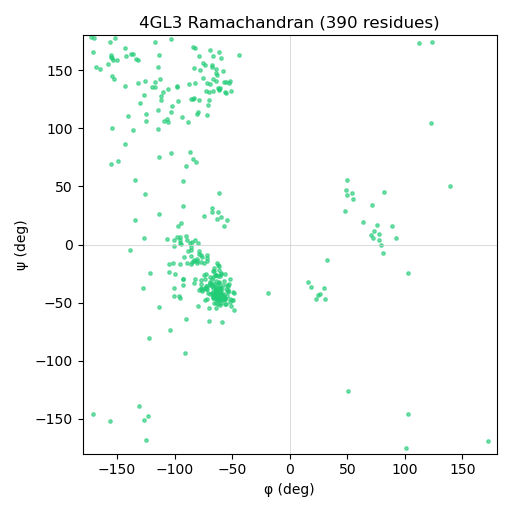389 ALA A C 1
ATOM 2889 O O . ALA A 1 364 ? 18.168 32.945 100.857 1.00 35.10 389 ALA A O 1
ATOM 2891 N N . PHE A 1 365 ? 19.164 34.001 102.596 1.00 30.84 390 PHE A N 1
ATOM 2892 C CA . PHE A 1 365 ? 20.328 34.430 101.833 1.00 34.72 390 PHE A CA 1
ATOM 2893 C C . PHE A 1 365 ? 21.529 34.640 102.741 1.00 34.76 390 PHE A C 1
ATOM 2894 O O . PHE A 1 365 ? 21.403 34.825 103.964 1.00 35.90 390 PHE A O 1
ATOM 2902 N N . ASN A 1 366 ? 22.696 34.592 102.117 1.00 36.57 391 ASN A N 1
ATOM 2903 C CA . ASN A 1 366 ? 23.984 34.803 102.782 1.00 37.10 391 ASN A CA 1
ATOM 2904 C C . ASN A 1 366 ? 24.829 35.707 101.906 1.00 38.18 391 ASN A C 1
ATOM 2905 O O . ASN A 1 366 ? 25.433 35.247 100.927 1.00 41.41 391 ASN A O 1
ATOM 2910 N N . LEU A 1 367 ? 24.870 37.000 102.218 1.00 43.31 392 LEU A N 1
ATOM 2911 C CA . LEU A 1 367 ? 25.623 37.943 101.383 1.00 41.88 392 LEU A CA 1
ATOM 2912 C C . LEU A 1 367 ? 27.139 37.693 101.436 1.00 46.95 392 LEU A C 1
ATOM 2913 O O . LEU A 1 367 ? 27.835 37.981 100.461 1.00 44.63 392 LEU A O 1
ATOM 2918 N N . THR A 1 368 ? 27.649 37.145 102.549 1.00 47.26 393 THR A N 1
ATOM 2919 C CA . THR A 1 368 ? 29.083 36.839 102.664 1.00 49.20 393 THR A CA 1
ATOM 2920 C C . THR A 1 368 ? 29.471 35.769 101.649 1.00 48.56 393 THR A C 1
ATOM 2921 O O . THR A 1 368 ? 30.516 35.888 101.048 1.00 45.92 393 THR A O 1
ATOM 2925 N N . GLU A 1 369 ? 28.660 34.721 101.475 1.00 48.67 394 GLU A N 1
ATOM 2926 C CA . GLU A 1 369 ? 28.979 33.653 100.500 1.00 49.33 394 GLU A CA 1
ATOM 2927 C C . GLU A 1 369 ? 28.296 33.879 99.145 1.00 50.85 394 GLU A C 1
ATOM 2928 O O . GLU A 1 369 ? 28.336 33.013 98.282 1.00 56.14 394 GLU A O 1
ATOM 2934 N N . ASN A 1 370 ? 27.648 35.029 98.984 1.00 49.42 395 ASN A N 1
ATOM 2935 C CA . ASN A 1 370 ? 26.890 35.382 97.786 1.00 46.53 395 ASN A CA 1
ATOM 2936 C C . ASN A 1 370 ? 25.839 34.340 97.399 1.00 45.10 395 ASN A C 1
ATOM 2937 O O . ASN A 1 370 ? 25.701 33.997 96.244 1.00 50.08 395 ASN A O 1
ATOM 2942 N N . TRP A 1 371 ? 25.093 33.852 98.375 1.00 40.11 396 TRP A N 1
ATOM 2943 C CA . TRP A 1 371 ? 24.142 32.778 98.168 1.00 40.09 396 TRP A CA 1
ATOM 2944 C C . TRP A 1 371 ? 22.722 33.247 98.456 1.00 39.51 396 TRP A C 1
ATOM 2945 O O . TRP A 1 371 ? 22.451 33.932 99.451 1.00 39.40 396 TRP A O 1
ATOM 2956 N N . PHE A 1 372 ? 21.808 32.870 97.573 1.00 38.80 397 PHE A N 1
ATOM 2957 C CA . PHE A 1 372 ? 20.380 33.102 97.765 1.00 35.70 397 PHE A CA 1
ATOM 2958 C C . PHE A 1 372 ? 19.678 31.749 97.599 1.00 37.13 397 PHE A C 1
ATOM 2959 O O . PHE A 1 372 ? 19.924 31.040 96.624 1.00 38.96 397 PHE A O 1
ATOM 2967 N N . ALA A 1 373 ? 18.855 31.396 98.581 1.00 33.19 398 ALA A N 1
ATOM 2968 C CA . ALA A 1 373 ? 18.111 30.153 98.594 1.00 34.37 398 ALA A CA 1
ATOM 2969 C C . ALA A 1 373 ? 17.335 30.002 97.268 1.00 37.93 398 ALA A C 1
ATOM 2970 O O . ALA A 1 373 ? 16.769 30.973 96.774 1.00 35.92 398 ALA A O 1
ATOM 2972 N N . PRO A 1 374 ? 17.281 28.786 96.721 1.00 34.74 399 PRO A N 1
ATOM 2973 C CA . PRO A 1 374 ? 16.419 28.585 95.592 1.00 38.16 399 PRO A CA 1
ATOM 2974 C C . PRO A 1 374 ? 14.988 28.235 96.037 1.00 35.87 399 PRO A C 1
ATOM 2975 O O . PRO A 1 374 ? 14.144 28.024 95.201 1.00 35.49 399 PRO A O 1
ATOM 2979 N N . SER A 1 375 ? 14.707 28.179 97.331 1.00 30.25 400 SER A N 1
ATOM 2980 C CA . SER A 1 375 ? 13.523 27.550 97.818 1.00 31.36 400 SER A CA 1
ATOM 2981 C C . SER A 1 375 ? 12.556 28.542 98.466 1.00 28.57 400 SER A C 1
ATOM 2982 O O . SER A 1 375 ? 12.907 29.664 98.841 1.00 31.30 400 SER A O 1
ATOM 2985 N N . TYR A 1 376 ? 11.341 28.064 98.601 1.00 28.02 401 TYR A N 1
ATOM 2986 C CA . TYR A 1 376 ? 10.319 28.593 99.502 1.00 27.99 401 TYR A CA 1
ATOM 2987 C C . TYR A 1 376 ? 9.813 27.448 100.390 1.00 28.77 401 TYR A C 1
ATOM 2988 O O . TYR A 1 376 ? 9.628 26.314 99.906 1.00 27.39 401 TYR A O 1
ATOM 2997 N N . LEU A 1 377 ? 9.570 27.744 101.658 1.00 26.02 402 LEU A N 1
ATOM 2998 C CA . LEU A 1 377 ? 9.064 26.779 102.637 1.00 30.58 402 LEU A CA 1
ATOM 2999 C C . LEU A 1 377 ? 7.727 27.251 103.192 1.00 27.21 402 LEU A C 1
ATOM 3000 O O . LEU A 1 377 ? 7.578 28.423 103.564 1.00 26.20 402 LEU A O 1
ATOM 3005 N N . ALA A 1 378 ? 6.763 26.332 103.295 1.00 26.48 403 ALA A N 1
ATOM 3006 C CA . ALA A 1 378 ? 5.462 26.656 103.916 1.00 26.07 403 ALA A CA 1
ATOM 3007 C C . ALA A 1 378 ? 5.610 27.351 105.255 1.00 27.93 403 ALA A C 1
ATOM 3008 O O . ALA A 1 378 ? 4.876 28.305 105.557 1.00 24.58 403 ALA A O 1
ATOM 3010 N N . ILE A 1 379 ? 6.463 26.814 106.118 1.00 24.88 404 ILE A N 1
ATOM 3011 C CA . ILE A 1 379 ? 6.496 27.316 107.502 1.00 25.51 404 ILE A CA 1
ATOM 3012 C C . ILE A 1 379 ? 7.178 28.697 107.623 1.00 26.24 404 ILE A C 1
ATOM 3013 O O . ILE A 1 379 ? 7.025 29.344 108.620 1.00 26.50 404 ILE A O 1
ATOM 3018 N N . ASP A 1 380 ? 7.919 29.120 106.609 1.00 24.57 405 ASP A N 1
ATOM 3019 C CA . ASP A 1 380 ? 8.506 30.477 106.546 1.00 29.44 405 ASP A CA 1
ATOM 3020 C C . ASP A 1 380 ? 7.573 31.479 105.797 1.00 28.77 405 ASP A C 1
ATOM 3021 O O . ASP A 1 380 ? 7.450 32.644 106.198 1.00 30.86 405 ASP A O 1
ATOM 3026 N N . GLN A 1 381 ? 6.859 31.001 104.771 1.00 31.18 406 GLN A N 1
ATOM 3027 C CA . GLN A 1 381 ? 5.946 31.836 103.991 1.00 25.65 406 GLN A CA 1
ATOM 3028 C C . GLN A 1 381 ? 4.630 32.156 104.721 1.00 29.02 406 GLN A C 1
ATOM 3029 O O . GLN A 1 381 ? 4.113 33.264 104.632 1.00 24.89 406 GLN A O 1
ATOM 3035 N N . GLY A 1 382 ? 4.086 31.186 105.454 1.00 26.36 407 GLY A N 1
ATOM 3036 C CA . GLY A 1 382 ? 2.823 31.380 106.107 1.00 27.25 407 GLY A CA 1
ATOM 3037 C C . GLY A 1 382 ? 2.792 32.574 107.043 1.00 29.37 407 GLY A C 1
ATOM 3038 O O . GLY A 1 382 ? 1.862 33.402 106.970 1.00 29.52 407 GLY A O 1
ATOM 3039 N N . PRO A 1 383 ? 3.782 32.654 107.948 1.00 28.18 408 PRO A N 1
ATOM 3040 C CA . PRO A 1 383 ? 3.776 33.759 108.927 1.00 29.72 408 PRO A CA 1
ATOM 3041 C C . PRO A 1 383 ? 3.947 35.139 108.298 1.00 27.33 408 PRO A C 1
ATOM 3042 O O . PRO A 1 383 ? 3.475 36.124 108.871 1.00 28.34 408 PRO A O 1
ATOM 3046 N N . ILE A 1 384 ? 4.593 35.216 107.146 1.00 27.15 409 ILE A N 1
ATOM 3047 C CA . ILE A 1 384 ? 4.745 36.492 106.470 1.00 28.06 409 ILE A CA 1
ATOM 3048 C C . ILE A 1 384 ? 3.369 37.019 106.105 1.00 28.84 409 ILE A C 1
ATOM 3049 O O . ILE A 1 384 ? 3.075 38.178 106.408 1.00 28.25 409 ILE A O 1
ATOM 3054 N N . ILE A 1 385 ? 2.516 36.178 105.516 1.00 24.59 410 ILE A N 1
ATOM 3055 C CA . ILE A 1 385 ? 1.178 36.623 105.083 1.00 26.05 410 ILE A CA 1
ATOM 3056 C C . ILE A 1 385 ? 0.366 36.995 106.314 1.00 27.49 410 ILE A C 1
ATOM 3057 O O . ILE A 1 385 ? -0.250 38.060 106.387 1.00 33.04 410 ILE A O 1
ATOM 3062 N N . VAL A 1 386 ? 0.338 36.088 107.289 1.00 27.27 411 VAL A N 1
ATOM 3063 C CA . VAL A 1 386 ? -0.592 36.198 108.400 1.00 23.89 411 VAL A CA 1
ATOM 3064 C C . VAL A 1 386 ? -0.208 37.262 109.409 1.00 26.81 411 VAL A C 1
ATOM 3065 O O . VAL A 1 386 ? -1.068 37.947 109.928 1.00 29.23 411 VAL A O 1
ATOM 3077 N N . ILE A 1 388 ? 1.670 39.945 108.839 1.00 27.76 413 ILE A N 1
ATOM 3078 C CA . ILE A 1 388 ? 1.421 41.221 108.185 1.00 28.56 413 ILE A CA 1
ATOM 3079 C C . ILE A 1 388 ? -0.042 41.546 108.398 1.00 33.06 413 ILE A C 1
ATOM 3080 O O . ILE A 1 388 ? -0.378 42.661 108.816 1.00 33.81 413 ILE A O 1
ATOM 3085 N N . GLU A 1 389 ? -0.933 40.585 108.176 1.00 29.42 414 GLU A N 1
ATOM 3086 C CA . GLU A 1 389 ? -2.340 40.935 108.348 1.00 31.33 414 GLU A CA 1
ATOM 3087 C C . GLU A 1 389 ? -2.698 41.287 109.817 1.00 29.81 414 GLU A C 1
ATOM 3088 O O . GLU A 1 389 ? -3.481 42.218 110.060 1.00 34.37 414 GLU A O 1
ATOM 3094 N N . ASN A 1 390 ? -2.194 40.507 110.773 1.00 27.29 415 ASN A N 1
ATOM 3095 C CA . ASN A 1 390 ? -2.399 40.837 112.168 1.00 31.56 415 ASN A CA 1
ATOM 3096 C C . ASN A 1 390 ? -1.944 42.265 112.504 1.00 31.88 415 ASN A C 1
ATOM 3097 O O . ASN A 1 390 ? -2.655 42.989 113.198 1.00 37.42 415 ASN A O 1
ATOM 3102 N N . TYR A 1 391 ? -0.777 42.661 112.008 1.00 29.80 416 TYR A N 1
ATOM 3103 C CA . TYR A 1 391 ? -0.340 44.071 112.139 1.00 30.24 416 TYR A CA 1
ATOM 3104 C C . TYR A 1 391 ? -1.334 45.028 111.513 1.00 34.55 416 TYR A C 1
ATOM 3105 O O . TYR A 1 391 ? -1.640 46.046 112.100 1.00 32.97 416 TYR A O 1
ATOM 3114 N N . ARG A 1 392 ? -1.828 44.749 110.312 1.00 32.33 417 ARG A N 1
ATOM 3115 C CA . ARG A 1 392 ? -2.687 45.742 109.647 1.00 33.66 417 ARG A CA 1
ATOM 3116 C C . ARG A 1 3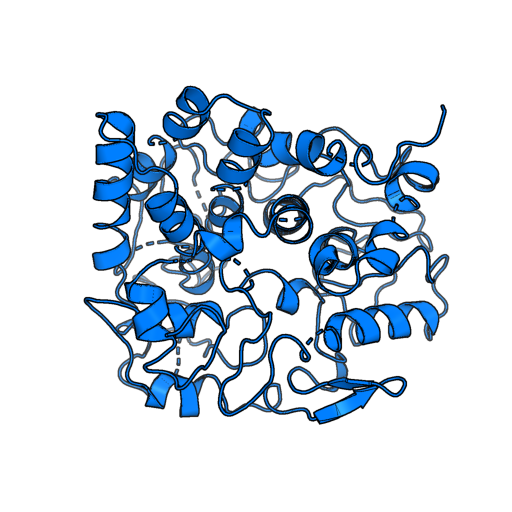92 ? -4.136 45.816 110.191 1.00 32.75 417 ARG A C 1
ATOM 3117 O O . ARG A 1 392 ? -4.697 46.856 110.206 1.00 35.87 417 ARG A O 1
ATOM 3125 N N . THR A 1 393 ? -4.751 44.693 110.566 1.00 34.20 418 THR A N 1
ATOM 3126 C CA . THR A 1 393 ? -6.155 44.673 110.995 1.00 35.43 418 THR A CA 1
ATOM 3127 C C . THR A 1 393 ? -6.445 43.756 112.222 1.00 36.56 418 THR A C 1
ATOM 3128 O O . THR A 1 393 ? -7.563 43.717 112.699 1.00 39.03 418 THR A O 1
ATOM 3132 N N . GLY A 1 394 ? -5.460 43.005 112.707 1.00 33.29 419 GLY A N 1
ATOM 3133 C CA . GLY A 1 394 ? -5.688 42.035 113.775 1.00 32.33 419 GLY A CA 1
ATOM 3134 C C . GLY A 1 394 ? -6.645 40.898 113.398 1.00 34.19 419 GLY A C 1
ATOM 3135 O O . GLY A 1 394 ? -7.156 40.223 114.284 1.00 34.92 419 GLY A O 1
ATOM 3136 N N . LEU A 1 395 ? -6.851 40.671 112.091 1.00 33.28 420 LEU A N 1
ATOM 3137 C CA . LEU A 1 395 ? -7.821 39.723 111.558 1.00 35.47 420 LEU A CA 1
ATOM 3138 C C . LEU A 1 395 ? -7.774 38.341 112.205 1.00 30.59 420 LEU A C 1
ATOM 3139 O O . LEU A 1 395 ? -8.812 37.873 112.711 1.00 32.79 420 LEU A O 1
ATOM 3144 N N . ILE A 1 396 ? -6.616 37.668 112.185 1.00 27.56 421 ILE A N 1
ATOM 3145 C CA . ILE A 1 396 ? -6.588 36.254 112.614 1.00 29.52 421 ILE A CA 1
ATOM 3146 C C . ILE A 1 396 ? -6.643 36.151 114.143 1.00 30.45 421 ILE A C 1
ATOM 3147 O O . ILE A 1 396 ? -7.312 35.279 114.695 1.00 27.89 421 ILE A O 1
ATOM 3152 N N . TRP A 1 397 ? -5.955 37.077 114.815 1.00 29.00 422 TRP A N 1
ATOM 3153 C CA . TRP A 1 397 ? -6.086 37.256 116.257 1.00 30.92 422 TRP A CA 1
ATOM 3154 C C . TRP A 1 397 ? -7.526 37.414 116.717 1.00 32.38 422 TRP A C 1
ATOM 3155 O O . TRP A 1 397 ? -7.965 36.744 117.624 1.00 31.39 422 TRP A O 1
ATOM 3166 N N . LYS A 1 398 ? -8.288 38.286 116.100 1.00 33.73 423 LYS A N 1
ATOM 3167 C CA . LYS A 1 398 ? -9.685 38.445 116.537 1.00 38.35 423 LYS A CA 1
ATOM 3168 C C . LYS A 1 398 ? -10.491 37.160 116.374 1.00 33.23 423 LYS A C 1
ATOM 3169 O O . LYS A 1 398 ? -11.289 36.828 117.233 1.00 30.91 423 LYS A O 1
ATOM 3175 N N . LEU A 1 399 ? -10.288 36.444 115.278 1.00 29.79 424 LEU A N 1
ATOM 3176 C CA . LEU A 1 399 ? -11.050 35.223 115.037 1.00 28.75 424 LEU A CA 1
ATOM 3177 C C . LEU A 1 399 ? -10.726 34.164 116.109 1.00 28.62 424 LEU A C 1
ATOM 3178 O O . LEU A 1 399 ? -11.629 33.622 116.769 1.00 31.01 424 LEU A O 1
ATOM 3183 N N . PHE A 1 400 ? -9.436 33.860 116.265 1.00 30.47 425 PHE A N 1
ATOM 3184 C CA . PHE A 1 400 ? -8.998 32.801 117.164 1.00 27.80 425 PHE A CA 1
ATOM 3185 C C . PHE A 1 400 ? -9.384 33.125 118.615 1.00 30.32 425 PHE A C 1
ATOM 3186 O O . PHE A 1 400 ? -9.911 32.271 119.312 1.00 30.55 425 PHE A O 1
ATOM 3202 N N . SER A 1 402 ? -11.715 34.829 119.711 1.00 30.63 427 SER A N 1
ATOM 3203 C CA . SER A 1 402 ? -13.155 34.775 119.902 1.00 32.28 427 SER A CA 1
ATOM 3204 C C . SER A 1 402 ? -13.676 33.375 120.195 1.00 31.75 427 SER A C 1
ATOM 3205 O O . SER A 1 402 ? -14.837 33.238 120.534 1.00 34.16 427 SER A O 1
ATOM 3208 N N . HIS A 1 403 ? -12.890 32.328 119.995 1.00 29.12 428 HIS A N 1
ATOM 3209 C CA . HIS A 1 403 ? -13.419 30.979 120.173 1.00 30.70 428 HIS A CA 1
ATOM 3210 C C . HIS A 1 403 ? -13.679 30.675 121.671 1.00 29.53 428 HIS A C 1
ATOM 3211 O O . HIS A 1 403 ? -12.782 30.800 122.485 1.00 29.82 428 HIS A O 1
ATOM 3218 N N . PRO A 1 404 ? -14.900 30.286 122.027 1.00 30.98 429 PRO A N 1
ATOM 3219 C CA . PRO A 1 404 ? -15.202 30.124 123.440 1.00 32.90 429 PRO A CA 1
ATOM 3220 C C . PRO A 1 404 ? -14.390 29.050 124.188 1.00 30.65 429 PRO A C 1
ATOM 3221 O O . PRO A 1 404 ? -14.232 29.161 125.399 1.00 30.78 429 PRO A O 1
ATOM 3225 N N . ASP A 1 405 ? -13.916 28.019 123.509 1.00 28.41 430 ASP A N 1
ATOM 3226 C CA . ASP A 1 405 ? -13.072 27.035 124.181 1.00 28.33 430 ASP A CA 1
ATOM 3227 C C . ASP A 1 405 ? -11.655 27.637 124.452 1.00 28.11 430 ASP A C 1
ATOM 3228 O O . ASP A 1 405 ? -11.060 27.379 125.512 1.00 26.84 430 ASP A O 1
ATOM 3233 N N . VAL A 1 406 ? -11.143 28.446 123.519 1.00 30.21 431 VAL A N 1
ATOM 3234 C CA . VAL A 1 406 ? -9.834 29.117 123.674 1.00 27.03 431 VAL A CA 1
ATOM 3235 C C . VAL A 1 406 ? -9.933 30.043 124.905 1.00 28.19 431 VAL A C 1
ATOM 3236 O O . VAL A 1 406 ? -9.085 30.007 125.804 1.00 29.78 431 VAL A O 1
ATOM 3240 N N . GLN A 1 407 ? -11.000 30.820 125.003 1.00 29.44 432 GLN A N 1
ATOM 3241 C CA . GLN A 1 407 ? -11.178 31.664 126.170 1.00 30.67 432 GLN A CA 1
ATOM 3242 C C . GLN A 1 407 ? -11.250 30.862 127.470 1.00 32.05 432 GLN A C 1
ATOM 3243 O O . GLN A 1 407 ? -10.693 31.284 128.461 1.00 29.64 432 GLN A O 1
ATOM 3249 N N . LYS A 1 408 ? -11.919 29.717 127.463 1.00 30.78 433 LYS A N 1
ATOM 3250 C CA . LYS A 1 408 ? -11.984 28.873 128.669 1.00 33.27 433 LYS A CA 1
ATOM 3251 C C . LYS A 1 408 ? -10.617 28.357 129.036 1.00 28.14 433 LYS A C 1
ATOM 3252 O O . LYS A 1 408 ? -10.261 28.377 130.193 1.00 29.54 433 LYS A O 1
ATOM 3258 N N . GLY A 1 409 ? -9.879 27.851 128.054 1.00 25.92 434 GLY A N 1
ATOM 3259 C CA . GLY A 1 409 ? -8.526 27.371 128.279 1.00 25.89 434 GLY A CA 1
ATOM 3260 C C . GLY A 1 409 ? -7.577 28.406 128.889 1.00 28.90 434 GLY A C 1
ATOM 3261 O O . GLY A 1 409 ? -6.848 28.115 129.868 1.00 25.88 434 GLY A O 1
ATOM 3262 N N . LEU A 1 410 ? -7.589 29.603 128.332 1.00 29.34 435 LEU A N 1
ATOM 3263 C CA . LEU A 1 410 ? -6.720 30.673 128.830 1.00 29.00 435 LEU A CA 1
ATOM 3264 C C . LEU A 1 410 ? -7.073 30.994 130.264 1.00 30.93 435 LEU A C 1
ATOM 3265 O O . LEU A 1 410 ? -6.180 31.187 131.070 1.00 33.14 435 LEU A O 1
ATOM 3270 N N . ARG A 1 411 ? -8.362 31.061 130.601 1.00 29.28 436 ARG A N 1
ATOM 3271 C CA A ARG A 1 411 ? -8.756 31.306 131.985 0.50 32.96 436 ARG A CA 1
ATOM 3272 C CA B ARG A 1 411 ? -8.759 31.322 131.975 0.50 31.55 436 ARG A CA 1
ATOM 3273 C C . ARG A 1 411 ? -8.284 30.197 132.919 1.00 36.88 436 ARG A C 1
ATOM 3274 O O . ARG A 1 411 ? -7.779 30.480 133.985 1.00 34.65 436 ARG A O 1
ATOM 3289 N N . ARG A 1 412 ? -8.439 28.929 132.512 1.00 32.86 437 ARG A N 1
ATOM 3290 C CA . ARG A 1 412 ? -7.992 27.796 133.338 1.00 33.01 437 ARG A CA 1
ATOM 3291 C C . ARG A 1 412 ? -6.508 27.933 133.684 1.00 29.16 437 ARG A C 1
ATOM 3292 O O . ARG A 1 412 ? -6.119 27.616 134.792 1.00 31.60 437 ARG A O 1
ATOM 3300 N N . LEU A 1 413 ? -5.695 28.407 132.733 1.00 28.12 438 LEU A N 1
ATOM 3301 C CA . LEU A 1 413 ? -4.278 28.519 132.926 1.00 28.64 438 LEU A CA 1
ATOM 3302 C C . LEU A 1 413 ? -3.868 29.815 133.626 1.00 34.60 438 LEU A C 1
ATOM 3303 O O . LEU A 1 413 ? -2.704 30.014 133.849 1.00 35.70 438 LEU A O 1
ATOM 3308 N N . GLY A 1 414 ? -4.825 30.663 134.010 1.00 33.65 439 GLY A N 1
ATOM 3309 C CA . GLY A 1 414 ? -4.532 31.842 134.779 1.00 34.50 439 GLY A CA 1
ATOM 3310 C C . GLY A 1 414 ? -4.219 33.064 133.942 1.00 33.19 439 GLY A C 1
ATOM 3311 O O . GLY A 1 414 ? -3.706 34.034 134.459 1.00 32.57 439 GLY A O 1
ATOM 3312 N N . PHE A 1 415 ? -4.539 33.067 132.664 1.00 29.53 440 PHE A N 1
ATOM 3313 C CA . PHE A 1 415 ? -4.200 34.249 131.837 1.00 27.83 440 PHE A CA 1
ATOM 3314 C C . PHE A 1 415 ? -5.175 35.391 132.056 1.00 33.33 440 PHE A C 1
ATOM 3315 O O . PHE A 1 415 ? -6.326 35.145 132.375 1.00 33.43 440 PHE A O 1
ATOM 3323 N N . THR A 1 416 ? -4.690 36.630 131.895 1.00 31.77 441 THR A N 1
ATOM 3324 C CA . THR A 1 416 ? -5.542 37.811 131.688 1.00 36.03 441 THR A CA 1
ATOM 3325 C C . THR A 1 416 ? -5.243 38.336 130.258 1.00 39.09 441 THR A C 1
ATOM 3326 O O . THR A 1 416 ? -4.150 38.101 129.680 1.00 32.56 441 THR A O 1
ATOM 3330 N N . SER A 1 417 ? -6.236 38.991 129.663 1.00 38.57 442 SER A N 1
ATOM 3331 C CA . SER A 1 417 ? -6.135 39.498 128.271 1.00 35.87 442 SER A CA 1
ATOM 3332 C C . SER A 1 417 ? -7.284 40.500 128.069 1.00 38.99 442 SER A C 1
ATOM 3333 O O . SER A 1 417 ? -8.337 40.365 128.699 1.00 38.98 442 SER A O 1
ATOM 3336 N N . PRO A 1 418 ? -7.103 41.489 127.193 1.00 37.18 443 PRO A N 1
ATOM 3337 C CA . PRO A 1 418 ? -8.257 42.339 126.885 1.00 38.16 443 PRO A CA 1
ATOM 3338 C C . PRO A 1 418 ? -9.424 41.576 126.251 1.00 39.18 443 PRO A C 1
ATOM 3339 O O . PRO A 1 418 ? -10.538 42.064 126.281 1.00 44.08 443 PRO A O 1
ATOM 3343 N N . TYR A 1 419 ? -9.185 40.386 125.707 1.00 34.89 444 TYR A N 1
ATOM 3344 C CA . TYR A 1 419 ? -10.270 39.556 125.148 1.00 35.13 444 TYR A CA 1
ATOM 3345 C C . TYR A 1 419 ? -11.098 38.832 126.211 1.00 40.29 444 TYR A C 1
ATOM 3346 O O . TYR A 1 419 ? -12.169 38.318 125.902 1.00 39.12 444 TYR A O 1
ATOM 3355 N N . LEU A 1 420 ? -10.592 38.775 127.442 1.00 40.65 445 LEU A N 1
ATOM 3356 C CA . LEU A 1 420 ? -11.221 38.028 128.519 1.00 43.58 445 LEU A CA 1
ATOM 3357 C C . LEU A 1 420 ? -11.901 39.002 129.512 1.00 48.64 445 LEU A C 1
ATOM 3358 O O . LEU A 1 420 ? -11.216 39.713 130.253 1.00 54.79 445 LEU A O 1
ATOM 3363 N N . ASN A 1 421 ? -13.242 39.046 129.428 1.00 63.83 446 ASN A N 1
ATOM 3364 C CA . ASN A 1 421 ? -14.245 39.670 130.376 1.00 82.41 446 ASN A CA 1
ATOM 3365 C C . ASN A 1 421 ? -15.212 40.607 129.671 1.00 73.20 446 ASN A C 1
ATOM 3366 O O . ASN A 1 421 ? -14.778 41.498 128.956 1.00 77.36 446 ASN A O 1
#

Nearest PDB structures (foldseek):
  4gl3-assembly1_A  TM=1.002E+00  e=2.208E-74  Bacteroides uniformis ATCC 8492
  5gzk-assembly2_B  TM=9.693E-01  e=2.891E-48  Chitinophaga pinensis DSM 2588
  4qt9-assembly2_B  TM=9.623E-01  e=1.856E-47  Bacteroides caccae ATCC 43185
  3eu8-assembly4_D  TM=9.634E-01  e=4.829E-47  Bacteroides fragilis NCTC 9343
  5z06-assembly2_B  TM=9.689E-01  e=4.734E-43  Parabacteroides distasonis ATCC 8503

CATH classification: 1.50.10.140

B-factor: mean 34.16, std 11.69, range [16.17, 117.54]

Secondary structure (DSSP, 8-state):
-PPPPTTT--HHHHHHHTTTTTTS-TTT-PPBSBTTS-SS-B-HHHHHHH--HHHHHHTTSS-HHHHHH--HHHHHHH-TTS--S-------TTT-----SBTTB-SEEHHHHH--HHHHHHHHH---SSHHHHHHHHHHHHHHHH--GGGGGTTS----EEBTTTBT------SSSTTHHHHHHHHH-SSSPPPHHIIIIIIT-STTSEEEEEETTEEEEESBTTTTBSSGGGGTTT-----TT-B-SS-BTTT--HHHHHHHHHHHH-TT--TT-SSSS----EE--TTS-EE-BTTB--S-B-HHHHHHTTTTSHHHHHH--HHHHTTHHHHEETTEE-S-EETTTTEE-S--BHHHHHHHH--HHHHH-HHHHH---HHHHHHHHHTT-B-TT--

Radius of gyration: 20.06 Å; Cα contacts (8 Å, |Δi|>4): 841; chains: 1; bounding box: 57×53×47 Å

Sequence (399 aa):
EKQLSDDELTLVQKQTFRYFWDFAHPESGLAHERSNGGAETATIGGSGFGVAIIVGIERGFVTREQGAERLKIVRFLSDKKNTDSYHGWAHWNGKTGKTIPFSRKDDGADIVESAFFEGLLAAHQYFTKKDNPTENRIRGIINNNLWRQAEWNNFFTQGQDVYWHWSPNNGWANHQIKGHNECHIVYILGASSPTYPIAESVYHKGWANANTFLNGREYYGIKLPLGNNHGKGGPLFFTHYSYGLDPRGLKDRYADYEEQKAHTLINRAYCIDNPKGYKGYGEKCWGLTASDGDKGYSAHSPGNDRRGVITPTAALSSIPYAPEYSLEARYFYEELGDRRLWGEYGFKDAFNLTENWFAPSYLAIDQGPIIVIENYRTGLIWKLFSHPDVQKGLRRRLGFTSPYLN

Foldseek 3Di:
DDDDDLVRCLVQLLLQLCQQQVVAQPQASAGAQKPPDDPFKGFQLLSLLSLSLLLCCVSVVDPPVVSLVSLSNLCLQQPPQQDADQLAARMGRNRNAFDAPDDLRGHDFLQSVLNLLSLLLLLLVLPDPDDSSVSSNVSSVVSLQSRQLQVQCVPPLWAGGADPVNGCVDHTQEDDFQRPSSQLSLLLHPHRHDALSSCCVRHQDDCFAADQDAAPNAGQGGGDDLQLRFALCSLFSNCLAPLCQKDAPRDSSLSNLRSLVRQLVLQCPVVVPFPPRHLLFTGAAWWADPVGTDGTGSNRDDQKGFLLGLLLCCLSPVVSSSSVSCCCVVVNVPQQDNNGGAGIAGVRVRDYHPMDGSSSSSSNNVVVCNVPVSSNVSSVRVSSQSSCVSNGMDGPVHD

Solvent-accessible surface area: 15153 Å² total